Protein 5K3W (pdb70)

CATH classification: 3.30.470.10 (+1 more: 3.20.10.10)

Secondary structure (DSSP, 8-state):
--SEEEEESS-B----TT--SEEEE-TTS--B-TTBHHHHS--EEEEEEEEETTEETTHHHHHHHHHHHHHHTTPPPB-HHHHHHHHHHHHHHHHHHH-S-S-EEEEEEEE--BTTS---EEEEEEEEPP--TTGGG-EEEEEEE-SS-TTHHHH-GGG-TT--BS--HHHHHHHHHHHHTT-SEEEEE-TTSBB---SSSEEEEEETTEEEEE-TTSSS---HHHHHHHHHHHHTT--EEEE--BHHHHHT-SEEEEEETTTEEEEEEEETTEE----HHHHHHHHHHHHHHHHHH-/--EEEEESS-B-----SEEEE-TTS--B-TTBHHHHS--EEEEEEEEETTEETTHHHHHHHHHHHHHHTTPPPB-HHHHHHHHHHHHHHHHHHH-S-S-EEEEEEEE--BTTS---EEEEEEEEPPP-TTTTT-EEEEEEE-SS-TTHHHH-GGG-TT--BS--HHHHHHHHHHHHTT-SEEEEE-TTSBB---SSSEEEEEETTEEEEE-TTTTS---HHHHHHHHHHHHHT--EEEE--BHHHHHHSSEEEEEETTTEEEEEEEETTEE----HHHHHHHHHHHHH--

Nearest PDB structures (foldseek):
  5k3w-assembly1_A  TM=1.003E+00  e=1.408E-70  Curtobacterium pusillum
  5k3w-assembly1_B  TM=1.001E+00  e=2.464E-64  Curtobacterium pusillum
  6q1s-assembly1_A  TM=9.398E-01  e=2.701E-36  Mycobacterium tuberculosis H37Rv
  8pnw-assembly1_A  TM=9.322E-01  e=4.346E-34  Blastococcus saxobsidens
  3lul-assembly1_A  TM=8.515E-01  e=1.911E-20  Legionella pneumophila subsp. pneumophila str. Philadelphia 1

Organism: NCBI:txid69373

B-factor: mean 26.6, std 10.32, range [4.24, 87.64]

InterPro domains:
  IPR001544 Aminotransferase class IV [PF01063] (54-280)
  IPR036038 Aminotransferase-like, PLP-dependent enzymes [SSF56752] (34-296)
  IPR043131 Branched-chain-amino-acid aminotransferase-like, N-terminal [G3DSA:3.30.470.10] (1-139)
  IPR043132 Branched-chain-amino-acid aminotransferase-like, C-terminal [G3DSA:3.20.10.10] (140-313)
  IPR050571 Class-IV Pyridoxal-Phosphate-Dependent Aminotransferase [PTHR42743] (39-286)

Radius of gyration: 24.77 Å; Cα contacts (8 Å, |Δi|>4): 1398; chains: 2; bounding box: 76×52×56 Å

Solvent-accessible surface area: 22550 Å² total; per-residue (Å²): 94,124,4,5,1,2,36,5,75,26,8,26,98,186,166,74,110,91,62,48,0,26,85,102,33,79,20,32,34,56,36,0,57,0,21,2,10,0,0,4,26,0,0,0,0,3,0,24,0,3,0,24,97,15,48,10,2,18,25,112,98,2,7,41,31,1,36,102,0,0,65,60,0,67,13,53,96,5,27,30,54,3,0,81,100,0,0,74,36,0,7,60,30,8,65,95,116,57,38,102,59,52,64,9,34,0,20,0,0,0,0,47,0,31,89,86,72,76,138,24,19,1,13,0,7,0,21,77,20,115,117,31,66,131,46,27,121,24,3,93,1,10,19,5,48,47,3,14,107,30,35,6,37,146,83,2,70,23,5,13,18,15,10,20,9,0,20,14,0,23,21,68,4,0,27,50,21,0,66,140,112,53,12,73,12,0,0,5,20,4,56,52,25,61,0,8,28,3,8,59,8,12,0,0,0,23,10,120,38,27,0,30,2,2,40,50,92,4,13,6,20,55,8,7,3,6,36,11,0,8,75,8,0,87,140,118,66,59,79,37,57,107,71,109,0,41,18,104,44,0,67,112,9,85,12,2,4,0,1,24,16,28,16,0,0,0,2,0,46,1,0,44,109,131,137,14,99,46,79,75,69,18,4,54,58,0,12,60,60,0,47,42,30,4,65,143,128,133,155,13,3,0,3,38,4,88,40,10,28,116,174,137,130,53,2,36,81,100,32,93,36,43,32,54,36,0,50,0,17,2,10,0,0,6,28,0,1,0,0,3,0,23,0,3,1,21,105,17,108,22,5,30,24,96,105,1,12,42,28,1,36,98,0,0,68,63,0,66,13,53,104,8,24,49,57,16,1,76,98,0,0,83,37,0,8,61,34,8,48,90,118,54,30,108,61,42,58,10,33,0,17,0,0,0,0,49,0,34,100,84,97,68,180,26,18,2,12,0,6,0,23,75,20,125,110,25,59,129,46,29,121,25,2,84,2,10,34,4,46,47,4,13,113,28,32,7,39,145,76,3,70,23,5,12,21,14,11,20,8,0,18,17,0,24,20,64,3,0,30,48,22,0,68,141,111,55,9,74,12,0,0,6,19,3,56,52,26,66,0,8,30,2,10,64,8,12,0,0,2,12,15,131,40,25,0,20,3,2,41,54,95,2,13,8,18,49,9,8,2,7,33,11,1,8,77,8,0,85,144,102,62,63,78,38,60,109,69,107,0,32,38,79,62,1,106,97,9,105,13,2,5,0,1,22,16,30,18,1,0,0,2,1,40,0,6,67,107,119,118,14,100,46,79,71,73,13,4,61,66,0,12,60,74,0,45,82,41,156

Foldseek 3Di:
DLKWKKWQQQFADVDDPVCLRIDTDDPPDDDADPQWCCPVPLAWAKFKFKQFPLRTPPLVVRLVQNQVLCVLSVHHGTPSSSVVVQQSVRSVVSCVVVNDDAMKMKMKIWGCTRPPPRGITIMIMMDHDDDLPPLLQEWAEEEDEPAAFLQCVPVPSVVSQQHRTSPLPVLVVQQVVQVVVVTRWYFYAYPVFWTAATSAFWKWFAAPLAIETAARNSSHYPAPLVVLLCVVSVVVPGHYDYHTHGNVNRLVTQWMWTAHRRSGTGTYQYYNNRGHDDPRVVSVVRVVCSSCVVVVVD/DKWKKWQQQFADCVDLRIGTDDPVDDDADPQFCCPVPLAWFKFKWKAFQLRTPPLVVRLVLNQVLCVLSVHGGTPSSNVSVQVNVRSVVCCVVVNDDGMKMKMKIWGCTGPPPSRITIMIMMDRDDDLPVQLQAWAEEEDEPAAALQCCPVPSVVSQQHRTSPLPVLVVQQVVQVVVVTRWYFYAYPVFWTAQTSAWWKWFAAPQATETEASNSSHYPAPLVVQLQVVVVVVPGHYDHHTHGNVNRVVTQWMWTAHRRSGTGTYQYYNRRGHDDPRVVSVVRVVDSSPDD

Structure (mmCIF, N/CA/C/O backbone):
data_5K3W
#
_entry.id   5K3W
#
_cell.length_a   154.428
_cell.length_b   154.428
_cell.length_c   71.005
_cell.angle_alpha   90.00
_cell.angle_beta   90.00
_cell.angle_gamma   120.00
#
_symmetry.space_group_name_H-M   'P 62'
#
loop_
_entity.id
_entity.type
_entity.pdbx_description
1 polymer CpuTA1
2 non-polymer "PYRIDOXAL-5'-PHOSPHATE"
3 non-polymer '3-AMINOBENZOIC ACID'
4 water water
#
loop_
_atom_site.group_PDB
_atom_site.id
_atom_site.type_symbol
_atom_site.label_atom_id
_atom_site.label_alt_id
_atom_site.label_comp_id
_atom_site.label_asym_id
_atom_site.label_entity_id
_atom_site.label_seq_id
_atom_site.pdbx_PDB_ins_code
_atom_site.Cartn_x
_atom_site.Cartn_y
_atom_site.Cartn_z
_atom_site.occupancy
_atom_site.B_iso_or_equiv
_atom_site.auth_seq_id
_atom_site.auth_comp_id
_atom_site.auth_asym_id
_atom_site.auth_atom_id
_atom_site.pdbx_PDB_model_num
ATOM 1 N N . THR A 1 2 ? -13.248 77.603 21.341 1.00 26.17 2 THR A N 1
ATOM 2 C CA . THR A 1 2 ? -13.304 77.849 19.906 1.00 21.28 2 THR A CA 1
ATOM 3 C C . THR A 1 2 ? -14.701 77.521 19.390 1.00 21.28 2 THR A C 1
ATOM 4 O O . THR A 1 2 ? -15.428 76.755 20.019 1.00 25.71 2 THR A O 1
ATOM 8 N N . ARG A 1 3 ? -15.090 78.114 18.261 1.00 21.17 3 ARG A N 1
ATOM 9 C CA . ARG A 1 3 ? -16.433 77.885 17.734 1.00 25.04 3 ARG A CA 1
ATOM 10 C C . ARG A 1 3 ? -16.600 76.441 17.281 1.00 23.14 3 ARG A C 1
ATOM 11 O O . ARG A 1 3 ? -17.537 75.756 17.700 1.00 22.37 3 ARG A O 1
ATOM 19 N N . ALA A 1 4 ? -15.675 75.959 16.451 1.00 21.76 4 ALA A N 1
ATOM 20 C CA . ALA A 1 4 ? -15.705 74.594 15.944 1.00 16.24 4 ALA A CA 1
ATOM 21 C C . ALA A 1 4 ? -15.623 73.567 17.069 1.00 16.30 4 ALA A C 1
ATOM 22 O O . ALA A 1 4 ? -15.053 73.813 18.133 1.00 16.51 4 ALA A O 1
ATOM 24 N N . THR A 1 5 ? -16.209 72.401 16.820 1.00 17.89 5 THR A N 1
ATOM 25 C CA . THR A 1 5 ? -16.144 71.264 17.722 1.00 15.65 5 THR A CA 1
ATOM 26 C C . THR A 1 5 ? -15.070 70.317 17.217 1.00 23.33 5 THR A C 1
ATOM 27 O O . THR A 1 5 ? -14.892 70.165 16.004 1.00 22.81 5 THR A O 1
ATOM 31 N N . LEU A 1 6 ? -14.355 69.692 18.150 1.00 17.96 6 LEU A N 1
ATOM 32 C CA . LEU A 1 6 ? -13.359 68.681 17.837 1.00 20.38 6 LEU A CA 1
ATOM 33 C C . LEU A 1 6 ? -13.595 67.461 18.718 1.00 25.35 6 LEU A C 1
ATOM 34 O O . LEU A 1 6 ? -13.789 67.593 19.933 1.00 24.87 6 LEU A O 1
ATOM 39 N N . LEU A 1 7 ? -13.556 66.279 18.109 1.00 18.60 7 LEU A N 1
ATOM 40 C CA . LEU A 1 7 ? -13.642 65.017 18.827 1.00 19.56 7 LEU A CA 1
ATOM 41 C C . LEU A 1 7 ? -12.414 64.192 18.494 1.00 20.52 7 LEU A C 1
ATOM 42 O O . LEU A 1 7 ? -12.106 63.976 17.316 1.00 23.00 7 LEU A O 1
ATOM 47 N N . THR A 1 8 ? -11.696 63.770 19.527 1.00 22.77 8 THR A N 1
ATOM 48 C CA . THR A 1 8 ? -10.648 62.778 19.376 1.00 16.03 8 THR A CA 1
ATOM 49 C C . THR A 1 8 ? -11.296 61.409 19.320 1.00 19.51 8 THR A C 1
ATOM 50 O O . THR A 1 8 ? -12.037 61.041 20.234 1.00 26.76 8 THR A O 1
ATOM 54 N N . VAL A 1 9 ? -11.037 60.658 18.257 1.00 17.89 9 VAL A N 1
ATOM 55 C CA . VAL A 1 9 ? -11.539 59.296 18.149 1.00 20.85 9 VAL A CA 1
ATOM 56 C C . VAL A 1 9 ? -10.480 58.366 18.735 1.00 24.07 9 VAL A C 1
ATOM 57 O O . VAL A 1 9 ? -9.412 58.166 18.146 1.00 18.52 9 VAL A O 1
ATOM 61 N N . THR A 1 10 ? -10.757 57.816 19.914 1.00 23.74 10 THR A N 1
ATOM 62 C CA . THR A 1 10 ? -9.784 56.948 20.568 1.00 21.50 10 THR A CA 1
ATOM 63 C C . THR A 1 10 ? -9.930 55.482 20.183 1.00 26.47 10 THR A C 1
ATOM 64 O O . THR A 1 10 ? -9.094 54.669 20.578 1.00 22.29 10 THR A O 1
ATOM 68 N N . ALA A 1 11 ? -10.973 55.112 19.446 1.00 25.26 11 ALA A N 1
ATOM 69 C CA . ALA A 1 11 ? -11.143 53.743 18.957 1.00 25.84 11 ALA A CA 1
ATOM 70 C C . ALA A 1 11 ? -11.499 53.801 17.479 1.00 21.08 11 ALA A C 1
ATOM 71 O O . ALA A 1 11 ? -12.586 53.398 17.066 1.00 27.44 11 ALA A O 1
ATOM 73 N N . PRO A 1 12 ? -10.600 54.328 16.651 1.00 27.07 12 PRO A N 1
ATOM 74 C CA . PRO A 1 12 ? -10.976 54.577 15.250 1.00 20.84 12 PRO A CA 1
ATOM 75 C C . PRO A 1 12 ? -11.140 53.317 14.418 1.00 26.82 12 PRO A C 1
ATOM 76 O O . PRO A 1 12 ? -11.884 53.350 13.429 1.00 24.91 12 PRO A O 1
ATOM 80 N N . THR A 1 13 ? -10.473 52.213 14.774 1.00 27.87 13 THR A N 1
ATOM 81 C CA . THR A 1 13 ? -10.374 51.057 13.890 1.00 31.53 13 THR A CA 1
ATOM 82 C C . THR A 1 13 ? -10.610 49.760 14.655 1.00 29.07 13 THR A C 1
ATOM 83 O O . THR A 1 13 ? -10.331 49.663 15.848 1.00 31.91 13 THR A O 1
ATOM 87 N N . ARG A 1 14 ? -11.155 48.765 13.947 1.00 34.92 14 ARG A N 1
ATOM 88 C CA . ARG A 1 14 ? -11.338 47.402 14.424 1.00 41.44 14 ARG A CA 1
ATOM 89 C C . ARG A 1 14 ? -10.010 46.653 14.413 1.00 45.40 14 ARG A C 1
ATOM 90 O O . ARG A 1 14 ? -9.177 46.865 13.527 1.00 41.69 14 ARG A O 1
ATOM 98 N N . PRO A 1 15 ? -9.793 45.760 15.388 1.00 53.86 15 PRO A N 1
ATOM 99 C CA . PRO A 1 15 ? -8.553 44.977 15.460 1.00 51.22 15 PRO A CA 1
ATOM 100 C C . PRO A 1 15 ? -8.608 43.736 14.575 1.00 55.43 15 PRO A C 1
ATOM 101 O O . PRO A 1 15 ? -7.693 43.531 13.774 1.00 62.07 15 PRO A O 1
ATOM 105 N N . ARG A 1 25 ? -15.623 46.795 24.018 1.00 50.42 25 ARG A N 1
ATOM 106 C CA . ARG A 1 25 ? -15.387 48.077 24.682 1.00 62.30 25 ARG A CA 1
ATOM 107 C C . ARG A 1 25 ? -16.316 48.254 25.887 1.00 63.78 25 ARG A C 1
ATOM 108 O O . ARG A 1 25 ? -17.486 47.863 25.852 1.00 61.21 25 ARG A O 1
ATOM 116 N N . ALA A 1 26 ? -15.785 48.853 26.949 1.00 66.95 26 ALA A N 1
ATOM 117 C CA . ALA A 1 26 ? -16.583 49.157 28.129 1.00 67.39 26 ALA A CA 1
ATOM 118 C C . ALA A 1 26 ? -17.662 50.188 27.810 1.00 70.83 26 ALA A C 1
ATOM 119 O O . ALA A 1 26 ? -17.432 51.145 27.061 1.00 67.79 26 ALA A O 1
ATOM 121 N N . ALA A 1 27 ? -18.848 49.995 28.386 1.00 71.33 27 ALA A N 1
ATOM 122 C CA . ALA A 1 27 ? -19.834 51.067 28.390 1.00 59.46 27 ALA A CA 1
ATOM 123 C C . ALA A 1 27 ? -19.283 52.245 29.182 1.00 61.62 27 ALA A C 1
ATOM 124 O O . ALA A 1 27 ? -18.541 52.072 30.158 1.00 58.08 27 ALA A O 1
ATOM 126 N N . GLY A 1 28 ? -19.634 53.452 28.751 1.00 48.77 28 GLY A N 1
ATOM 127 C CA . GLY A 1 28 ? -18.989 54.646 29.219 1.00 57.03 28 GLY A CA 1
ATOM 128 C C . GLY A 1 28 ? -17.838 55.088 28.336 1.00 58.96 28 GLY A C 1
ATOM 129 O O . GLY A 1 28 ? -17.499 56.276 28.323 1.00 63.32 28 GLY A O 1
ATOM 130 N N . ASP A 1 29 ? -17.233 54.160 27.594 1.00 49.65 29 ASP A N 1
ATOM 131 C CA . ASP A 1 29 ? -16.244 54.494 26.574 1.00 46.01 29 ASP A CA 1
ATOM 132 C C . ASP A 1 29 ? -16.923 54.408 25.214 1.00 36.13 29 ASP A C 1
ATOM 133 O O . ASP A 1 29 ? -17.095 53.321 24.658 1.00 32.73 29 ASP A O 1
ATOM 138 N N . ALA A 1 30 ? -17.306 55.563 24.677 1.00 31.38 30 ALA A N 1
ATOM 139 C CA . ALA A 1 30 ? -17.914 55.586 23.358 1.00 33.82 30 ALA A CA 1
ATOM 140 C C . ALA A 1 30 ? -16.890 55.493 22.235 1.00 29.00 30 ALA A C 1
ATOM 141 O O . ALA A 1 30 ? -17.283 55.353 21.077 1.00 29.32 30 ALA A O 1
ATOM 143 N N . GLY A 1 31 ? -15.600 55.562 22.540 1.00 2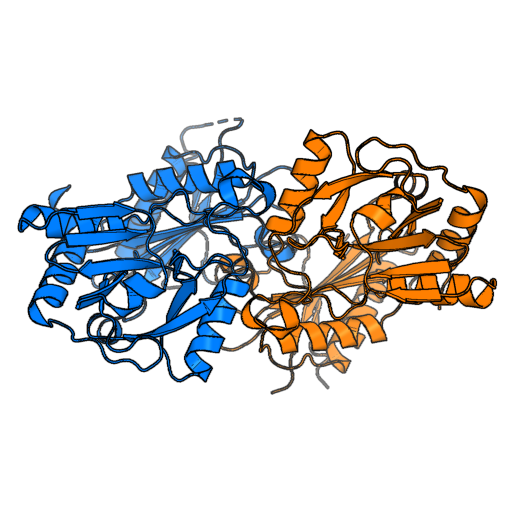7.49 31 GLY A N 1
ATOM 144 C CA . GLY A 1 31 ? -14.594 55.577 21.506 1.00 26.39 31 GLY A CA 1
ATOM 145 C C . GLY A 1 31 ? -14.192 56.957 21.046 1.00 27.04 31 GLY A C 1
ATOM 146 O O . GLY A 1 31 ? -13.396 57.070 20.103 1.00 31.19 31 GLY A O 1
ATOM 147 N N . PHE A 1 32 ? -14.706 58.007 21.687 1.00 17.83 32 PHE A N 1
ATOM 148 C CA . PHE A 1 32 ? -14.372 59.373 21.321 1.00 21.39 32 PHE A CA 1
ATOM 149 C C . PHE A 1 32 ? -14.693 60.277 22.502 1.00 25.14 32 PHE A C 1
ATOM 150 O O . PHE A 1 32 ? -15.549 59.963 23.330 1.00 26.13 32 PHE A O 1
ATOM 158 N N . VAL A 1 33 ? -14.009 61.418 22.554 1.00 20.32 33 VAL A N 1
ATOM 159 C CA . VAL A 1 33 ? -14.214 62.420 23.594 1.00 21.96 33 VAL A CA 1
ATOM 160 C C . VAL A 1 33 ? -13.972 63.795 22.986 1.00 24.53 33 VAL A C 1
ATOM 161 O O . VAL A 1 33 ? -13.162 63.954 22.070 1.00 21.55 33 VAL A O 1
ATOM 165 N N . LEU A 1 34 ? -14.678 64.796 23.505 1.00 25.02 34 LEU A N 1
ATOM 166 C CA . LEU A 1 34 ? -14.472 66.161 23.043 1.00 24.84 34 LEU A CA 1
ATOM 167 C C . LEU A 1 34 ? -13.060 66.636 23.376 1.00 20.90 34 LEU A C 1
ATOM 168 O O . LEU A 1 34 ? -12.467 66.233 24.382 1.00 18.24 34 LEU A O 1
ATOM 173 N N . ALA A 1 35 ? -12.525 67.499 22.509 1.00 17.48 35 ALA A N 1
ATOM 174 C CA . ALA A 1 35 ? -11.241 68.154 22.716 1.00 18.42 35 ALA A CA 1
ATOM 175 C C . ALA A 1 35 ? -11.309 69.582 22.170 1.00 18.82 35 ALA A C 1
ATOM 176 O O . ALA A 1 35 ? -12.218 69.945 21.419 1.00 18.44 35 ALA A O 1
ATOM 178 N N . ASP A 1 36 ? -10.326 70.397 22.542 1.00 18.50 36 ASP A N 1
ATOM 179 C CA . ASP A 1 36 ? -10.308 71.811 22.169 1.00 18.87 36 ASP A CA 1
ATOM 180 C C . ASP A 1 36 ? -9.758 71.975 20.748 1.00 22.07 36 ASP A C 1
ATOM 181 O O . ASP A 1 36 ? -8.550 71.840 20.506 1.00 20.21 36 ASP A O 1
ATOM 186 N N . PHE A 1 37 ? -10.652 72.298 19.813 1.00 18.05 37 PHE A N 1
ATOM 187 C CA . PHE A 1 37 ? -10.279 72.531 18.425 1.00 14.36 37 PHE A CA 1
ATOM 188 C C . PHE A 1 37 ? -9.190 73.588 18.277 1.00 21.67 37 PHE A C 1
ATOM 189 O O . PHE A 1 37 ? -8.480 73.586 17.267 1.00 18.82 37 PHE A O 1
ATOM 197 N N . GLY A 1 38 ? -9.050 74.490 19.258 1.00 19.27 38 GLY A N 1
ATOM 198 C CA . GLY A 1 38 ? -8.110 75.589 19.213 1.00 14.95 38 GLY A CA 1
ATOM 199 C C . GLY A 1 38 ? -6.724 75.284 19.710 1.00 16.97 38 GLY A C 1
ATOM 200 O O . GLY A 1 38 ? -5.802 76.060 19.460 1.00 22.40 38 GLY A O 1
ATOM 201 N N . ALA A 1 39 ? -6.553 74.233 20.343 1.00 16.84 39 ALA A N 1
ATOM 202 C CA . ALA A 1 39 ? -5.274 73.800 20.871 1.00 19.90 39 ALA A CA 1
ATOM 203 C C . ALA A 1 39 ? -4.622 72.768 19.954 1.00 23.29 39 ALA A C 1
ATOM 204 O O . ALA A 1 39 ? -5.308 72.040 19.230 1.00 23.50 39 ALA A O 1
ATOM 206 N N . PRO A 1 40 ? -3.297 72.679 19.966 1.00 25.33 40 PRO A N 1
ATOM 207 C CA . PRO A 1 40 ? -2.627 71.622 19.194 1.00 22.74 40 PRO A CA 1
ATOM 208 C C . PRO A 1 40 ? -3.123 70.241 19.595 1.00 20.73 40 PRO A C 1
ATOM 209 O O . PRO A 1 40 ? -3.336 69.948 20.770 1.00 18.38 40 PRO A O 1
ATOM 213 N N . GLN A 1 41 ? -3.279 69.378 18.605 1.00 20.95 41 GLN A N 1
ATOM 214 C CA . GLN A 1 41 ? -3.847 68.064 18.850 1.00 23.09 41 GLN A CA 1
ATOM 215 C C . GLN A 1 41 ? -3.075 66.909 18.233 1.00 22.58 41 GLN A C 1
ATOM 216 O O . GLN A 1 41 ? -3.327 65.764 18.620 1.00 20.62 41 GLN A O 1
ATOM 222 N N . VAL A 1 42 ? -2.171 67.151 17.288 1.00 21.45 42 VAL A N 1
ATOM 223 C CA . VAL A 1 42 ? -1.477 66.087 16.579 1.00 19.68 42 VAL A CA 1
ATOM 224 C C . VAL A 1 42 ? -0.016 66.074 17.005 1.00 24.76 42 VAL A C 1
ATOM 225 O O . VAL A 1 42 ? 0.618 67.130 17.124 1.00 23.99 42 VAL A O 1
ATOM 229 N N . ARG A 1 43 ? 0.510 64.881 17.266 1.00 19.86 43 ARG A N 1
ATOM 230 C CA . ARG A 1 43 ? 1.933 64.766 17.540 1.00 22.33 43 ARG A CA 1
ATOM 231 C C . ARG A 1 43 ? 2.724 65.026 16.265 1.00 21.59 43 ARG A C 1
ATOM 232 O O . ARG A 1 43 ? 2.279 64.714 15.154 1.00 18.84 43 ARG A O 1
ATOM 240 N N . ILE A 1 44 ? 3.914 65.606 16.442 1.00 16.28 44 ILE A N 1
ATOM 241 C CA . ILE A 1 44 ? 4.742 65.980 15.309 1.00 16.34 44 ILE A CA 1
ATOM 242 C C . ILE A 1 44 ? 5.213 64.751 14.542 1.00 16.67 44 ILE A C 1
ATOM 243 O O . ILE A 1 44 ? 5.536 64.861 13.359 1.00 17.10 44 ILE A O 1
ATOM 248 N N . THR A 1 45 ? 5.255 63.572 15.171 1.00 16.52 45 THR A N 1
ATOM 249 C CA . THR A 1 45 ? 5.615 62.353 14.458 1.00 20.45 45 THR A CA 1
ATOM 250 C C . THR A 1 45 ? 4.398 61.517 14.054 1.00 19.78 45 THR A C 1
ATOM 251 O O . THR A 1 45 ? 4.546 60.334 13.739 1.00 25.27 45 THR A O 1
ATOM 255 N N . ASP A 1 46 ? 3.200 62.094 14.052 1.00 24.51 46 ASP A N 1
ATOM 256 C CA . ASP A 1 46 ? 2.057 61.385 13.491 1.00 20.12 46 ASP A CA 1
ATOM 257 C C . ASP A 1 46 ? 2.264 61.227 11.992 1.00 15.38 46 ASP A C 1
ATOM 258 O O . ASP A 1 46 ? 2.566 62.197 11.291 1.00 18.50 46 ASP A O 1
ATOM 263 N N . LEU A 1 47 ? 2.147 59.998 11.500 1.00 18.14 47 LEU A N 1
ATOM 264 C CA . LEU A 1 47 ? 2.390 59.777 10.079 1.00 20.62 47 LEU A CA 1
ATOM 265 C C . LEU A 1 47 ? 1.395 60.536 9.212 1.00 18.39 47 LEU A C 1
ATOM 266 O O . LEU A 1 47 ? 1.628 60.686 8.005 1.00 17.20 47 LEU A O 1
ATOM 271 N N . GLY A 1 48 ? 0.293 61.016 9.802 1.00 16.69 48 GLY A N 1
ATOM 272 C CA . GLY A 1 48 ? -0.627 61.866 9.069 1.00 15.29 48 GLY A CA 1
ATOM 273 C C . GLY A 1 48 ? 0.008 63.152 8.576 1.00 18.11 48 GLY A C 1
ATOM 274 O O . GLY A 1 48 ? -0.327 63.637 7.490 1.00 15.40 48 GLY A O 1
ATOM 275 N N . ILE A 1 49 ? 0.934 63.722 9.343 1.00 13.05 49 ILE A N 1
ATOM 276 C CA . ILE A 1 49 ? 1.598 64.945 8.915 1.00 21.84 49 ILE A CA 1
ATOM 277 C C . ILE A 1 49 ? 3.006 64.680 8.384 1.00 21.85 49 ILE A C 1
ATOM 278 O O . ILE A 1 49 ? 3.435 65.326 7.427 1.00 21.68 49 ILE A O 1
ATOM 283 N N . THR A 1 50 ? 3.762 63.741 8.959 1.00 17.33 50 THR A N 1
ATOM 284 C CA . THR A 1 50 ? 5.112 63.576 8.426 1.00 17.85 50 THR A CA 1
ATOM 285 C C . THR A 1 50 ? 5.079 62.950 7.041 1.00 18.70 50 THR A C 1
ATOM 286 O O . THR A 1 50 ? 5.975 63.206 6.236 1.00 21.54 50 THR A O 1
ATOM 290 N N . ARG A 1 51 ? 4.051 62.150 6.737 1.00 16.40 51 ARG A N 1
ATOM 291 C CA . ARG A 1 51 ? 3.973 61.426 5.470 1.00 18.21 51 ARG A CA 1
ATOM 292 C C . ARG A 1 51 ? 2.641 61.565 4.744 1.00 18.49 51 ARG A C 1
ATOM 293 O O . ARG A 1 51 ? 2.449 60.900 3.726 1.00 18.60 51 ARG A O 1
ATOM 301 N N . GLY A 1 52 ? 1.716 62.384 5.232 1.00 18.48 52 GLY A N 1
ATOM 302 C CA . GLY A 1 52 ? 0.413 62.447 4.594 1.00 20.07 52 GLY A CA 1
ATOM 303 C C . GLY A 1 52 ? -0.256 61.092 4.500 1.00 20.91 52 GLY A C 1
ATOM 304 O O . GLY A 1 52 ? -1.035 60.848 3.572 1.00 16.87 52 GLY A O 1
ATOM 305 N N . ASP A 1 53 ? 0.012 60.209 5.466 1.00 18.89 53 ASP A N 1
ATOM 306 C CA . ASP A 1 53 ? -0.379 58.800 5.416 1.00 18.96 53 ASP A CA 1
ATOM 307 C C . ASP A 1 53 ? -1.674 58.597 6.195 1.00 23.48 53 ASP A C 1
ATOM 308 O O . ASP A 1 53 ? -1.665 58.223 7.372 1.00 21.66 53 ASP A O 1
ATOM 313 N N . GLY A 1 54 ? -2.796 58.822 5.526 1.00 21.06 54 GLY A N 1
ATOM 314 C CA . GLY A 1 54 ? -4.091 58.604 6.146 1.00 18.15 54 GLY A CA 1
ATOM 315 C C . GLY A 1 54 ? -5.182 58.850 5.134 1.00 21.57 54 GLY A C 1
ATOM 316 O O . GLY A 1 54 ? -4.921 59.124 3.958 1.00 23.19 54 GLY A O 1
ATOM 317 N N . VAL A 1 55 ? -6.425 58.757 5.606 1.00 13.95 55 VAL A N 1
ATOM 318 C CA . VAL A 1 55 ? -7.577 58.993 4.750 1.00 18.11 55 VAL A CA 1
ATOM 319 C C . VAL A 1 55 ? -8.513 59.990 5.431 1.00 18.85 55 VAL A C 1
ATOM 320 O O . VAL A 1 55 ? -8.401 60.269 6.626 1.00 19.03 55 VAL A O 1
ATOM 324 N N . PHE A 1 56 ? -9.434 60.551 4.654 1.00 15.02 56 PHE A N 1
ATOM 325 C CA . PHE A 1 56 ? -10.354 61.519 5.229 1.00 19.13 56 PHE A CA 1
ATOM 326 C C . PHE A 1 56 ? -11.669 61.499 4.471 1.00 16.73 56 PHE A C 1
ATOM 327 O O . PHE A 1 56 ? -11.749 61.004 3.347 1.00 20.72 56 PHE A O 1
ATOM 335 N N . GLU A 1 57 ? -12.698 62.060 5.107 1.00 15.19 57 GLU A N 1
ATOM 336 C CA . GLU A 1 57 ? -13.991 62.327 4.484 1.00 17.88 57 GLU A CA 1
ATOM 337 C C . GLU A 1 57 ? -14.459 63.717 4.887 1.00 17.32 57 GLU A C 1
ATOM 338 O O . GLU A 1 57 ? -14.233 64.152 6.023 1.00 19.17 57 GLU A O 1
ATOM 344 N N . THR A 1 58 ? -15.128 64.403 3.968 1.00 17.86 58 THR A N 1
ATOM 345 C CA . THR A 1 58 ? -15.767 65.679 4.262 1.00 19.54 58 THR A CA 1
ATOM 346 C C . THR A 1 58 ? -17.254 65.548 3.968 1.00 19.35 58 THR A C 1
ATOM 347 O O . THR A 1 58 ? -17.628 65.117 2.873 1.00 15.15 58 THR A O 1
ATOM 351 N N . ILE A 1 59 ? -18.091 65.925 4.940 1.00 16.62 59 ILE A N 1
ATOM 352 C CA . ILE A 1 59 ? -19.525 65.654 4.909 1.00 13.73 59 ILE A CA 1
ATOM 353 C C . ILE A 1 59 ? -20.297 66.936 5.188 1.00 19.75 59 ILE A C 1
ATOM 354 O O . ILE A 1 59 ? -20.130 67.547 6.249 1.00 19.16 59 ILE A O 1
ATOM 359 N N . ALA A 1 60 ? -21.163 67.329 4.256 1.00 18.20 60 ALA A N 1
ATOM 360 C CA . ALA A 1 60 ? -22.030 68.476 4.495 1.00 16.69 60 ALA A CA 1
ATOM 361 C C . ALA A 1 60 ? -23.050 68.160 5.588 1.00 23.93 60 ALA A C 1
ATOM 362 O O . ALA A 1 60 ? -23.605 67.055 5.656 1.00 22.37 60 ALA A O 1
ATOM 364 N N . VAL A 1 61 ? -23.296 69.138 6.456 1.00 21.07 61 VAL A N 1
ATOM 365 C CA . VAL A 1 61 ? -24.286 69.011 7.520 1.00 20.52 61 VAL A CA 1
ATOM 366 C C . VAL A 1 61 ? -25.299 70.132 7.312 1.00 24.37 61 VAL A C 1
ATOM 367 O O . VAL A 1 61 ? -25.037 71.304 7.619 1.00 21.99 61 VAL A O 1
ATOM 371 N N . ILE A 1 62 ? -26.455 69.770 6.767 1.00 21.52 62 ILE A N 1
ATOM 372 C CA . ILE A 1 62 ? -27.507 70.702 6.383 1.00 20.20 62 ILE A CA 1
ATOM 373 C C . ILE A 1 62 ? -28.649 70.538 7.372 1.00 19.89 62 ILE A C 1
ATOM 374 O O . ILE A 1 62 ? -29.177 69.431 7.546 1.00 25.24 62 ILE A O 1
ATOM 379 N N . ASP A 1 63 ? -29.006 71.628 8.046 1.00 27.50 63 ASP A N 1
ATOM 380 C CA . ASP A 1 63 ? -30.096 71.643 9.030 1.00 22.88 63 ASP A CA 1
ATOM 381 C C . ASP A 1 63 ? -29.912 70.562 10.094 1.00 25.16 63 ASP A C 1
ATOM 382 O O . ASP A 1 63 ? -30.842 69.828 10.436 1.00 34.22 63 ASP A O 1
ATOM 387 N N . GLY A 1 64 ? -28.698 70.466 10.626 1.00 21.50 64 GLY A N 1
ATOM 388 C CA . GLY A 1 64 ? -28.376 69.452 11.604 1.00 15.14 64 GLY A CA 1
ATOM 389 C C . GLY A 1 64 ? -28.126 68.047 11.071 1.00 22.21 64 GLY A C 1
ATOM 390 O O . GLY A 1 64 ? -27.671 67.190 11.837 1.00 23.63 64 GLY A O 1
ATOM 391 N N . HIS A 1 65 ? -28.398 67.760 9.798 1.00 23.47 65 HIS A N 1
ATOM 392 C CA . HIS A 1 65 ? -28.222 66.378 9.356 1.00 27.47 65 HIS A CA 1
ATOM 393 C C . HIS A 1 65 ? -27.005 66.230 8.462 1.00 25.26 65 HIS A C 1
ATOM 394 O O . HIS A 1 65 ? -26.906 66.926 7.447 1.00 24.29 65 HIS A O 1
ATOM 401 N N . PRO A 1 66 ? -26.097 65.311 8.775 1.00 27.21 66 PRO A N 1
ATOM 402 C CA . PRO A 1 66 ? -25.031 64.965 7.825 1.00 21.30 66 PRO A CA 1
ATOM 403 C C . PRO A 1 66 ? -25.609 64.298 6.583 1.00 25.19 66 PRO A C 1
ATOM 404 O O . PRO A 1 66 ? -26.378 63.338 6.672 1.00 29.27 66 PRO A O 1
ATOM 408 N N . GLN A 1 67 ? -25.217 64.788 5.413 1.00 23.07 67 GLN A N 1
ATOM 409 C CA . GLN A 1 67 ? -25.742 64.233 4.173 1.00 22.70 67 GLN A CA 1
ATOM 410 C C . GLN A 1 67 ? -24.990 62.973 3.759 1.00 26.21 67 GLN A C 1
ATOM 411 O O . GLN A 1 67 ? -23.756 62.925 3.789 1.00 26.73 67 GLN A O 1
ATOM 417 N N . ALA A 1 68 ? -25.746 61.956 3.344 1.00 21.99 68 ALA A N 1
ATOM 418 C CA . ALA A 1 68 ? -25.168 60.740 2.781 1.00 20.08 68 ALA A CA 1
ATOM 419 C C . ALA A 1 68 ? -24.189 60.087 3.756 1.00 20.57 68 ALA A C 1
ATOM 420 O O . ALA A 1 68 ? -23.163 59.527 3.354 1.00 25.34 68 ALA A O 1
ATOM 422 N N . LEU A 1 69 ? -24.520 60.140 5.048 1.00 15.81 69 LEU A N 1
ATOM 423 C CA . LEU A 1 69 ? -23.557 59.752 6.077 1.00 19.03 69 LEU A CA 1
ATOM 424 C C . LEU A 1 69 ? -23.055 58.328 5.871 1.00 20.39 69 LEU A C 1
ATOM 425 O O . LEU A 1 69 ? -21.858 58.059 6.024 1.00 24.76 69 LEU A O 1
ATOM 430 N N . GLU A 1 70 ? -23.951 57.400 5.524 1.00 23.28 70 GLU A N 1
ATOM 431 C CA . GLU A 1 70 ? -23.540 56.001 5.407 1.00 24.09 70 GLU A CA 1
ATOM 432 C C . GLU A 1 70 ? -22.641 55.786 4.193 1.00 17.31 70 GLU A C 1
ATOM 433 O O . GLU A 1 70 ? -21.661 55.043 4.274 1.00 24.23 70 GLU A O 1
ATOM 439 N N . LEU A 1 71 ? -22.963 56.416 3.060 1.00 18.51 71 LEU A N 1
ATOM 440 C CA . LEU A 1 71 ? -22.065 56.403 1.908 1.00 14.45 71 LEU A CA 1
ATOM 441 C C . LEU A 1 71 ? -20.681 56.929 2.276 1.00 24.19 71 LEU A C 1
ATOM 442 O O . LEU A 1 71 ? -19.664 56.304 1.950 1.00 21.86 71 LEU A O 1
ATOM 447 N N . HIS A 1 72 ? -20.620 58.098 2.934 1.00 17.29 72 HIS A N 1
ATOM 448 C CA . HIS A 1 72 ? -19.324 58.637 3.333 1.00 18.08 72 HIS A CA 1
ATOM 449 C C . HIS A 1 72 ? -18.567 57.641 4.209 1.00 20.60 72 HIS A C 1
ATOM 450 O O . HIS A 1 72 ? -17.367 57.412 4.010 1.00 23.18 72 HIS A O 1
ATOM 457 N N . LEU A 1 73 ? -19.247 57.037 5.187 1.00 19.92 73 LEU A N 1
ATOM 458 C CA . LEU A 1 73 ? -18.566 56.084 6.059 1.00 15.37 73 LEU A CA 1
ATOM 459 C C . LEU A 1 73 ? -18.094 54.880 5.276 1.00 17.49 73 LEU A C 1
ATOM 460 O O . LEU A 1 73 ? -17.004 54.358 5.526 1.00 16.30 73 LEU A O 1
ATOM 465 N N . GLY A 1 74 ? -18.928 54.397 4.350 1.00 20.65 74 GLY A N 1
ATOM 466 C CA . GLY A 1 74 ? -18.516 53.290 3.508 1.00 16.17 74 GLY A CA 1
ATOM 467 C C . GLY A 1 74 ? -17.261 53.616 2.729 1.00 21.94 74 GLY A C 1
ATOM 468 O O . GLY A 1 74 ? -16.352 52.784 2.623 1.00 23.31 74 GLY A O 1
ATOM 469 N N . ARG A 1 75 ? -17.181 54.847 2.197 1.00 16.15 75 ARG A N 1
ATOM 470 C CA . ARG A 1 75 ? -16.032 55.242 1.397 1.00 18.75 75 ARG A CA 1
ATOM 471 C C . ARG A 1 75 ? -14.814 55.505 2.266 1.00 20.00 75 ARG A C 1
ATOM 472 O O . ARG A 1 75 ? -13.686 55.257 1.831 1.00 20.26 75 ARG A O 1
ATOM 480 N N . LEU A 1 76 ? -15.010 55.973 3.498 1.00 16.52 76 LEU A N 1
ATOM 481 C CA . LEU A 1 76 ? -13.889 56.039 4.428 1.00 17.25 76 LEU A CA 1
ATOM 482 C C . LEU A 1 76 ? -13.222 54.676 4.552 1.00 24.64 76 LEU A C 1
ATOM 483 O O . LEU A 1 76 ? -11.989 54.560 4.486 1.00 19.75 76 LEU A O 1
ATOM 488 N N . ALA A 1 77 ? -14.044 53.627 4.705 1.00 16.52 77 ALA A N 1
ATOM 489 C CA . ALA A 1 77 ? -13.537 52.265 4.847 1.00 21.81 77 ALA A CA 1
ATOM 490 C C . ALA A 1 77 ? -12.824 51.818 3.587 1.00 18.60 77 ALA A C 1
ATOM 491 O O . ALA A 1 77 ? -11.764 51.182 3.653 1.00 19.93 77 ALA A O 1
ATOM 493 N N . HIS A 1 78 ? -13.407 52.132 2.428 1.00 21.12 78 HIS A N 1
ATOM 494 C CA . HIS A 1 78 ? -12.800 51.760 1.156 1.00 20.75 78 HIS A CA 1
ATOM 495 C C . HIS A 1 78 ? -11.444 52.442 0.956 1.00 19.46 78 HIS A C 1
ATOM 496 O O . HIS A 1 78 ? -10.484 51.806 0.511 1.00 16.64 78 HIS A O 1
ATOM 503 N N . SER A 1 79 ? -11.352 53.745 1.263 1.00 21.06 79 SER A N 1
ATOM 504 C CA . SER A 1 79 ? -10.067 54.437 1.204 1.00 16.05 79 SER A CA 1
ATOM 505 C C . SER A 1 79 ? -9.092 53.825 2.191 1.00 18.23 79 SER A C 1
ATOM 506 O O . SER A 1 79 ? -7.934 53.559 1.849 1.00 18.03 79 SER A O 1
ATOM 509 N N . ALA A 1 80 ? -9.558 53.568 3.418 1.00 20.85 80 ALA A N 1
ATOM 510 C CA . ALA A 1 80 ? -8.728 52.904 4.416 1.00 19.48 80 ALA A CA 1
ATOM 511 C C . ALA A 1 80 ? -8.143 51.609 3.865 1.00 26.16 80 ALA A C 1
ATOM 512 O O . ALA A 1 80 ? -6.942 51.343 4.014 1.00 24.51 80 ALA A O 1
ATOM 514 N N . ALA A 1 81 ? -8.985 50.797 3.208 1.00 20.11 81 ALA A N 1
ATOM 515 C CA . ALA A 1 81 ? -8.538 49.498 2.707 1.00 27.93 81 ALA A CA 1
ATOM 516 C C . ALA A 1 81 ? -7.491 49.659 1.613 1.00 18.78 81 ALA A C 1
ATOM 517 O O . ALA A 1 81 ? -6.510 48.908 1.573 1.00 17.04 81 ALA A O 1
ATOM 519 N N . LEU A 1 82 ? -7.681 50.632 0.717 1.00 14.14 82 LEU A N 1
ATOM 520 C CA . LEU A 1 82 ? -6.668 50.883 -0.302 1.00 16.60 82 LEU A CA 1
ATOM 521 C C . LEU A 1 82 ? -5.307 51.216 0.309 1.00 20.54 82 LEU A C 1
ATOM 522 O O . LEU A 1 82 ? -4.271 50.893 -0.285 1.00 19.80 82 LEU A O 1
ATOM 527 N N . LEU A 1 83 ? -5.280 51.868 1.474 1.00 16.61 83 LEU A N 1
ATOM 528 C CA . LEU A 1 83 ? -4.028 52.223 2.134 1.00 20.59 83 LEU A CA 1
ATOM 529 C C . LEU A 1 83 ? -3.571 51.176 3.153 1.00 22.54 83 LEU A C 1
ATOM 530 O O . LEU A 1 83 ? -2.669 51.452 3.956 1.00 17.82 83 LEU A O 1
ATOM 535 N N . ASP A 1 84 ? -4.166 49.984 3.135 1.00 22.05 84 ASP A N 1
ATOM 536 C CA . ASP A 1 84 ? -3.830 48.928 4.091 1.00 24.28 84 ASP A CA 1
ATOM 537 C C . ASP A 1 84 ? -3.988 49.410 5.531 1.00 23.50 84 ASP A C 1
ATOM 538 O O . ASP A 1 84 ? -3.250 48.987 6.424 1.00 23.96 84 ASP A O 1
ATOM 543 N N . LEU A 1 85 ? -4.930 50.303 5.772 1.00 19.96 85 LEU A N 1
ATOM 544 C CA . LEU A 1 85 ? -5.240 50.613 7.158 1.00 19.71 85 LEU A CA 1
ATOM 545 C C . LEU A 1 85 ? -6.256 49.619 7.706 1.00 23.04 85 LEU A C 1
ATOM 546 O O . LEU A 1 85 ? -6.959 48.935 6.948 1.00 25.52 85 LEU A O 1
ATOM 551 N N . PRO A 1 86 ? -6.348 49.491 9.024 1.00 24.05 86 PRO A N 1
ATOM 552 C CA . PRO A 1 86 ? -7.395 48.642 9.600 1.00 23.13 86 PRO A CA 1
ATOM 553 C C . PRO A 1 86 ? -8.770 49.228 9.327 1.00 27.84 86 PRO A C 1
ATOM 554 O O . PRO A 1 86 ? -8.937 50.417 9.045 1.00 31.27 86 PRO A O 1
ATOM 558 N N . GLU A 1 87 ? -9.759 48.372 9.433 1.00 26.21 87 GLU A N 1
ATOM 559 C CA . GLU A 1 87 ? -11.145 48.737 9.188 1.00 29.23 87 GLU A CA 1
ATOM 560 C C . GLU A 1 87 ? -11.622 49.806 10.172 1.00 31.89 87 GLU A C 1
ATOM 561 O O . GLU A 1 87 ? -11.635 49.552 11.386 1.00 30.61 87 GLU A O 1
ATOM 567 N N . PRO A 1 88 ? -12.032 50.992 9.711 1.00 25.57 88 PRO A N 1
ATOM 568 C CA . PRO A 1 88 ? -12.624 51.963 10.642 1.00 28.47 88 PRO A CA 1
ATOM 569 C C . PRO A 1 88 ? -13.893 51.403 11.273 1.00 26.38 88 PRO A C 1
ATOM 570 O O . PRO A 1 88 ? -14.726 50.787 10.605 1.00 27.50 88 PRO A O 1
ATOM 574 N N . ASP A 1 89 ? -14.016 51.596 12.581 1.00 27.84 89 ASP A N 1
ATOM 575 C CA . ASP A 1 89 ? -15.197 51.161 13.332 1.00 28.24 89 ASP A CA 1
ATOM 576 C C . ASP A 1 89 ? -16.365 52.071 12.971 1.00 26.33 89 ASP A C 1
ATOM 577 O O . ASP A 1 89 ? -16.521 53.156 13.539 1.00 29.50 89 ASP A O 1
ATOM 582 N N . ALA A 1 90 ? -17.191 51.635 12.013 1.00 24.41 90 ALA A N 1
ATOM 583 C CA . ALA A 1 90 ? -18.210 52.520 11.453 1.00 24.39 90 ALA A CA 1
ATOM 584 C C . ALA A 1 90 ? -19.137 53.070 12.530 1.00 23.37 90 ALA A C 1
ATOM 585 O O . ALA A 1 90 ? -19.596 54.212 12.430 1.00 23.83 90 ALA A O 1
ATOM 587 N N . ALA A 1 91 ? -19.408 52.279 13.572 1.00 23.18 91 ALA A N 1
ATOM 588 C CA . ALA A 1 91 ? -20.342 52.694 14.613 1.00 22.54 91 ALA A CA 1
ATOM 589 C C . ALA A 1 91 ? -19.741 53.749 15.530 1.00 20.78 91 ALA A C 1
ATOM 590 O O . ALA A 1 91 ? -20.479 54.547 16.115 1.00 29.02 91 ALA A O 1
ATOM 592 N N . VAL A 1 92 ? -18.420 53.748 15.700 1.00 20.14 92 VAL A N 1
ATOM 593 C CA . VAL A 1 92 ? -17.771 54.814 16.455 1.00 23.47 92 VAL A CA 1
ATOM 594 C C . VAL A 1 92 ? -17.766 56.104 15.643 1.00 27.96 92 VAL A C 1
ATOM 595 O O . VAL A 1 92 ? -18.113 57.179 16.148 1.00 22.70 92 VAL A O 1
ATOM 599 N N . TRP A 1 93 ? -17.379 56.014 14.368 1.00 19.02 93 TRP A N 1
ATOM 600 C CA . TRP A 1 93 ? -17.319 57.209 13.537 1.00 23.68 93 TRP A CA 1
ATOM 601 C C . TRP A 1 93 ? -18.705 57.833 13.355 1.00 25.69 93 TRP A C 1
ATOM 602 O O . TRP A 1 93 ? -18.862 59.062 13.439 1.00 20.19 93 TRP A O 1
ATOM 613 N N . ARG A 1 94 ? -19.726 57.002 13.121 1.00 17.86 94 ARG A N 1
ATOM 614 C CA . ARG A 1 94 ? -21.087 57.523 13.026 1.00 20.80 94 ARG A CA 1
ATOM 615 C C . ARG A 1 94 ? -21.464 58.268 14.301 1.00 22.65 94 ARG A C 1
ATOM 616 O O . ARG A 1 94 ? -21.897 59.426 14.264 1.00 21.06 94 ARG A O 1
ATOM 624 N N . GLU A 1 95 ? -21.280 57.617 15.447 1.00 24.75 95 GLU A N 1
ATOM 625 C CA . GLU A 1 95 ? -21.602 58.252 16.715 1.00 22.22 95 GLU A CA 1
ATOM 626 C C . GLU A 1 95 ? -20.786 59.521 16.905 1.00 22.41 95 GLU A C 1
ATOM 627 O O . GLU A 1 95 ? -21.309 60.537 17.384 1.00 18.19 95 GLU A O 1
ATOM 633 N N . ALA A 1 96 ? -19.506 59.487 16.512 1.00 18.71 96 ALA A N 1
ATOM 634 C CA . ALA A 1 96 ? -18.644 60.650 16.688 1.00 19.76 96 ALA A CA 1
ATOM 635 C C . ALA A 1 96 ? -19.148 61.837 15.879 1.00 19.40 96 ALA A C 1
ATOM 636 O O . ALA A 1 96 ? -19.157 62.967 16.373 1.00 18.09 96 ALA A O 1
ATOM 638 N N . VAL A 1 97 ? -19.579 61.604 14.637 1.00 16.84 97 VAL A N 1
ATOM 639 C CA . VAL A 1 97 ? -20.031 62.711 13.798 1.00 18.41 97 VAL A CA 1
ATOM 640 C C . VAL A 1 97 ? -21.314 63.322 14.355 1.00 20.81 97 VAL A C 1
ATOM 641 O O . VAL A 1 97 ? -21.466 64.551 14.401 1.00 17.88 97 VAL A O 1
ATOM 645 N N . LEU A 1 98 ? -22.255 62.477 14.792 1.00 21.83 98 LEU A N 1
ATOM 646 C CA . LEU A 1 98 ? -23.525 62.984 15.304 1.00 20.00 98 LEU A CA 1
ATOM 647 C C . LEU A 1 98 ? -23.340 63.723 16.625 1.00 15.59 98 LEU A C 1
ATOM 648 O O . LEU A 1 98 ? -23.959 64.767 16.848 1.00 19.05 98 LEU A O 1
ATOM 653 N N . ALA A 1 99 ? -22.492 63.203 17.510 1.00 15.54 99 ALA A N 1
ATOM 654 C CA . ALA A 1 99 ? -22.181 63.925 18.738 1.00 16.03 99 ALA A CA 1
ATOM 655 C C . ALA A 1 99 ? -21.539 65.274 18.431 1.00 25.18 99 ALA A C 1
ATOM 656 O O . ALA A 1 99 ? -21.835 66.286 19.090 1.00 19.49 99 ALA A O 1
ATOM 658 N N . GLY A 1 100 ? -20.663 65.306 17.424 1.00 17.50 100 GLY A N 1
ATOM 659 C CA . GLY A 1 100 ? -20.039 66.557 17.038 1.00 16.27 100 GLY A CA 1
ATOM 660 C C . GLY A 1 100 ? -21.046 67.560 16.508 1.00 15.87 100 GLY A C 1
ATOM 661 O O . GLY A 1 100 ? -21.016 68.738 16.869 1.00 17.71 100 GLY A O 1
ATOM 662 N N . VAL A 1 101 ? -21.952 67.113 15.643 1.00 16.13 101 VAL A N 1
ATOM 663 C CA . VAL A 1 101 ? -22.992 68.023 15.180 1.00 22.48 101 VAL A CA 1
ATOM 664 C C . VAL A 1 101 ? -23.824 68.490 16.363 1.00 23.22 101 VAL A C 1
ATOM 665 O O . VAL A 1 101 ? -24.170 69.673 16.477 1.00 23.56 101 VAL A O 1
ATOM 669 N N . ALA A 1 102 ? -24.109 67.577 17.291 1.00 21.30 102 ALA A N 1
ATOM 670 C CA . ALA A 1 102 ? -24.935 67.932 18.432 1.00 20.44 102 ALA A CA 1
ATOM 671 C C . ALA A 1 102 ? -24.232 68.966 19.297 1.00 24.45 102 ALA A C 1
ATOM 672 O O . ALA A 1 102 ? -24.848 69.957 19.711 1.00 22.79 102 ALA A O 1
ATOM 674 N N . ASP A 1 103 ? -22.933 68.769 19.555 1.00 20.56 103 ASP A N 1
ATOM 675 C CA . ASP A 1 103 ? -22.211 69.699 20.418 1.00 23.36 103 ASP A CA 1
ATOM 676 C C . ASP A 1 103 ? -22.033 71.060 19.756 1.00 22.82 103 ASP A C 1
ATOM 677 O O . ASP A 1 103 ? -22.156 72.100 20.415 1.00 29.31 103 ASP A O 1
ATOM 682 N N . TYR A 1 104 ? -21.730 71.076 18.462 1.00 17.92 104 TYR A N 1
ATOM 683 C CA . TYR A 1 104 ? -21.624 72.350 17.768 1.00 21.95 104 TYR A CA 1
ATOM 684 C C . TYR A 1 104 ? -22.918 73.146 17.898 1.00 22.51 104 TYR A C 1
ATOM 685 O O . TYR A 1 104 ? -22.893 74.343 18.192 1.00 21.45 104 TYR A O 1
ATOM 694 N N . ARG A 1 105 ? -24.064 72.499 17.682 1.00 22.58 105 ARG A N 1
ATOM 695 C CA . ARG A 1 105 ? -25.316 73.243 17.680 1.00 23.19 105 ARG A CA 1
ATOM 696 C C . ARG A 1 105 ? -25.745 73.641 19.085 1.00 20.59 105 ARG A C 1
ATOM 697 O O . ARG A 1 105 ? -26.378 74.685 19.265 1.00 17.68 105 ARG A O 1
ATOM 705 N N . SER A 1 106 ? -25.410 72.849 20.095 1.00 19.35 106 SER A N 1
ATOM 706 C CA . SER A 1 106 ? -25.872 73.214 21.424 1.00 23.94 106 SER A CA 1
ATOM 707 C C . SER A 1 106 ? -25.128 74.436 21.939 1.00 29.61 106 SER A C 1
ATOM 708 O O . SER A 1 106 ? -25.677 75.193 22.749 1.00 30.53 106 SER A O 1
ATOM 711 N N . ARG A 1 107 ? -23.900 74.659 21.463 1.00 25.13 107 ARG A N 1
ATOM 712 C CA . ARG A 1 107 ? -23.130 75.844 21.823 1.00 22.71 107 ARG A CA 1
ATOM 713 C C . ARG A 1 107 ? -23.384 77.021 20.892 1.00 18.91 107 ARG A C 1
ATOM 714 O O . ARG A 1 107 ? -23.484 78.162 21.355 1.00 19.71 107 ARG A O 1
ATOM 722 N N . ASN A 1 108 ? -23.474 76.777 19.585 1.00 19.20 108 ASN A N 1
ATOM 723 C CA . ASN A 1 108 ? -23.542 77.848 18.595 1.00 21.88 108 ASN A CA 1
ATOM 724 C C . ASN A 1 108 ? -24.935 78.059 18.035 1.00 17.23 108 ASN A C 1
ATOM 725 O O . ASN A 1 108 ? -25.114 78.941 17.191 1.00 22.47 108 ASN A O 1
ATOM 730 N N . GLY A 1 109 ? -25.920 77.291 18.500 1.00 24.10 109 GLY A N 1
ATOM 731 C CA . GLY A 1 109 ? -27.246 77.260 17.915 1.00 20.71 109 GLY A CA 1
ATOM 732 C C . GLY A 1 109 ? -27.206 76.581 16.559 1.00 27.35 109 GLY A C 1
ATOM 733 O O . GLY A 1 109 ? -26.191 76.035 16.131 1.00 30.84 109 GLY A O 1
ATOM 734 N N . ASP A 1 110 ? 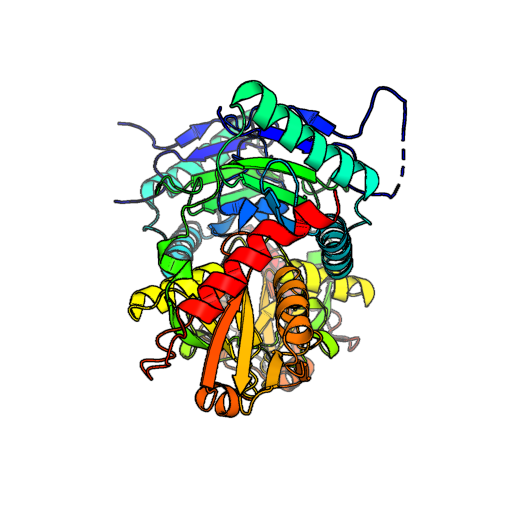-28.340 76.616 15.875 1.00 36.22 110 ASP A N 1
ATOM 735 C CA . ASP A 1 110 ? -28.345 76.169 14.493 1.00 41.51 110 ASP A CA 1
ATOM 736 C C . ASP A 1 110 ? -28.329 77.385 13.570 1.00 40.58 110 ASP A C 1
ATOM 737 O O . ASP A 1 110 ? -28.119 78.527 13.997 1.00 43.88 110 ASP A O 1
ATOM 742 N N . GLY A 1 111 ? -28.533 77.140 12.287 1.00 39.85 111 GLY A N 1
ATOM 743 C CA . GLY A 1 111 ? -28.325 78.176 11.304 1.00 39.97 111 GLY A CA 1
ATOM 744 C C . GLY A 1 111 ? -27.006 77.994 10.589 1.00 35.62 111 GLY A C 1
ATOM 745 O O . GLY A 1 111 ? -25.966 77.811 11.225 1.00 33.62 111 GLY A O 1
ATOM 746 N N . GLY A 1 112 ? -27.046 78.028 9.270 1.00 37.84 112 GLY A N 1
ATOM 747 C CA . GLY A 1 112 ? -25.842 77.957 8.460 1.00 42.38 112 GLY A CA 1
ATOM 748 C C . GLY A 1 112 ? -25.525 76.543 8.023 1.00 31.36 112 GLY A C 1
ATOM 749 O O . GLY A 1 112 ? -25.896 75.561 8.663 1.00 33.16 112 GLY A O 1
ATOM 750 N N . GLU A 1 113 ? -24.843 76.443 6.887 1.00 30.88 113 GLU A N 1
ATOM 751 C CA . GLU A 1 113 ? -24.354 75.158 6.417 1.00 24.06 113 GLU A CA 1
ATOM 752 C C . GLU A 1 113 ? -23.087 74.808 7.186 1.00 27.61 113 GLU A C 1
ATOM 753 O O . GLU A 1 113 ? -22.156 75.617 7.265 1.00 31.92 113 GLU A O 1
ATOM 759 N N . LEU A 1 114 ? -23.054 73.621 7.771 1.00 19.32 114 LEU A N 1
ATOM 760 C CA . LEU A 1 114 ? -21.851 73.159 8.442 1.00 20.42 114 LEU A CA 1
ATOM 761 C C . LEU A 1 114 ? -21.239 72.017 7.650 1.00 24.06 114 LEU A C 1
ATOM 762 O O . LEU A 1 114 ? -21.820 71.503 6.688 1.00 18.11 114 LEU A O 1
ATOM 767 N N . PHE A 1 115 ? -20.054 71.610 8.084 1.00 18.31 115 PHE A N 1
ATOM 768 C CA . PHE A 1 115 ? -19.447 70.396 7.572 1.00 20.68 115 PHE A CA 1
ATOM 769 C C . PHE A 1 115 ? -18.776 69.652 8.726 1.00 17.38 115 PHE A C 1
ATOM 770 O O . PHE A 1 115 ? -18.433 70.228 9.764 1.00 14.64 115 PHE A O 1
ATOM 778 N N . ALA A 1 116 ? -18.634 68.350 8.534 1.00 15.63 116 ALA A N 1
ATOM 779 C CA . ALA A 1 116 ? -17.890 67.475 9.416 1.00 13.47 116 ALA A CA 1
ATOM 780 C C . ALA A 1 116 ? -16.744 66.900 8.609 1.00 17.91 116 ALA A C 1
ATOM 781 O O . ALA A 1 116 ? -16.922 66.514 7.447 1.00 21.24 116 ALA A O 1
ATOM 783 N N . LYS A 1 117 ? -15.564 66.879 9.206 1.00 18.30 117 LYS A N 1
ATOM 784 C CA . LYS A 1 117 ? -14.382 66.332 8.559 1.00 21.22 117 LYS A CA 1
ATOM 785 C C . LYS A 1 117 ? -13.861 65.175 9.396 1.00 17.14 117 LYS A C 1
ATOM 786 O O . LYS A 1 117 ? -13.663 65.321 10.607 1.00 16.75 117 LYS A O 1
ATOM 792 N N . LEU A 1 118 ? -13.652 64.033 8.751 1.00 15.73 118 LEU A N 1
ATOM 793 C CA . LEU A 1 118 ? -13.153 62.834 9.411 1.00 19.44 118 LEU A CA 1
ATOM 794 C C . LEU A 1 118 ? -11.720 62.599 8.963 1.00 18.30 118 LEU A C 1
ATOM 795 O O . LEU A 1 118 ? -11.438 62.594 7.759 1.00 16.83 118 LEU A O 1
ATOM 800 N N . ILE A 1 119 ? -10.821 62.391 9.920 1.00 13.08 119 ILE A N 1
ATOM 801 C CA . ILE A 1 119 ? -9.413 62.213 9.606 1.00 13.69 119 ILE A CA 1
ATOM 802 C C . ILE A 1 119 ? -8.903 60.969 10.316 1.00 17.39 119 ILE A C 1
ATOM 803 O O . ILE A 1 119 ? -8.961 60.883 11.547 1.00 14.64 119 ILE A O 1
ATOM 808 N N . LEU A 1 120 ? -8.392 60.014 9.538 1.00 18.21 120 LEU A N 1
ATOM 809 C CA . LEU A 1 120 ? -7.880 58.752 10.056 1.00 19.47 120 LEU A CA 1
ATOM 810 C C . LEU A 1 120 ? -6.475 58.531 9.512 1.00 16.82 120 LEU A C 1
ATOM 811 O O . LEU A 1 120 ? -6.288 58.454 8.293 1.00 18.44 120 LEU A O 1
ATOM 816 N N . THR A 1 121 ? -5.496 58.412 10.404 1.00 13.63 121 THR A N 1
ATOM 817 C CA . THR A 1 121 ? -4.102 58.230 10.000 1.00 23.20 121 THR A CA 1
ATOM 818 C C . THR A 1 121 ? -3.536 56.929 10.566 1.00 20.50 121 THR A C 1
ATOM 819 O O . THR A 1 121 ? -4.128 56.285 11.440 1.00 26.81 121 THR A O 1
ATOM 823 N N . ARG A 1 122 ? -2.359 56.556 10.061 1.00 20.17 122 ARG A N 1
ATOM 824 C CA . ARG A 1 122 ? -1.660 55.366 10.540 1.00 18.93 122 ARG A CA 1
ATOM 825 C C . ARG A 1 122 ? -1.099 55.554 11.946 1.00 23.23 122 ARG A C 1
ATOM 826 O O . ARG A 1 122 ? -0.617 54.583 12.534 1.00 24.47 122 ARG A O 1
ATOM 834 N N . GLY A 1 123 ? -1.157 56.768 12.497 1.00 21.22 123 GLY A N 1
ATOM 835 C CA . GLY A 1 123 ? -0.788 57.020 13.876 1.00 15.38 123 GLY A CA 1
ATOM 836 C C . GLY A 1 123 ? 0.628 57.550 14.039 1.00 21.75 123 GLY A C 1
ATOM 837 O O . GLY A 1 123 ? 1.390 57.751 13.086 1.00 20.34 123 GLY A O 1
ATOM 838 N N . ILE A 1 124 ? 0.954 57.791 15.309 1.00 22.46 124 ILE A N 1
ATOM 839 C CA . ILE A 1 124 ? 2.319 58.078 15.726 1.00 23.32 124 ILE A CA 1
ATOM 840 C C . ILE A 1 124 ? 3.241 56.960 15.269 1.00 27.99 124 ILE A C 1
ATOM 841 O O . ILE A 1 124 ? 2.952 55.774 15.468 1.00 26.81 124 ILE A O 1
ATOM 846 N N . GLU A 1 125 ? 4.366 57.337 14.667 1.00 28.16 125 GLU A N 1
ATOM 847 C CA . GLU A 1 125 ? 5.235 56.353 14.037 1.00 31.45 125 GLU A CA 1
ATOM 848 C C . GLU A 1 125 ? 5.920 55.482 15.087 1.00 31.33 125 GLU A C 1
ATOM 849 O O . GLU A 1 125 ? 6.307 55.960 16.157 1.00 30.32 125 GLU A O 1
ATOM 855 N N . GLY A 1 126 ? 6.061 54.191 14.774 1.00 26.60 126 GLY A N 1
ATOM 856 C CA . GLY A 1 126 ? 6.628 53.224 15.694 1.00 25.11 126 GLY A CA 1
ATOM 857 C C . GLY A 1 126 ? 5.642 52.602 16.660 1.00 37.94 126 GLY A C 1
ATOM 858 O O . GLY A 1 126 ? 6.041 51.761 17.476 1.00 44.76 126 GLY A O 1
ATOM 859 N N . GLU A 1 127 ? 4.360 52.954 16.565 1.00 48.48 127 GLU A N 1
ATOM 860 C CA . GLU A 1 127 ? 3.396 52.696 17.619 1.00 27.91 127 GLU A CA 1
ATOM 861 C C . GLU A 1 127 ? 2.286 51.728 17.223 1.00 30.67 127 GLU A C 1
ATOM 862 O O . GLU A 1 127 ? 1.631 51.173 18.112 1.00 31.29 127 GLU A O 1
ATOM 868 N N . GLY A 1 128 ? 2.064 51.507 15.927 1.00 25.26 128 GLY A N 1
ATOM 869 C CA . GLY A 1 128 ? 1.022 50.590 15.483 1.00 23.66 128 GLY A CA 1
ATOM 870 C C . GLY A 1 128 ? -0.386 50.915 15.954 1.00 35.95 128 GLY A C 1
ATOM 871 O O . GLY A 1 128 ? -1.197 49.997 16.115 1.00 39.13 128 GLY A O 1
ATOM 872 N N . ARG A 1 129 ? -0.713 52.191 16.157 1.00 28.29 129 ARG A N 1
ATOM 873 C CA . ARG A 1 129 ? -2.037 52.591 16.639 1.00 29.46 129 ARG A CA 1
ATOM 874 C C . ARG A 1 129 ? -2.594 53.763 15.836 1.00 26.60 129 ARG A C 1
ATOM 875 O O . ARG A 1 129 ? -2.230 54.925 16.088 1.00 28.52 129 ARG A O 1
ATOM 883 N N . PRO A 1 130 ? -3.504 53.510 14.903 1.00 25.22 130 PRO A N 1
ATOM 884 C CA . PRO A 1 130 ? -4.070 54.602 14.100 1.00 27.53 130 PRO A CA 1
ATOM 885 C C . PRO A 1 130 ? -4.578 55.752 14.965 1.00 27.19 130 PRO A C 1
ATOM 886 O O . PRO A 1 130 ? -4.966 55.563 16.118 1.00 29.55 130 PRO A O 1
ATOM 890 N N . SER A 1 131 ? -4.558 56.956 14.393 1.00 22.82 131 SER A N 1
ATOM 891 C CA . SER A 1 131 ? -5.164 58.139 14.985 1.00 17.96 131 SER A CA 1
ATOM 892 C C . SER A 1 131 ? -6.441 58.498 14.234 1.00 24.18 131 SER A C 1
ATOM 893 O O . SER A 1 131 ? -6.604 58.176 13.051 1.00 22.60 131 SER A O 1
ATOM 896 N N . GLY A 1 132 ? -7.334 59.187 14.936 1.00 18.62 132 GLY A N 1
ATOM 897 C CA . GLY A 1 132 ? -8.611 59.589 14.367 1.00 19.20 132 GLY A CA 1
ATOM 898 C C . GLY A 1 132 ? -9.139 60.853 15.010 1.00 21.15 132 GLY A C 1
ATOM 899 O O . GLY A 1 132 ? -8.950 61.090 16.205 1.00 15.83 132 GLY A O 1
ATOM 900 N N . TRP A 1 133 ? -9.810 61.672 14.200 1.00 15.68 133 TRP A N 1
ATOM 901 C CA . TRP A 1 133 ? -10.405 62.916 14.650 1.00 15.67 133 TRP A CA 1
ATOM 902 C C . TRP A 1 133 ? -11.652 63.209 13.833 1.00 16.51 133 TRP A C 1
ATOM 903 O O . TRP A 1 133 ? -11.769 62.809 12.673 1.00 16.17 133 TRP A O 1
ATOM 914 N N . VAL A 1 134 ? -12.570 63.943 14.444 1.00 20.03 134 VAL A N 1
ATOM 915 C CA . VAL A 1 134 ? -13.706 64.537 13.755 1.00 15.37 134 VAL A CA 1
ATOM 916 C C . VAL A 1 134 ? -13.789 65.978 14.214 1.00 17.76 134 VAL A C 1
ATOM 917 O O . VAL A 1 134 ? -13.743 66.243 15.420 1.00 24.96 134 VAL A O 1
ATOM 921 N N . PHE A 1 135 ? -13.938 66.907 13.278 1.00 14.59 135 PHE A N 1
ATOM 922 C CA . PHE A 1 135 ? -14.335 68.244 13.693 1.00 19.43 135 PHE A CA 1
ATOM 923 C C . PHE A 1 135 ? -15.494 68.756 12.849 1.00 15.72 135 PHE A C 1
ATOM 924 O O . PHE A 1 135 ? -15.676 68.368 11.692 1.00 21.14 135 PHE A O 1
ATOM 932 N N . VAL A 1 136 ? -16.297 69.608 13.468 1.00 16.29 136 VAL A N 1
ATOM 933 C CA . VAL A 1 136 ? -17.466 70.224 12.857 1.00 16.55 136 VAL A CA 1
ATOM 934 C C . VAL A 1 136 ? -17.277 71.737 12.883 1.00 22.42 136 VAL A C 1
ATOM 935 O O . VAL A 1 136 ? -16.773 72.291 13.863 1.00 21.48 136 VAL A O 1
ATOM 939 N N . ASP A 1 137 ? -17.681 72.409 11.815 1.00 19.91 137 ASP A N 1
ATOM 940 C CA . ASP A 1 137 ? -17.498 73.850 11.777 1.00 19.04 137 ASP A CA 1
ATOM 941 C C . ASP A 1 137 ? -18.330 74.411 10.636 1.00 24.73 137 ASP A C 1
ATOM 942 O O . ASP A 1 137 ? -18.834 73.674 9.782 1.00 23.80 137 ASP A O 1
ATOM 947 N N . GLU A 1 138 ? -18.462 75.734 10.638 1.00 29.36 138 GLU A N 1
ATOM 948 C CA . GLU A 1 138 ? -19.198 76.422 9.591 1.00 32.36 138 GLU A CA 1
ATOM 949 C C . GLU A 1 138 ? -18.477 76.275 8.259 1.00 27.82 138 GLU A C 1
ATOM 950 O O . GLU A 1 138 ? -17.246 76.334 8.190 1.00 28.09 138 GLU A O 1
ATOM 956 N N . GLY A 1 139 ? -19.254 76.059 7.198 1.00 27.46 139 GLY A N 1
ATOM 957 C CA . GLY A 1 139 ? -18.672 75.869 5.893 1.00 24.31 139 GLY A CA 1
ATOM 958 C C . GLY A 1 139 ? -18.350 77.173 5.208 1.00 30.75 139 GLY A C 1
ATOM 959 O O . GLY A 1 139 ? -18.828 78.243 5.585 1.00 29.52 139 GLY A O 1
ATOM 960 N N . GLU A 1 140 ? -17.510 77.077 4.184 1.00 35.49 140 GLU A N 1
ATOM 961 C CA . GLU A 1 140 ? -17.210 78.239 3.363 1.00 27.78 140 GLU A CA 1
ATOM 962 C C . GLU A 1 140 ? -18.434 78.636 2.551 1.00 30.58 140 GLU A C 1
ATOM 963 O O . GLU A 1 140 ? -19.252 77.795 2.166 1.00 39.24 140 GLU A O 1
ATOM 969 N N . ASP A 1 141 ? -18.555 79.935 2.294 1.00 29.81 141 ASP A N 1
ATOM 970 C CA . ASP A 1 141 ? -19.648 80.464 1.483 1.00 33.29 141 ASP A CA 1
ATOM 971 C C . ASP A 1 141 ? -19.381 80.152 0.011 1.00 32.30 141 ASP A C 1
ATOM 972 O O . ASP A 1 141 ? -18.450 80.698 -0.589 1.00 33.56 141 ASP A O 1
ATOM 977 N N . PHE A 1 142 ? -20.198 79.275 -0.574 1.00 28.75 142 PHE A N 1
ATOM 978 C CA . PHE A 1 142 ? -20.050 78.864 -1.968 1.00 30.97 142 PHE A CA 1
ATOM 979 C C . PHE A 1 142 ? -21.163 79.401 -2.867 1.00 35.56 142 PHE A C 1
ATOM 980 O O . PHE A 1 142 ? -21.363 78.881 -3.968 1.00 31.19 142 PHE A O 1
ATOM 988 N N . SER A 1 143 ? -21.902 80.421 -2.422 1.00 30.41 143 SER A N 1
ATOM 989 C CA . SER A 1 143 ? -23.047 80.882 -3.201 1.00 33.61 143 SER A CA 1
ATOM 990 C C . SER A 1 143 ? -22.627 81.334 -4.592 1.00 34.40 143 SER A C 1
ATOM 991 O O . SER A 1 143 ? -23.331 81.078 -5.578 1.00 36.80 143 SER A O 1
ATOM 994 N N . GLN A 1 144 ? -21.495 82.023 -4.691 1.00 26.08 144 GLN A N 1
ATOM 995 C CA . GLN A 1 144 ? -21.043 82.492 -5.995 1.00 24.71 144 GLN A CA 1
ATOM 996 C C . GLN A 1 144 ? -20.634 81.320 -6.890 1.00 28.35 144 GLN A C 1
ATOM 997 O O . GLN A 1 144 ? -21.071 81.228 -8.044 1.00 25.06 144 GLN A O 1
ATOM 1003 N N . GLN A 1 145 ? -19.808 80.399 -6.367 1.00 27.72 145 GLN A N 1
ATOM 1004 C CA . GLN A 1 145 ? -19.380 79.254 -7.168 1.00 25.85 145 GLN A CA 1
ATOM 1005 C C . GLN A 1 145 ? -20.573 78.411 -7.627 1.00 27.61 145 GLN A C 1
ATOM 1006 O O . GLN A 1 145 ? -20.556 77.864 -8.737 1.00 24.32 145 GLN A O 1
ATOM 1012 N N . ARG A 1 146 ? -21.627 78.316 -6.811 1.00 23.85 146 ARG A N 1
ATOM 1013 C CA . ARG A 1 146 ? -22.823 77.601 -7.238 1.00 24.16 146 ARG A CA 1
ATOM 1014 C C . ARG A 1 146 ? -23.501 78.245 -8.443 1.00 29.76 146 ARG A C 1
ATOM 1015 O O . ARG A 1 146 ? -24.353 77.598 -9.063 1.00 30.53 146 ARG A O 1
ATOM 1023 N N . LEU A 1 147 ? -23.134 79.478 -8.809 1.00 24.16 147 LEU A N 1
ATOM 1024 C CA . LEU A 1 147 ? -23.681 80.109 -10.003 1.00 28.60 147 LEU A CA 1
ATOM 1025 C C . LEU A 1 147 ? -22.780 79.987 -11.225 1.00 30.38 147 LEU A C 1
ATOM 1026 O O . LEU A 1 147 ? -23.260 80.192 -12.347 1.00 23.55 147 LEU A O 1
ATOM 1031 N N . GLY A 1 148 ? -21.499 79.667 -11.039 1.00 28.20 148 GLY A N 1
ATOM 1032 C CA . GLY A 1 148 ? -20.585 79.507 -12.156 1.00 25.77 148 GLY A CA 1
ATOM 1033 C C . GLY A 1 148 ? -19.116 79.544 -11.781 1.00 28.89 148 GLY A C 1
ATOM 1034 O O . GLY A 1 148 ? -18.716 80.335 -10.922 1.00 27.95 148 GLY A O 1
ATOM 1035 N N . ILE A 1 149 ? -18.309 78.682 -12.415 1.00 27.45 149 ILE A N 1
ATOM 1036 C CA . ILE A 1 149 ? -16.861 78.644 -12.246 1.00 19.31 149 ILE A CA 1
ATOM 1037 C C . ILE A 1 149 ? -16.215 78.464 -13.614 1.00 27.04 149 ILE A C 1
ATOM 1038 O O . ILE A 1 149 ? -16.787 77.838 -14.511 1.00 32.28 149 ILE A O 1
ATOM 1043 N N . ARG A 1 150 ? -15.010 79.013 -13.767 1.00 22.08 150 ARG A N 1
ATOM 1044 C CA . ARG A 1 150 ? -14.154 78.724 -14.909 1.00 20.19 150 ARG A CA 1
ATOM 1045 C C . ARG A 1 150 ? -13.193 77.585 -14.572 1.00 24.37 150 ARG A C 1
ATOM 1046 O O . ARG A 1 150 ? -12.593 77.557 -13.492 1.00 20.76 150 ARG A O 1
ATOM 1054 N N . VAL A 1 151 ? -13.030 76.655 -15.508 1.00 18.74 151 VAL A N 1
ATOM 1055 C CA . VAL A 1 151 ? -12.238 75.462 -15.256 1.00 19.54 151 VAL A CA 1
ATOM 1056 C C . VAL A 1 151 ? -11.220 75.260 -16.378 1.00 21.66 151 VAL A C 1
ATOM 1057 O O . VAL A 1 151 ? -11.416 75.694 -17.515 1.00 18.04 151 VAL A O 1
ATOM 1061 N N . VAL A 1 152 ? -10.126 74.580 -16.053 1.00 20.19 152 VAL A N 1
ATOM 1062 C CA . VAL A 1 152 ? -9.109 74.229 -17.034 1.00 21.47 152 VAL A CA 1
ATOM 1063 C C . VAL A 1 152 ? -8.821 72.744 -16.908 1.00 18.92 152 VAL A C 1
ATOM 1064 O O . VAL A 1 152 ? -8.993 72.153 -15.840 1.00 20.55 152 VAL A O 1
ATOM 1068 N N . THR A 1 153 ? -8.397 72.132 -18.006 1.00 20.52 153 THR A N 1
ATOM 1069 C CA . THR A 1 153 ? -7.968 70.740 -17.959 1.00 22.58 153 THR A CA 1
ATOM 1070 C C . THR A 1 153 ? -6.465 70.661 -17.704 1.00 22.65 153 THR A C 1
ATOM 1071 O O . THR A 1 153 ? -5.683 71.460 -18.234 1.00 20.36 153 THR A O 1
ATOM 1075 N N . LEU A 1 154 ? -6.075 69.711 -16.852 1.00 23.37 154 LEU A N 1
ATOM 1076 C CA . LEU A 1 154 ? -4.687 69.504 -16.451 1.00 23.15 154 LEU A CA 1
ATOM 1077 C C . LEU A 1 154 ? -4.350 68.021 -16.500 1.00 24.25 154 LEU A C 1
ATOM 1078 O O . LEU A 1 154 ? -5.149 67.167 -16.095 1.00 15.98 154 LEU A O 1
ATOM 1083 N N . ASP A 1 155 ? -3.156 67.726 -16.997 1.00 20.59 155 ASP A N 1
ATOM 1084 C CA . ASP A 1 155 ? -2.716 66.349 -17.078 1.00 23.75 155 ASP A CA 1
ATOM 1085 C C . ASP A 1 155 ? -2.495 65.792 -15.672 1.00 22.98 155 ASP A C 1
ATOM 1086 O O . ASP A 1 155 ? -1.790 66.390 -14.854 1.00 25.72 155 ASP A O 1
ATOM 1091 N N . ARG A 1 156 ? -3.130 64.663 -15.382 1.00 22.21 156 ARG A N 1
ATOM 1092 C CA . ARG A 1 156 ? -2.945 63.996 -14.102 1.00 28.15 156 ARG A CA 1
ATOM 1093 C C . ARG A 1 156 ? -1.658 63.191 -14.058 1.00 26.32 156 ARG A C 1
ATOM 1094 O O . ARG A 1 156 ? -1.135 62.944 -12.966 1.00 24.76 156 ARG A O 1
ATOM 1102 N N . GLY A 1 157 ? -1.143 62.777 -15.215 1.00 25.41 157 GLY A N 1
ATOM 1103 C CA . GLY A 1 157 ? 0.049 61.959 -15.284 1.00 24.94 157 GLY A CA 1
ATOM 1104 C C . GLY A 1 157 ? -0.198 60.465 -15.249 1.00 28.71 157 GLY A C 1
ATOM 1105 O O . GLY A 1 157 ? 0.707 59.698 -15.585 1.00 32.83 157 GLY A O 1
ATOM 1106 N N . TYR A 1 158 ? -1.382 60.020 -14.848 1.00 29.85 158 TYR A N 1
ATOM 1107 C CA . TYR A 1 158 ? -1.676 58.598 -14.751 1.00 27.05 158 TYR A CA 1
ATOM 1108 C C . TYR A 1 158 ? -2.506 58.133 -15.941 1.00 25.66 158 TYR A C 1
ATOM 1109 O O . TYR A 1 158 ? -3.321 58.878 -16.487 1.00 23.06 158 TYR A O 1
ATOM 1118 N N . ARG A 1 159 ? -2.282 56.890 -16.345 1.00 23.64 159 ARG A N 1
ATOM 1119 C CA . ARG A 1 159 ? -3.202 56.239 -17.258 1.00 25.27 159 ARG A CA 1
ATOM 1120 C C . ARG A 1 159 ? -4.536 56.012 -16.556 1.00 26.86 159 ARG A C 1
ATOM 1121 O O . ARG A 1 159 ? -4.595 55.794 -15.342 1.00 26.54 159 ARG A O 1
ATOM 1129 N N . HIS A 1 160 ? -5.620 56.069 -17.331 1.00 24.85 160 HIS A N 1
ATOM 1130 C CA . HIS A 1 160 ? -6.936 55.848 -16.745 1.00 30.95 160 HIS A CA 1
ATOM 1131 C C . HIS A 1 160 ? -7.006 54.534 -15.967 1.00 30.28 160 HIS A C 1
ATOM 1132 O O . HIS A 1 160 ? -7.875 54.384 -15.104 1.00 27.79 160 HIS A O 1
ATOM 1139 N N . ASP A 1 161 ? -6.100 53.586 -16.228 1.00 26.17 161 ASP A N 1
ATOM 1140 C CA . ASP A 1 161 ? -6.203 52.247 -15.662 1.00 23.67 161 ASP A CA 1
ATOM 1141 C C . ASP A 1 161 ? -5.192 51.973 -14.546 1.00 25.03 161 ASP A C 1
ATOM 1142 O O . ASP A 1 161 ? -4.960 50.807 -14.209 1.00 28.57 161 ASP A O 1
ATOM 1147 N N . VAL A 1 162 ? -4.594 53.009 -13.947 1.00 24.56 162 VAL A N 1
ATOM 1148 C CA . VAL A 1 162 ? -3.553 52.748 -12.948 1.00 24.81 162 VAL A CA 1
ATOM 1149 C C . VAL A 1 162 ? -4.101 51.980 -11.754 1.00 26.62 162 VAL A C 1
ATOM 1150 O O . VAL A 1 162 ? -3.354 51.255 -11.087 1.00 28.00 162 VAL A O 1
ATOM 1154 N N . ALA A 1 163 ? -5.396 52.130 -11.451 1.00 23.94 163 ALA A N 1
ATOM 1155 C CA . ALA A 1 163 ? -5.962 51.438 -10.297 1.00 26.67 163 ALA A CA 1
ATOM 1156 C C . ALA A 1 163 ? -5.951 49.930 -10.494 1.00 28.17 163 ALA A C 1
ATOM 1157 O O . ALA A 1 163 ? -5.885 49.182 -9.514 1.00 26.50 163 ALA A O 1
ATOM 1159 N N . GLU A 1 164 ? -6.002 49.473 -11.750 1.00 28.65 164 GLU A N 1
ATOM 1160 C CA . GLU A 1 164 ? -5.920 48.048 -12.047 1.00 31.38 164 GLU A CA 1
ATOM 1161 C C . GLU A 1 164 ? -4.474 47.545 -12.027 1.00 30.25 164 GLU A C 1
ATOM 1162 O O . GLU A 1 164 ? -4.195 46.490 -11.452 1.00 32.45 164 GLU A O 1
ATOM 1168 N N . THR A 1 165 ? -3.541 48.279 -12.640 1.00 27.51 165 THR A N 1
ATOM 1169 C CA . THR A 1 165 ? -2.178 47.782 -12.804 1.00 28.94 165 THR A CA 1
ATOM 1170 C C . THR A 1 165 ? -1.260 48.126 -11.645 1.00 30.85 165 THR A C 1
ATOM 1171 O O . THR A 1 165 ? -0.285 47.405 -11.407 1.00 27.95 165 THR A O 1
ATOM 1175 N N . SER A 1 166 ? -1.525 49.217 -10.930 1.00 33.12 166 SER A N 1
ATOM 1176 C CA . SER A 1 166 ? -0.553 49.801 -10.003 1.00 30.64 166 SER A CA 1
ATOM 1177 C C . SER A 1 166 ? -1.269 50.266 -8.740 1.00 26.63 166 SER A C 1
ATOM 1178 O O . SER A 1 166 ? -1.352 51.465 -8.449 1.00 22.31 166 SER A O 1
ATOM 1181 N N . PRO A 1 167 ? -1.802 49.326 -7.956 1.00 26.97 167 PRO A N 1
ATOM 1182 C CA . PRO A 1 167 ? -2.590 49.723 -6.776 1.00 24.82 167 PRO A CA 1
ATOM 1183 C C . PRO A 1 167 ? -1.781 50.452 -5.714 1.00 25.28 167 PRO A C 1
ATOM 1184 O O . PRO A 1 167 ? -2.379 51.124 -4.869 1.00 24.27 167 PRO A O 1
ATOM 1188 N N . TRP A 1 168 ? -0.450 50.346 -5.721 1.00 25.49 168 TRP A N 1
ATOM 1189 C CA . TRP A 1 168 ? 0.360 51.104 -4.771 1.00 19.01 168 TRP A CA 1
ATOM 1190 C C . TRP A 1 168 ? 0.333 52.602 -5.039 1.00 23.54 168 TRP A C 1
ATOM 1191 O O . TRP A 1 168 ? 0.833 53.368 -4.205 1.00 20.89 168 TRP A O 1
ATOM 1202 N N . LEU A 1 169 ? -0.217 53.041 -6.176 1.00 18.84 169 LEU A N 1
ATOM 1203 C CA . LEU A 1 169 ? -0.356 54.470 -6.431 1.00 19.06 169 LEU A CA 1
ATOM 1204 C C . LEU A 1 169 ? -1.618 55.059 -5.805 1.00 23.72 169 LEU A C 1
ATOM 1205 O O . LEU A 1 169 ? -1.877 56.261 -5.976 1.00 22.20 169 LEU A O 1
ATOM 1210 N N . LEU A 1 170 ? -2.403 54.247 -5.087 1.00 15.34 170 LEU A N 1
ATOM 1211 C CA . LEU A 1 170 ? -3.512 54.721 -4.257 1.00 20.56 170 LEU A CA 1
ATOM 1212 C C . LEU A 1 170 ? -4.572 55.482 -5.058 1.00 16.87 170 LEU A C 1
ATOM 1213 O O . LEU A 1 170 ? -5.352 56.252 -4.491 1.00 20.38 170 LEU A O 1
ATOM 1218 N N . ALA A 1 171 ? -4.625 55.293 -6.373 1.00 20.94 171 ALA A N 1
ATOM 1219 C CA . ALA A 1 171 ? -5.604 56.008 -7.180 1.00 21.69 171 ALA A CA 1
ATOM 1220 C C . ALA A 1 171 ? -7.012 55.626 -6.748 1.00 27.14 171 ALA A C 1
ATOM 1221 O O . ALA A 1 171 ? -7.326 54.445 -6.572 1.00 21.99 171 ALA A O 1
ATOM 1223 N N . GLY A 1 172 ? -7.855 56.637 -6.573 1.00 24.98 172 GLY A N 1
ATOM 1224 C CA . GLY A 1 172 ? -9.201 56.429 -6.105 1.00 22.39 172 GLY A CA 1
ATOM 1225 C C . GLY A 1 172 ? -9.340 56.367 -4.606 1.00 25.69 172 GLY A C 1
ATOM 1226 O O . GLY A 1 172 ? -10.435 56.054 -4.113 1.00 26.27 172 GLY A O 1
ATOM 1227 N N . ALA A 1 173 ? -8.264 56.626 -3.865 1.00 18.21 173 ALA A N 1
ATOM 1228 C CA . ALA A 1 173 ? -8.341 56.769 -2.418 1.00 22.08 173 ALA A CA 1
ATOM 1229 C C . ALA A 1 173 ? -8.471 58.246 -2.039 1.00 21.16 173 ALA A C 1
ATOM 1230 O O . ALA A 1 173 ? -7.861 59.118 -2.661 1.00 16.60 173 ALA A O 1
ATOM 1232 N N . LYS A 1 174 ? -9.282 58.523 -1.017 1.00 21.55 174 LYS A N 1
ATOM 1233 C CA . LYS A 1 174 ? -9.419 59.881 -0.482 1.00 16.41 174 LYS A CA 1
ATOM 1234 C C . LYS A 1 174 ? -8.401 60.036 0.640 1.00 19.97 174 LYS A C 1
ATOM 1235 O O . LYS A 1 174 ? -8.701 59.869 1.828 1.00 19.01 174 LYS A O 1
ATOM 1241 N N . SER A 1 175 ? -7.158 60.322 0.251 1.00 15.67 175 SER A N 1
ATOM 1242 C CA . SER A 1 175 ? -6.052 60.290 1.195 1.00 16.25 175 SER A CA 1
ATOM 1243 C C . SER A 1 175 ? -5.708 61.701 1.651 1.00 22.47 175 SER A C 1
ATOM 1244 O O . SER A 1 175 ? -6.234 62.698 1.138 1.00 16.68 175 SER A O 1
ATOM 1247 N N . LEU A 1 176 ? -4.822 61.764 2.656 1.00 18.96 176 LEU A N 1
ATOM 1248 C CA . LEU A 1 176 ? -4.312 63.027 3.161 1.00 14.00 176 LEU A CA 1
ATOM 1249 C C . LEU A 1 176 ? -3.217 63.592 2.285 1.00 16.11 176 LEU A C 1
ATOM 1250 O O . LEU A 1 176 ? -2.843 64.748 2.478 1.00 13.77 176 LEU A O 1
ATOM 1255 N N . SER A 1 177 ? -2.700 62.807 1.338 1.00 20.16 177 SER A N 1
ATOM 1256 C CA . SER A 1 177 ? -1.584 63.234 0.493 1.00 17.46 177 SER A CA 1
ATOM 1257 C C . SER A 1 177 ? -2.118 63.989 -0.727 1.00 22.13 177 SER A C 1
ATOM 1258 O O . SER A 1 177 ? -2.083 63.513 -1.868 1.00 11.27 177 SER A O 1
ATOM 1261 N N . TYR A 1 178 ? -2.588 65.214 -0.457 1.00 16.95 178 TYR A N 1
ATOM 1262 C CA . TYR A 1 178 ? -3.281 66.039 -1.440 1.00 17.10 178 TYR A CA 1
ATOM 1263 C C . TYR A 1 178 ? -2.458 67.241 -1.892 1.00 16.49 178 TYR A C 1
ATOM 1264 O O . TYR A 1 178 ? -3.006 68.175 -2.487 1.00 19.17 178 TYR A O 1
ATOM 1273 N N . ALA A 1 179 ? -1.152 67.238 -1.635 1.00 15.75 179 ALA A N 1
ATOM 1274 C CA . ALA A 1 179 ? -0.325 68.349 -2.092 1.00 18.45 179 ALA A CA 1
ATOM 1275 C C . ALA A 1 179 ? -0.540 68.630 -3.580 1.00 17.33 179 ALA A C 1
ATOM 1276 O O . ALA A 1 179 ? -0.647 69.790 -3.993 1.00 10.89 179 ALA A O 1
ATOM 1278 N N . THR A 1 180 ? -0.610 67.585 -4.406 1.00 15.78 180 THR A N 1
ATOM 1279 C CA . THR A 1 180 ? -0.786 67.845 -5.831 1.00 22.01 180 THR A CA 1
ATOM 1280 C C . THR A 1 180 ? -2.178 68.371 -6.138 1.00 17.60 180 THR A C 1
ATOM 1281 O O . THR A 1 180 ? -2.325 69.190 -7.050 1.00 24.16 180 THR A O 1
ATOM 1285 N N . ASN A 1 181 ? -3.212 67.926 -5.417 1.00 16.61 181 ASN A N 1
ATOM 1286 C CA . ASN A 1 181 ? -4.546 68.454 -5.716 1.00 20.78 181 ASN A CA 1
ATOM 1287 C C . ASN A 1 181 ? -4.582 69.955 -5.480 1.00 17.58 181 ASN A C 1
ATOM 1288 O O . ASN A 1 181 ? -5.159 70.703 -6.278 1.00 21.52 181 ASN A O 1
ATOM 1293 N N . ARG A 1 182 ? -3.931 70.417 -4.409 1.00 17.59 182 ARG A N 1
ATOM 1294 C CA . ARG A 1 182 ? -3.831 71.853 -4.150 1.00 20.96 182 ARG A CA 1
ATOM 1295 C C . ARG A 1 182 ? -2.961 72.544 -5.187 1.00 18.34 182 ARG A C 1
ATOM 1296 O O . ARG A 1 182 ? -3.262 73.664 -5.610 1.00 20.21 182 ARG A O 1
ATOM 1304 N N . ALA A 1 183 ? -1.870 71.905 -5.598 1.00 17.11 183 ALA A N 1
ATOM 1305 C CA . ALA A 1 183 ? -1.048 72.497 -6.646 1.00 23.97 183 ALA A CA 1
ATOM 1306 C C . ALA A 1 183 ? -1.854 72.700 -7.935 1.00 21.83 183 ALA A C 1
ATOM 1307 O O . ALA A 1 183 ? -1.671 73.702 -8.632 1.00 24.31 183 ALA A O 1
ATOM 1309 N N . ALA A 1 184 ? -2.764 71.776 -8.256 1.00 20.07 184 ALA A N 1
ATOM 1310 C CA . ALA A 1 184 ? -3.624 71.950 -9.427 1.00 20.53 184 ALA A CA 1
ATOM 1311 C C . ALA A 1 184 ? -4.480 73.212 -9.312 1.00 18.74 184 ALA A C 1
ATOM 1312 O O . ALA A 1 184 ? -4.606 73.987 -10.269 1.00 18.50 184 ALA A O 1
ATOM 1314 N N . GLY A 1 185 ? -5.091 73.430 -8.153 1.00 20.56 185 GLY A N 1
ATOM 1315 C CA . GLY A 1 185 ? -5.870 74.645 -7.972 1.00 18.71 185 GLY A CA 1
ATOM 1316 C C . GLY A 1 185 ? -5.047 75.903 -8.177 1.00 20.22 185 GLY A C 1
ATOM 1317 O O . GLY A 1 185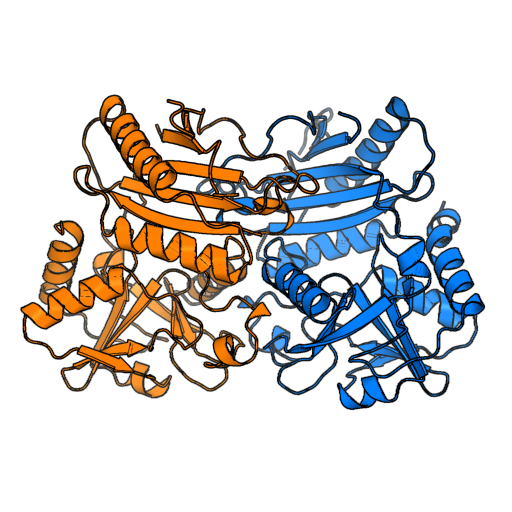 ? -5.500 76.857 -8.811 1.00 20.94 185 GLY A O 1
ATOM 1318 N N . ARG A 1 186 ? -3.820 75.917 -7.654 1.00 17.85 186 ARG A N 1
ATOM 1319 C CA . ARG A 1 186 ? -2.969 77.086 -7.829 1.00 22.71 186 ARG A CA 1
ATOM 1320 C C . ARG A 1 186 ? -2.624 77.288 -9.297 1.00 22.26 186 ARG A C 1
ATOM 1321 O O . ARG A 1 186 ? -2.550 78.425 -9.773 1.00 25.58 186 ARG A O 1
ATOM 1329 N N . GLU A 1 187 ? -2.438 76.197 -10.039 1.00 19.85 187 GLU A N 1
ATOM 1330 C CA . GLU A 1 187 ? -2.219 76.323 -11.476 1.00 21.21 187 GLU A CA 1
ATOM 1331 C C . GLU A 1 187 ? -3.444 76.906 -12.175 1.00 24.88 187 GLU A C 1
ATOM 1332 O O . GLU A 1 187 ? -3.316 77.775 -13.047 1.00 25.84 187 GLU A O 1
ATOM 1338 N N . ALA A 1 188 ? -4.642 76.438 -11.813 1.00 21.33 188 ALA A N 1
ATOM 1339 C CA . ALA A 1 188 ? -5.854 76.991 -12.410 1.00 21.53 188 ALA A CA 1
ATOM 1340 C C . ALA A 1 188 ? -5.972 78.475 -12.118 1.00 22.55 188 ALA A C 1
ATOM 1341 O O . ALA A 1 188 ? -6.326 79.262 -13.001 1.00 24.72 188 ALA A O 1
ATOM 1343 N N . ALA A 1 189 ? -5.665 78.878 -10.882 1.00 23.66 189 ALA A N 1
ATOM 1344 C CA . ALA A 1 189 ? -5.739 80.290 -10.525 1.00 22.47 189 ALA A CA 1
ATOM 1345 C C . ALA A 1 189 ? -4.771 81.120 -11.359 1.00 28.01 189 ALA A C 1
ATOM 1346 O O . ALA A 1 189 ? -5.118 82.211 -11.825 1.00 26.46 189 ALA A O 1
ATOM 1348 N N . ARG A 1 190 ? -3.555 80.617 -11.570 1.00 23.90 190 ARG A N 1
ATOM 1349 C CA . ARG A 1 190 ? -2.638 81.314 -12.462 1.00 28.52 190 ARG A CA 1
ATOM 1350 C C . ARG A 1 190 ? -3.274 81.551 -13.822 1.00 34.45 190 ARG A C 1
ATOM 1351 O O . ARG A 1 190 ? -3.107 82.624 -14.412 1.00 38.29 190 ARG A O 1
ATOM 1359 N N . ARG A 1 191 ? -3.988 80.554 -14.350 1.00 22.79 191 ARG A N 1
ATOM 1360 C CA . ARG A 1 191 ? -4.698 80.737 -15.605 1.00 20.35 191 ARG A CA 1
ATOM 1361 C C . ARG A 1 191 ? -6.046 81.438 -15.432 1.00 22.57 191 ARG A C 1
ATOM 1362 O O . ARG A 1 191 ? -6.903 81.346 -16.312 1.00 28.51 191 ARG A O 1
ATOM 1370 N N . GLY A 1 192 ? -6.260 82.155 -14.336 1.00 22.89 192 GLY A N 1
ATOM 1371 C CA . GLY A 1 192 ? -7.541 82.815 -14.150 1.00 22.84 192 GLY A CA 1
ATOM 1372 C C . GLY A 1 192 ? -8.726 81.873 -14.116 1.00 23.01 192 GLY A C 1
ATOM 1373 O O . GLY A 1 192 ? -9.788 82.199 -14.656 1.00 29.37 192 GLY A O 1
ATOM 1374 N N . ALA A 1 193 ? -8.575 80.710 -13.490 1.00 25.36 193 ALA A N 1
ATOM 1375 C CA . ALA A 1 193 ? -9.651 79.740 -13.379 1.00 21.06 193 ALA A CA 1
ATOM 1376 C C . ALA A 1 193 ? -9.882 79.384 -11.919 1.00 22.86 193 ALA A C 1
ATOM 1377 O O . ALA A 1 193 ? -9.033 79.617 -11.056 1.00 25.06 193 ALA A O 1
ATOM 1379 N N . ASP A 1 194 ? -11.052 78.814 -11.655 1.00 29.75 194 ASP A N 1
ATOM 1380 C CA . ASP A 1 194 ? -11.458 78.463 -10.303 1.00 19.17 194 ASP A CA 1
ATOM 1381 C C . ASP A 1 194 ? -11.136 77.025 -9.942 1.00 18.91 194 ASP A C 1
ATOM 1382 O O . ASP A 1 194 ? -10.911 76.730 -8.766 1.00 20.42 194 ASP A O 1
ATOM 1387 N N . ASP A 1 195 ? -11.106 76.122 -10.916 1.00 23.40 195 ASP A N 1
ATOM 1388 C CA . ASP A 1 195 ? -10.971 74.705 -10.609 1.00 21.45 195 ASP A CA 1
ATOM 1389 C C . ASP A 1 195 ? -10.380 73.974 -11.811 1.00 21.47 195 ASP A C 1
ATOM 1390 O O . ASP A 1 195 ? -10.024 74.584 -12.827 1.00 18.79 195 ASP A O 1
ATOM 1395 N N . VAL A 1 196 ? -10.312 72.648 -11.688 1.00 19.03 196 VAL A N 1
ATOM 1396 C CA . VAL A 1 196 ? -9.539 71.777 -12.563 1.00 19.43 196 VAL A CA 1
ATOM 1397 C C . VAL A 1 196 ? -10.344 70.520 -12.854 1.00 22.05 196 VAL A C 1
ATOM 1398 O O . VAL A 1 196 ? -10.983 69.953 -11.961 1.00 20.14 196 VAL A O 1
ATOM 1402 N N . ILE A 1 197 ? -10.293 70.060 -14.097 1.00 18.73 197 ILE A N 1
ATOM 1403 C CA . ILE A 1 197 ? -10.654 68.690 -14.411 1.00 17.64 197 ILE A CA 1
ATOM 1404 C C . ILE A 1 197 ? -9.375 67.983 -14.823 1.00 27.48 197 ILE A C 1
ATOM 1405 O O . ILE A 1 197 ? -8.672 68.445 -15.732 1.00 26.34 197 ILE A O 1
ATOM 1410 N N . PHE A 1 198 ? -9.059 66.889 -14.130 1.00 19.71 198 PHE A N 1
ATOM 1411 C CA . PHE A 1 198 ? -7.918 66.061 -14.485 1.00 19.71 198 PHE A CA 1
ATOM 1412 C C . PHE A 1 198 ? -8.226 65.209 -15.706 1.00 21.66 198 PHE A C 1
ATOM 1413 O O . PHE A 1 198 ? -9.325 64.665 -15.848 1.00 22.80 198 PHE A O 1
ATOM 1421 N N . VAL A 1 199 ? -7.233 65.097 -16.582 1.00 22.04 199 VAL A N 1
ATOM 1422 C CA . VAL A 1 199 ? -7.262 64.257 -17.771 1.00 19.97 199 VAL A CA 1
ATOM 1423 C C . VAL A 1 199 ? -6.103 63.276 -17.670 1.00 24.35 199 VAL A C 1
ATOM 1424 O O . VAL A 1 199 ? -4.982 63.667 -17.318 1.00 24.73 199 VAL A O 1
ATOM 1428 N N . SER A 1 200 ? -6.363 62.010 -17.973 1.00 21.46 200 SER A N 1
ATOM 1429 C CA . SER A 1 200 ? -5.323 61.010 -17.813 1.00 23.89 200 SER A CA 1
ATOM 1430 C C . SER A 1 200 ? -4.305 61.104 -18.948 1.00 28.85 200 SER A C 1
ATOM 1431 O O . SER A 1 200 ? -4.524 61.781 -19.958 1.00 30.07 200 SER A O 1
ATOM 1434 N N . SER A 1 201 ? -3.171 60.413 -18.756 1.00 25.38 201 SER A N 1
ATOM 1435 C CA . SER A 1 201 ? -2.144 60.302 -19.797 1.00 27.23 201 SER A CA 1
ATOM 1436 C C . SER A 1 201 ? -2.745 59.910 -21.132 1.00 26.11 201 SER A C 1
ATOM 1437 O O . SER A 1 201 ? -2.378 60.467 -22.174 1.00 26.71 201 SER A O 1
ATOM 1440 N N . ASP A 1 202 ? -3.645 58.930 -21.128 1.00 26.54 202 ASP A N 1
ATOM 1441 C CA . ASP A 1 202 ? -4.204 58.395 -22.362 1.00 21.72 202 ASP A CA 1
ATOM 1442 C C . ASP A 1 202 ? -5.433 59.161 -22.819 1.00 27.77 202 ASP A C 1
ATOM 1443 O O . ASP A 1 202 ? -6.125 58.704 -23.736 1.00 26.52 202 ASP A O 1
ATOM 1448 N N . GLY A 1 203 ? -5.722 60.302 -22.193 1.00 28.84 203 GLY A N 1
ATOM 1449 C CA . GLY A 1 203 ? -6.697 61.241 -22.707 1.00 22.95 203 GLY A CA 1
ATOM 1450 C C . GLY A 1 203 ? -8.116 61.104 -22.198 1.00 26.50 203 GLY A C 1
ATOM 1451 O O . GLY A 1 203 ? -9.039 61.564 -22.879 1.00 31.40 203 GLY A O 1
ATOM 1452 N N . TYR A 1 204 ? -8.332 60.520 -21.022 1.00 25.34 204 TYR A N 1
ATOM 1453 C CA . TYR A 1 204 ? -9.678 60.355 -20.480 1.00 30.76 204 TYR A CA 1
ATOM 1454 C C . TYR A 1 204 ? -9.953 61.356 -19.365 1.00 25.19 204 TYR A C 1
ATOM 1455 O O . TYR A 1 204 ? -9.144 61.510 -18.443 1.00 24.41 204 TYR A O 1
ATOM 1464 N N . ALA A 1 205 ? -11.097 62.030 -19.463 1.00 20.21 205 ALA A N 1
ATOM 1465 C CA . ALA A 1 205 ? -11.571 62.873 -18.379 1.00 20.59 205 ALA A CA 1
ATOM 1466 C C . ALA A 1 205 ? -11.683 62.043 -17.113 1.00 22.48 205 ALA A C 1
ATOM 1467 O O . ALA A 1 205 ? -12.244 60.945 -17.132 1.00 25.91 205 ALA A O 1
ATOM 1469 N N . LEU A 1 206 ? -11.126 62.559 -16.014 1.00 23.49 206 LEU A N 1
ATOM 1470 C CA . LEU A 1 206 ? -11.111 61.820 -14.757 1.00 19.82 206 LEU A CA 1
ATOM 1471 C C . LEU A 1 206 ? -12.019 62.451 -13.711 1.00 20.05 206 LEU A C 1
ATOM 1472 O O . LEU A 1 206 ? -13.139 61.988 -13.493 1.00 23.62 206 LEU A O 1
ATOM 1477 N N . GLU A 1 207 ? -11.540 63.490 -13.047 1.00 24.61 207 GLU A N 1
ATOM 1478 C CA . GLU A 1 207 ? -12.243 64.113 -11.929 1.00 23.25 207 GLU A CA 1
ATOM 1479 C C . GLU A 1 207 ? -11.545 65.436 -11.634 1.00 23.36 207 GLU A C 1
ATOM 1480 O O . GLU A 1 207 ? -10.537 65.784 -12.258 1.00 24.10 207 GLU A O 1
ATOM 1486 N N . GLY A 1 208 ? -12.096 66.176 -10.686 1.00 18.10 208 GLY A N 1
ATOM 1487 C CA . GLY A 1 208 ? -11.435 67.340 -10.157 1.00 21.10 208 GLY A CA 1
ATOM 1488 C C . GLY A 1 208 ? -10.600 66.961 -8.954 1.00 21.25 208 GLY A C 1
ATOM 1489 O O . GLY A 1 208 ? -10.748 65.879 -8.383 1.00 22.46 208 GLY A O 1
ATOM 1490 N N . PRO A 1 209 ? -9.685 67.837 -8.553 1.00 21.10 209 PRO A N 1
ATOM 1491 C CA . PRO A 1 209 ? -8.882 67.539 -7.363 1.00 22.73 209 PRO A CA 1
ATOM 1492 C C . PRO A 1 209 ? -9.723 67.391 -6.113 1.00 26.00 209 PRO A C 1
ATOM 1493 O O . PRO A 1 209 ? -9.252 66.802 -5.131 1.00 22.38 209 PRO A O 1
ATOM 1497 N N . THR A 1 210 ? -10.958 67.907 -6.111 1.00 22.46 210 THR A N 1
ATOM 1498 C CA . THR A 1 210 ? -11.820 67.742 -4.945 1.00 28.14 210 THR A CA 1
ATOM 1499 C C . THR A 1 210 ? -13.260 67.413 -5.308 1.00 23.65 210 THR A C 1
ATOM 1500 O O . THR A 1 210 ? -14.139 67.561 -4.455 1.00 27.57 210 THR A O 1
ATOM 1504 N N . SER A 1 211 ? -13.531 66.983 -6.539 1.00 22.63 211 SER A N 1
ATOM 1505 C CA . SER A 1 211 ? -14.899 66.929 -7.034 1.00 21.39 211 SER A CA 1
ATOM 1506 C C . SER A 1 211 ? -14.987 65.917 -8.162 1.00 22.28 211 SER A C 1
ATOM 1507 O O . SER A 1 211 ? -13.977 65.449 -8.685 1.00 22.82 211 SER A O 1
ATOM 1510 N N . ASN A 1 212 ? -16.214 65.603 -8.545 1.00 21.39 212 ASN A N 1
ATOM 1511 C CA . ASN A 1 212 ? -16.476 64.793 -9.719 1.00 19.61 212 ASN A CA 1
ATOM 1512 C C . ASN A 1 212 ? -17.130 65.638 -10.800 1.00 18.09 212 ASN A C 1
ATOM 1513 O O . ASN A 1 212 ? -17.711 66.691 -10.529 1.00 19.37 212 ASN A O 1
ATOM 1518 N N . VAL A 1 213 ? -17.023 65.142 -12.033 1.00 16.64 213 VAL A N 1
ATOM 1519 C CA . VAL A 1 213 ? -17.419 65.854 -13.239 1.00 19.89 213 VAL A CA 1
ATOM 1520 C C . VAL A 1 213 ? -18.732 65.278 -13.745 1.00 19.28 213 VAL A C 1
ATOM 1521 O O . VAL A 1 213 ? -18.850 64.060 -13.918 1.00 22.00 213 VAL A O 1
ATOM 1525 N N . ILE A 1 214 ? -19.700 66.151 -14.020 1.00 20.55 214 ILE A N 1
ATOM 1526 C CA . ILE A 1 214 ? -20.986 65.772 -14.602 1.00 23.36 214 ILE A CA 1
ATOM 1527 C C . ILE A 1 214 ? -21.082 66.364 -16.002 1.00 24.32 214 ILE A C 1
ATOM 1528 O O . ILE A 1 214 ? -20.854 67.566 -16.198 1.00 24.00 214 ILE A O 1
ATOM 1533 N N . VAL A 1 215 ? -21.427 65.526 -16.972 1.00 22.48 215 VAL A N 1
ATOM 1534 C CA . VAL A 1 215 ? -21.465 65.915 -18.377 1.00 26.08 215 VAL A CA 1
ATOM 1535 C C . VAL A 1 215 ? -22.882 65.738 -18.904 1.00 31.46 215 VAL A C 1
ATOM 1536 O O . VAL A 1 215 ? -23.457 64.645 -18.808 1.00 23.94 215 VAL A O 1
ATOM 1540 N N . LEU A 1 216 ? -23.441 66.809 -19.462 1.00 27.34 216 LEU A N 1
ATOM 1541 C CA . LEU A 1 216 ? -24.691 66.730 -20.206 1.00 20.59 216 LEU A CA 1
ATOM 1542 C C . LEU A 1 216 ? -24.393 66.806 -21.700 1.00 31.29 216 LEU A C 1
ATOM 1543 O O . LEU A 1 216 ? -23.771 67.773 -22.164 1.00 31.75 216 LEU A O 1
ATOM 1548 N N . ALA A 1 217 ? -24.826 65.784 -22.447 1.00 30.29 217 ALA A N 1
ATOM 1549 C CA . ALA A 1 217 ? -24.702 65.791 -23.907 1.00 40.01 217 ALA A CA 1
ATOM 1550 C C . ALA A 1 217 ? -25.789 64.915 -24.517 1.00 41.06 217 ALA A C 1
ATOM 1551 O O . ALA A 1 217 ? -25.911 63.733 -24.170 1.00 35.77 217 ALA A O 1
ATOM 1553 N N . ASP A 1 218 ? -26.571 65.498 -25.431 1.00 43.60 218 ASP A N 1
ATOM 1554 C CA . ASP A 1 218 ? -27.600 64.768 -26.172 1.00 40.64 218 ASP A CA 1
ATOM 1555 C C . ASP A 1 218 ? -28.648 64.209 -25.219 1.00 35.92 218 ASP A C 1
ATOM 1556 O O . ASP A 1 218 ? -29.024 63.040 -25.291 1.00 38.58 218 ASP A O 1
ATOM 1561 N N . GLY A 1 219 ? -29.110 65.055 -24.308 1.00 31.35 219 GLY A N 1
ATOM 1562 C CA . GLY A 1 219 ? -30.112 64.634 -23.356 1.00 24.92 219 GLY A CA 1
ATOM 1563 C C . GLY A 1 219 ? -29.663 63.565 -22.379 1.00 27.83 219 GLY A C 1
ATOM 1564 O O . GLY A 1 219 ? -30.475 63.098 -21.577 1.00 32.21 219 GLY A O 1
ATOM 1565 N N . VAL A 1 220 ? -28.392 63.167 -22.410 1.00 21.83 220 VAL A N 1
ATOM 1566 C CA . VAL A 1 220 ? -27.871 62.147 -21.504 1.00 23.67 220 VAL A CA 1
ATOM 1567 C C . VAL A 1 220 ? -26.918 62.790 -20.503 1.00 29.45 220 VAL A C 1
ATOM 1568 O O . VAL A 1 220 ? -26.104 63.654 -20.857 1.00 26.66 220 VAL A O 1
ATOM 1572 N N . VAL A 1 221 ? -27.032 62.378 -19.244 1.00 26.83 221 VAL A N 1
ATOM 1573 C CA . VAL A 1 221 ? -26.188 62.881 -18.169 1.00 21.63 221 VAL A CA 1
ATOM 1574 C C . VAL A 1 221 ? -25.196 61.786 -17.835 1.00 22.95 221 VAL A C 1
ATOM 1575 O O . VAL A 1 221 ? -25.597 60.679 -17.457 1.00 29.31 221 VAL A O 1
ATOM 1579 N N . ARG A 1 222 ? -23.904 62.085 -18.004 1.00 27.12 222 ARG A N 1
ATOM 1580 C CA . ARG A 1 222 ? -22.817 61.123 -17.862 1.00 25.31 222 ARG A CA 1
ATOM 1581 C C . ARG A 1 222 ? -21.802 61.601 -16.833 1.00 25.93 222 ARG A C 1
ATOM 1582 O O . ARG A 1 222 ? -21.716 62.791 -16.513 1.00 24.47 222 ARG A O 1
ATOM 1590 N N . THR A 1 223 ? -20.996 60.654 -16.349 1.00 24.69 223 THR A N 1
ATOM 1591 C CA . THR A 1 223 ? -19.936 60.904 -15.387 1.00 26.99 223 THR A CA 1
ATOM 1592 C C . THR A 1 223 ? -18.857 59.864 -15.654 1.00 26.71 223 THR A C 1
ATOM 1593 O O . THR A 1 223 ? -19.193 58.730 -16.017 1.00 27.54 223 THR A O 1
ATOM 1597 N N . PRO A 1 224 ? -17.576 60.204 -15.503 1.00 22.11 224 PRO A N 1
ATOM 1598 C CA . PRO A 1 224 ? -16.527 59.192 -15.689 1.00 23.03 224 PRO A CA 1
ATOM 1599 C C . PRO A 1 224 ? -16.744 58.010 -14.756 1.00 24.93 224 PRO A C 1
ATOM 1600 O O . PRO A 1 224 ? -16.954 58.181 -13.553 1.00 24.97 224 PRO A O 1
ATOM 1604 N N . GLN A 1 225 ? -16.696 56.800 -15.315 1.00 23.53 225 GLN A N 1
ATOM 1605 C CA . GLN A 1 225 ? -16.873 55.621 -14.480 1.00 24.95 225 GLN A CA 1
ATOM 1606 C C . GLN A 1 225 ? -15.735 55.531 -13.461 1.00 23.74 225 GLN A C 1
ATOM 1607 O O . GLN A 1 225 ? -14.612 55.961 -13.715 1.00 26.20 225 GLN A O 1
ATOM 1613 N N . THR A 1 226 ? -16.042 54.989 -12.284 1.00 22.00 226 THR A N 1
ATOM 1614 C CA . THR A 1 226 ? -15.253 55.233 -11.081 1.00 24.79 226 THR A CA 1
ATOM 1615 C C . THR A 1 226 ? -14.216 54.148 -10.786 1.00 25.87 226 THR A C 1
ATOM 1616 O O . THR A 1 226 ? -13.626 54.146 -9.701 1.00 25.34 226 THR A O 1
ATOM 1620 N N . ASP A 1 227 ? -13.981 53.230 -11.711 1.00 24.23 227 ASP A N 1
ATOM 1621 C CA . ASP A 1 227 ? -12.788 52.405 -11.643 1.00 26.82 227 ASP A CA 1
ATOM 1622 C C . ASP A 1 227 ? -11.592 53.039 -12.355 1.00 26.48 227 ASP A C 1
ATOM 1623 O O . ASP A 1 227 ? -10.527 52.425 -12.410 1.00 23.64 227 ASP A O 1
ATOM 1628 N N . GLN A 1 228 ? -11.735 54.255 -12.879 1.00 24.91 228 GLN A N 1
ATOM 1629 C CA . GLN A 1 228 ? -10.633 54.938 -13.546 1.00 27.29 228 GLN A CA 1
ATOM 1630 C C . GLN A 1 228 ? -9.689 55.619 -12.555 1.00 26.91 228 GLN A C 1
ATOM 1631 O O . GLN A 1 228 ? -9.082 56.646 -12.875 1.00 25.15 228 GLN A O 1
ATOM 1637 N N . GLY A 1 229 ? -9.545 55.057 -11.360 1.00 23.14 229 GLY A N 1
ATOM 1638 C CA . GLY A 1 229 ? -8.650 55.654 -10.384 1.00 23.39 229 GLY A CA 1
ATOM 1639 C C . GLY A 1 229 ? -9.136 56.989 -9.859 1.00 28.43 229 GLY A C 1
ATOM 1640 O O . GLY A 1 229 ? -8.329 57.905 -9.673 1.00 20.18 229 GLY A O 1
ATOM 1641 N N . ILE A 1 230 ? -10.443 57.108 -9.605 1.00 25.72 230 ILE A N 1
ATOM 1642 C CA . ILE A 1 230 ? -11.094 58.318 -9.128 1.00 20.35 230 ILE A CA 1
ATOM 1643 C C . ILE A 1 230 ? -12.029 57.922 -7.991 1.00 28.97 230 ILE A C 1
ATOM 1644 O O . ILE A 1 230 ? -12.326 56.743 -7.783 1.00 28.18 230 ILE A O 1
ATOM 1649 N N . LEU A 1 231 ? -12.529 58.930 -7.280 1.00 18.06 231 LEU A N 1
ATOM 1650 C CA . LEU A 1 231 ? -13.502 58.691 -6.225 1.00 23.45 231 LEU A CA 1
ATOM 1651 C C . LEU A 1 231 ? -14.890 58.479 -6.812 1.00 19.34 231 LEU A C 1
ATOM 1652 O O . LEU A 1 231 ? -15.258 59.098 -7.811 1.00 17.03 231 LEU A O 1
ATOM 1657 N N . ALA A 1 232 ? -15.652 57.578 -6.198 1.00 21.12 232 ALA A N 1
ATOM 1658 C CA . ALA A 1 232 ? -17.091 57.523 -6.421 1.00 20.70 232 ALA A CA 1
ATOM 1659 C C . ALA A 1 232 ? -17.691 58.588 -5.526 1.00 19.03 232 ALA A C 1
ATOM 1660 O O . ALA A 1 232 ? -17.653 58.462 -4.300 1.00 17.86 232 ALA A O 1
ATOM 1662 N N . GLY A 1 233 ? -18.188 59.666 -6.125 1.00 22.13 233 GLY A N 1
ATOM 1663 C CA . GLY A 1 233 ? -18.635 60.798 -5.335 1.00 22.06 233 GLY A CA 1
ATOM 1664 C C . GLY A 1 233 ? -20.007 60.554 -4.727 1.00 19.05 233 GLY A C 1
ATOM 1665 O O . GLY A 1 233 ? -20.933 60.079 -5.385 1.00 23.20 233 GLY A O 1
ATOM 1666 N N . THR A 1 234 ? -20.134 60.884 -3.446 1.00 17.41 234 THR A N 1
ATOM 1667 C CA . THR A 1 234 ? -21.467 60.852 -2.865 1.00 20.93 234 THR A CA 1
ATOM 1668 C C . THR A 1 234 ? -22.369 61.896 -3.520 1.00 20.90 234 THR A C 1
ATOM 1669 O O . THR A 1 234 ? -23.556 61.632 -3.734 1.00 29.68 234 THR A O 1
ATOM 1673 N N . THR A 1 235 ? -21.823 63.054 -3.910 1.00 17.93 235 THR A N 1
ATOM 1674 C CA . THR A 1 235 ? -22.660 64.077 -4.541 1.00 19.11 235 THR A CA 1
ATOM 1675 C C . THR A 1 235 ? -23.084 63.666 -5.947 1.00 21.06 235 THR A C 1
ATOM 1676 O O . THR A 1 235 ? -24.249 63.840 -6.326 1.00 22.51 235 THR A O 1
ATOM 1680 N N . GLN A 1 236 ? -22.155 63.106 -6.727 1.00 21.88 236 GLN A N 1
ATOM 1681 C CA . GLN A 1 236 ? -22.477 62.625 -8.068 1.00 19.61 236 GLN A CA 1
ATOM 1682 C C . GLN A 1 236 ? -23.627 61.620 -8.046 1.00 23.87 236 GLN A C 1
ATOM 1683 O O . GLN A 1 236 ? -24.523 61.668 -8.903 1.00 23.62 236 GLN A O 1
ATOM 1689 N N . ALA A 1 237 ? -23.615 60.685 -7.093 1.00 17.05 237 ALA A N 1
ATOM 1690 C CA . ALA A 1 237 ? -24.741 59.763 -7.003 1.00 26.43 237 ALA A CA 1
ATOM 1691 C C . ALA A 1 237 ? -26.040 60.521 -6.747 1.00 28.08 237 ALA A C 1
ATOM 1692 O O . ALA A 1 237 ? -27.064 60.239 -7.379 1.00 28.43 237 ALA A O 1
ATOM 1694 N N . ALA A 1 238 ? -26.023 61.506 -5.845 1.00 22.75 238 ALA A N 1
ATOM 1695 C CA . ALA A 1 238 ? -27.254 62.259 -5.630 1.00 24.04 238 ALA A CA 1
ATOM 1696 C C . ALA A 1 238 ? -27.622 63.087 -6.854 1.00 30.57 238 ALA A C 1
ATOM 1697 O O . ALA A 1 238 ? -28.807 63.360 -7.079 1.00 29.63 238 ALA A O 1
ATOM 1699 N N . VAL A 1 239 ? -26.630 63.488 -7.656 1.00 23.52 239 VAL A N 1
ATOM 1700 C CA . VAL A 1 239 ? -26.935 64.239 -8.868 1.00 23.27 239 VAL A CA 1
ATOM 1701 C C . VAL A 1 239 ? -27.600 63.343 -9.895 1.00 27.58 239 VAL A C 1
ATOM 1702 O O . VAL A 1 239 ? -28.512 63.769 -10.609 1.00 29.60 239 VAL A O 1
ATOM 1706 N N . PHE A 1 240 ? -27.138 62.099 -10.016 1.00 29.41 240 PHE A N 1
ATOM 1707 C CA . PHE A 1 240 ? -27.838 61.167 -10.887 1.00 27.73 240 PHE A CA 1
ATOM 1708 C C . PHE A 1 240 ? -29.282 60.981 -10.435 1.00 32.09 240 PHE A C 1
ATOM 1709 O O . PHE A 1 240 ? -30.200 60.917 -11.263 1.00 34.64 240 PHE A O 1
ATOM 1717 N N . ASP A 1 241 ? -29.511 60.911 -9.123 1.00 31.79 241 ASP A N 1
ATOM 1718 C CA . ASP A 1 241 ? -30.879 60.754 -8.648 1.00 30.62 241 ASP A CA 1
ATOM 1719 C C . ASP A 1 241 ? -31.742 61.914 -9.118 1.00 37.32 241 ASP A C 1
ATOM 1720 O O . ASP A 1 241 ? -32.872 61.714 -9.585 1.00 35.66 241 ASP A O 1
ATOM 1725 N N . PHE A 1 242 ? -31.215 63.136 -9.026 1.00 32.99 242 PHE A N 1
ATOM 1726 C CA . PHE A 1 242 ? -31.976 64.299 -9.463 1.00 32.99 242 PHE A CA 1
ATOM 1727 C C . PHE A 1 242 ? -32.372 64.167 -10.926 1.00 36.16 242 PHE A C 1
ATOM 1728 O O . PHE A 1 242 ? -33.550 64.313 -11.277 1.00 38.86 242 PHE A O 1
ATOM 1736 N N . PHE A 1 243 ? -31.401 63.860 -11.795 1.00 32.82 243 PHE A N 1
ATOM 1737 C CA . PHE A 1 243 ? -31.665 63.858 -13.233 1.00 35.17 243 PHE A CA 1
ATOM 1738 C C . PHE A 1 243 ? -32.573 62.700 -13.650 1.00 32.54 243 PHE A C 1
ATOM 1739 O O . PHE A 1 243 ? -33.434 62.869 -14.517 1.00 33.62 243 PHE A O 1
ATOM 1747 N N . GLU A 1 244 ? -32.395 61.515 -13.067 1.00 35.08 244 GLU A N 1
ATOM 1748 C CA . GLU A 1 244 ? -33.313 60.422 -13.373 1.00 33.59 244 GLU A CA 1
ATOM 1749 C C . GLU A 1 244 ? -34.748 60.794 -13.013 1.00 48.15 244 GLU A C 1
ATOM 1750 O O . GLU A 1 244 ? -35.679 60.534 -13.786 1.00 38.47 244 GLU A O 1
ATOM 1756 N N . GLU A 1 245 ? -34.940 61.430 -11.849 1.00 47.57 245 GLU A N 1
ATOM 1757 C CA . GLU A 1 245 ? -36.271 61.863 -11.433 1.00 44.98 245 GLU A CA 1
ATOM 1758 C C . GLU A 1 245 ? -36.920 62.776 -12.461 1.00 45.89 245 GLU A C 1
ATOM 1759 O O . GLU A 1 245 ? -38.151 62.839 -12.542 1.00 50.27 245 GLU A O 1
ATOM 1765 N N . ARG A 1 246 ? -36.121 63.510 -13.233 1.00 40.74 246 ARG A N 1
ATOM 1766 C CA . ARG A 1 246 ? -36.646 64.371 -14.281 1.00 38.36 246 ARG A CA 1
ATOM 1767 C C . ARG A 1 246 ? -36.545 63.738 -15.663 1.00 34.22 246 ARG A C 1
ATOM 1768 O O . ARG A 1 246 ? -36.577 64.457 -16.667 1.00 44.19 246 ARG A O 1
ATOM 1776 N N . GLY A 1 247 ? -36.398 62.415 -15.738 1.00 35.71 247 GLY A N 1
ATOM 1777 C CA . GLY A 1 247 ? -36.434 61.705 -17.005 1.00 30.94 247 GLY A CA 1
ATOM 1778 C C . GLY A 1 247 ? -35.162 61.698 -17.836 1.00 42.15 247 GLY A C 1
ATOM 1779 O O . GLY A 1 247 ? -35.191 61.200 -18.970 1.00 43.69 247 GLY A O 1
ATOM 1780 N N . TYR A 1 248 ? -34.048 62.218 -17.332 1.00 40.42 248 TYR A N 1
ATOM 1781 C CA . TYR A 1 248 ? -32.802 62.092 -18.077 1.00 34.23 248 TYR A CA 1
ATOM 1782 C C . TYR A 1 248 ? -32.238 60.683 -17.932 1.00 29.73 248 TYR A C 1
ATOM 1783 O O . TYR A 1 248 ? -32.207 60.136 -16.828 1.00 40.29 248 TYR A O 1
ATOM 1792 N N . PRO A 1 249 ? -31.767 60.080 -19.013 1.00 31.61 249 PRO A N 1
ATOM 1793 C CA . PRO A 1 249 ? -30.892 58.906 -18.867 1.00 33.20 249 PRO A CA 1
ATOM 1794 C C . PRO A 1 249 ? -29.541 59.315 -18.287 1.00 30.98 249 PRO A C 1
ATOM 1795 O O . PRO A 1 249 ? -28.983 60.361 -18.632 1.00 24.72 249 PRO A O 1
ATOM 1799 N N . THR A 1 250 ? -29.016 58.473 -17.403 1.00 32.30 250 THR A N 1
ATOM 1800 C CA . THR A 1 250 ? -27.714 58.677 -16.794 1.00 25.51 250 THR A CA 1
ATOM 1801 C C . THR A 1 250 ? -26.795 57.522 -17.158 1.00 28.64 250 THR A C 1
ATOM 1802 O O . THR A 1 250 ? -27.248 56.408 -17.416 1.00 28.36 250 THR A O 1
ATOM 1806 N N . GLU A 1 251 ? -25.490 57.782 -17.149 1.00 32.77 251 GLU A N 1
ATOM 1807 C CA . GLU A 1 251 ? -24.554 56.807 -17.687 1.00 26.45 251 GLU A CA 1
ATOM 1808 C C . GLU A 1 251 ? -23.176 57.006 -17.073 1.00 31.86 251 GLU A C 1
ATOM 1809 O O . GLU A 1 251 ? -22.670 58.134 -17.035 1.00 29.18 251 GLU A O 1
ATOM 1815 N N . TYR A 1 252 ? -22.596 55.910 -16.578 1.00 21.09 252 TYR A N 1
ATOM 1816 C CA . TYR A 1 252 ? -21.185 55.832 -16.241 1.00 24.53 252 TYR A CA 1
ATOM 1817 C C . TYR A 1 252 ? -20.427 55.291 -17.442 1.00 28.63 252 TYR A C 1
ATOM 1818 O O . TYR A 1 252 ? -20.857 54.316 -18.062 1.00 35.61 252 TYR A O 1
ATOM 1827 N N . ARG A 1 253 ? -19.297 55.908 -17.761 1.00 32.92 253 ARG A N 1
ATOM 1828 C CA . ARG A 1 253 ? -18.526 55.448 -18.907 1.00 29.63 253 ARG A CA 1
ATOM 1829 C C . ARG A 1 253 ? -17.191 56.175 -18.943 1.00 30.68 253 ARG A C 1
ATOM 1830 O O . ARG A 1 253 ? -16.925 57.082 -18.146 1.00 29.26 253 ARG A O 1
ATOM 1838 N N . ARG A 1 254 ? -16.347 55.743 -19.872 1.00 25.96 254 ARG A N 1
ATOM 1839 C CA . ARG A 1 254 ? -15.137 56.475 -20.193 1.00 26.97 254 ARG A CA 1
ATOM 1840 C C . ARG A 1 254 ? -15.480 57.637 -21.105 1.00 29.80 254 ARG A C 1
ATOM 1841 O O . ARG A 1 254 ? -16.167 57.466 -22.115 1.00 35.43 254 ARG A O 1
ATOM 1849 N N . ILE A 1 255 ? -14.995 58.813 -20.742 1.00 23.03 255 ILE A N 1
ATOM 1850 C CA . ILE A 1 255 ? -15.270 60.046 -21.449 1.00 25.72 255 ILE A CA 1
ATOM 1851 C C . ILE A 1 255 ? -13.923 60.624 -21.858 1.00 27.57 255 ILE A C 1
ATOM 1852 O O . ILE A 1 255 ? -13.166 61.119 -21.014 1.00 30.50 255 ILE A O 1
ATOM 1857 N N . SER A 1 256 ? -13.599 60.534 -23.137 1.00 28.58 256 SER A N 1
ATOM 1858 C CA . SER A 1 256 ? -12.357 61.135 -23.606 1.00 35.10 256 SER A CA 1
ATOM 1859 C C . SER A 1 256 ? -12.396 62.647 -23.400 1.00 27.89 256 SER A C 1
ATOM 1860 O O . SER A 1 256 ? -13.464 63.268 -23.389 1.00 23.70 256 SER A O 1
ATOM 1863 N N . ALA A 1 257 ? -11.214 63.244 -23.227 1.00 27.66 257 ALA A N 1
ATOM 1864 C CA . ALA A 1 257 ? -11.139 64.701 -23.141 1.00 36.76 257 ALA A CA 1
ATOM 1865 C C . ALA A 1 257 ? -11.804 65.372 -24.338 1.00 34.94 257 ALA A C 1
ATOM 1866 O O . ALA A 1 257 ? -12.340 66.476 -24.212 1.00 34.25 257 ALA A O 1
ATOM 1868 N N . ASP A 1 258 ? -11.798 64.717 -25.501 1.00 40.40 258 ASP A N 1
ATOM 1869 C CA . ASP A 1 258 ? -12.469 65.280 -26.668 1.00 42.10 258 ASP A CA 1
ATOM 1870 C C . ASP A 1 258 ? -13.976 65.364 -26.455 1.00 40.36 258 ASP A C 1
ATOM 1871 O O . ASP A 1 258 ? -14.586 66.415 -26.685 1.00 38.41 258 ASP A O 1
ATOM 1876 N N . GLU A 1 259 ? -14.596 64.261 -26.022 1.00 31.23 259 GLU A N 1
ATOM 1877 C CA . GLU A 1 259 ? -16.024 64.288 -25.728 1.00 34.84 259 GLU A CA 1
ATOM 1878 C C . GLU A 1 259 ? -16.358 65.377 -24.714 1.00 32.71 259 GLU A C 1
ATOM 1879 O O . GLU A 1 259 ? -17.393 66.044 -24.819 1.00 33.36 259 GLU A O 1
ATOM 1885 N N . LEU A 1 260 ? -15.480 65.586 -23.737 1.00 34.67 260 LEU A N 1
ATOM 1886 C CA . LEU A 1 260 ? -15.711 66.608 -22.717 1.00 34.14 260 LEU A CA 1
ATOM 1887 C C . LEU A 1 260 ? -15.878 68.004 -23.327 1.00 37.13 260 LEU A C 1
ATOM 1888 O O . LEU A 1 260 ? -16.710 68.796 -22.867 1.00 36.96 260 LEU A O 1
ATOM 1893 N N . ARG A 1 261 ? -15.081 68.328 -24.355 1.00 35.93 261 ARG A N 1
ATOM 1894 C CA . ARG A 1 261 ? -15.190 69.623 -25.023 1.00 34.64 261 ARG A CA 1
ATOM 1895 C C . ARG A 1 261 ? -16.528 69.795 -25.720 1.00 33.21 261 ARG A C 1
ATOM 1896 O O . ARG A 1 261 ? -17.045 70.914 -25.793 1.00 34.48 261 ARG A O 1
ATOM 1904 N N . ASP A 1 262 ? -17.075 68.718 -26.280 1.00 32.00 262 ASP A N 1
ATOM 1905 C CA . ASP A 1 262 ? -18.306 68.774 -27.056 1.00 29.94 262 ASP A CA 1
ATOM 1906 C C . ASP A 1 262 ? -19.556 68.698 -26.197 1.00 30.08 262 ASP A C 1
ATOM 1907 O O . ASP A 1 262 ? -20.656 68.598 -26.745 1.00 34.85 262 ASP A O 1
ATOM 1912 N N . ALA A 1 263 ? -19.417 68.741 -24.877 1.00 21.45 263 ALA A N 1
ATOM 1913 C CA . ALA A 1 263 ? -20.571 68.613 -24.002 1.00 30.60 263 ALA A CA 1
ATOM 1914 C C . ALA A 1 263 ? -21.447 69.860 -24.068 1.00 33.03 263 ALA A C 1
ATOM 1915 O O . ALA A 1 263 ? -20.979 70.962 -24.367 1.00 34.09 263 ALA A O 1
ATOM 1917 N N . GLU A 1 264 ? -22.736 69.681 -23.784 1.00 29.51 264 GLU A N 1
ATOM 1918 C CA . GLU A 1 264 ? -23.636 70.828 -23.787 1.00 30.39 264 GLU A CA 1
ATOM 1919 C C . GLU A 1 264 ? -23.538 71.621 -22.494 1.00 27.06 264 GLU A C 1
ATOM 1920 O O . GLU A 1 264 ? -23.641 72.850 -22.513 1.00 33.75 264 GLU A O 1
ATOM 1926 N N . ALA A 1 265 ? -23.365 70.941 -21.363 1.00 33.57 265 ALA A N 1
ATOM 1927 C CA . ALA A 1 265 ? -23.151 71.616 -20.089 1.00 30.69 265 ALA A CA 1
ATOM 1928 C C . ALA A 1 265 ? -22.280 70.726 -19.220 1.00 23.89 265 ALA A C 1
ATOM 1929 O O . ALA A 1 265 ? -22.204 69.513 -19.432 1.00 25.13 265 ALA A O 1
ATOM 1931 N N . LEU A 1 266 ? -21.612 71.349 -18.244 1.00 23.20 266 LEU A N 1
ATOM 1932 C CA . LEU A 1 266 ? -20.719 70.656 -17.325 1.00 21.83 266 LEU A CA 1
ATOM 1933 C C . LEU A 1 266 ? -20.920 71.177 -15.911 1.00 22.58 266 LEU A C 1
ATOM 1934 O O . LEU A 1 266 ? -21.157 72.371 -15.703 1.00 17.42 266 LEU A O 1
ATOM 1939 N N . TRP A 1 267 ? -20.780 70.270 -14.938 1.00 24.97 267 TRP A N 1
ATOM 1940 C CA . TRP A 1 267 ? -20.726 70.623 -13.524 1.00 23.47 267 TRP A CA 1
ATOM 1941 C C . TRP A 1 267 ? -19.574 69.894 -12.847 1.00 20.87 267 TRP A C 1
ATOM 1942 O O . TRP A 1 267 ? -19.235 68.763 -13.206 1.00 18.05 267 TRP A O 1
ATOM 1953 N N . LEU A 1 268 ? -18.982 70.556 -11.856 1.00 20.27 268 LEU A N 1
ATOM 1954 C CA . LEU A 1 268 ? -18.192 69.904 -10.819 1.00 17.12 268 LEU A CA 1
ATOM 1955 C C . LEU A 1 268 ? -19.059 69.768 -9.573 1.00 19.45 268 LEU A C 1
ATOM 1956 O O . LEU A 1 268 ? -19.675 70.746 -9.135 1.00 25.85 268 LEU A O 1
ATOM 1961 N N . VAL A 1 269 ? -19.106 68.574 -8.996 1.00 19.16 269 VAL A N 1
ATOM 1962 C CA . VAL A 1 269 ? -19.948 68.330 -7.825 1.00 20.82 269 VAL A CA 1
ATOM 1963 C C . VAL A 1 269 ? -19.105 67.740 -6.698 1.00 19.72 269 VAL A C 1
ATOM 1964 O O . VAL A 1 269 ? -18.176 66.962 -6.938 1.00 17.42 269 VAL A O 1
ATOM 1968 N N . SER A 1 270 ? -19.426 68.123 -5.469 1.00 25.39 270 SER A N 1
ATOM 1969 C CA . SER A 1 270 ? -18.726 67.649 -4.280 1.00 23.52 270 SER A CA 1
ATOM 1970 C C . SER A 1 270 ? -19.586 68.008 -3.074 1.00 22.46 270 SER A C 1
ATOM 1971 O O . SER A 1 270 ? -20.535 68.791 -3.184 1.00 20.66 270 SER A O 1
ATOM 1974 N N . SER A 1 271 ? -19.235 67.437 -1.913 1.00 20.01 271 SER A N 1
ATOM 1975 C CA . SER A 1 271 ? -20.170 67.409 -0.786 1.00 21.28 271 SER A CA 1
ATOM 1976 C C . SER A 1 271 ? -20.516 68.802 -0.276 1.00 26.39 271 SER A C 1
ATOM 1977 O O . SER A 1 271 ? -21.690 69.094 -0.023 1.00 27.79 271 SER A O 1
ATOM 1980 N N . VAL A 1 272 ? -19.521 69.669 -0.093 1.00 27.12 272 VAL A N 1
ATOM 1981 C CA . VAL A 1 272 ? -19.773 70.960 0.549 1.00 21.21 272 VAL A CA 1
ATOM 1982 C C . VAL A 1 272 ? -20.198 72.018 -0.459 1.00 23.99 272 VAL A C 1
ATOM 1983 O O . VAL A 1 272 ? -21.168 72.747 -0.236 1.00 24.50 272 VAL A O 1
ATOM 1987 N N . ARG A 1 273 ? -19.476 72.143 -1.574 1.00 22.25 273 ARG A N 1
ATOM 1988 C CA . ARG A 1 273 ? -19.859 73.122 -2.584 1.00 22.41 273 ARG A CA 1
ATOM 1989 C C . ARG A 1 273 ? -21.145 72.716 -3.303 1.00 25.42 273 ARG A C 1
ATOM 1990 O O . ARG A 1 273 ? -21.868 73.583 -3.811 1.00 22.57 273 ARG A O 1
ATOM 1998 N N . GLN A 1 274 ? -21.454 71.422 -3.328 1.00 20.33 274 GLN A N 1
ATOM 1999 C CA . GLN A 1 274 ? -22.597 70.904 -4.065 1.00 21.23 274 GLN A CA 1
ATOM 2000 C C . GLN A 1 274 ? -22.319 71.015 -5.565 1.00 21.74 274 GLN A C 1
ATOM 2001 O O . GLN A 1 274 ? -21.262 70.572 -6.024 1.00 24.83 274 GLN A O 1
ATOM 2007 N N . ALA A 1 275 ? -23.227 71.589 -6.350 1.00 20.09 275 ALA A N 1
ATOM 2008 C CA . ALA A 1 275 ? -23.080 71.604 -7.802 1.00 20.23 275 ALA A CA 1
ATOM 2009 C C . ALA A 1 275 ? -22.584 72.969 -8.261 1.00 22.89 275 ALA A C 1
ATOM 2010 O O . ALA A 1 275 ? -23.265 73.979 -8.064 1.00 29.14 275 ALA A O 1
ATOM 2012 N N . ALA A 1 276 ? -21.407 72.996 -8.878 1.00 19.94 276 ALA A N 1
ATOM 2013 C CA . ALA A 1 276 ? -20.870 74.232 -9.434 1.00 21.64 276 ALA A CA 1
ATOM 2014 C C . ALA A 1 276 ? -20.882 74.159 -10.954 1.00 21.57 276 ALA A C 1
ATOM 2015 O O . ALA A 1 276 ? -20.102 73.387 -11.539 1.00 23.65 276 ALA A O 1
ATOM 2017 N N . PRO A 1 277 ? -21.723 74.936 -11.633 1.00 18.04 277 PRO A N 1
ATOM 2018 C CA . PRO A 1 277 ? -21.779 74.858 -13.100 1.00 20.19 277 PRO A CA 1
ATOM 2019 C C . PRO A 1 277 ? -20.581 75.543 -13.745 1.00 18.68 277 PRO A C 1
ATOM 2020 O O . PRO A 1 277 ? -20.089 76.571 -13.271 1.00 19.74 277 PRO A O 1
ATOM 2024 N N . ILE A 1 278 ? -20.120 74.964 -14.845 1.00 19.11 278 ILE A N 1
ATOM 2025 C CA . ILE A 1 278 ? -18.902 75.418 -15.515 1.00 24.03 278 ILE A CA 1
ATOM 2026 C C . ILE A 1 278 ? -19.269 76.393 -16.629 1.00 20.26 278 ILE A C 1
ATOM 2027 O O . ILE A 1 278 ? -19.986 76.037 -17.569 1.00 21.08 278 ILE A O 1
ATOM 2032 N N . THR A 1 279 ? -18.771 77.621 -16.523 1.00 21.38 279 THR A N 1
ATOM 2033 C CA . THR A 1 279 ? -18.992 78.641 -17.540 1.00 20.97 279 THR A CA 1
ATOM 2034 C C . THR A 1 279 ? -17.947 78.598 -18.643 1.00 28.09 279 THR A C 1
ATOM 2035 O O . THR A 1 279 ? -18.233 78.993 -19.779 1.00 29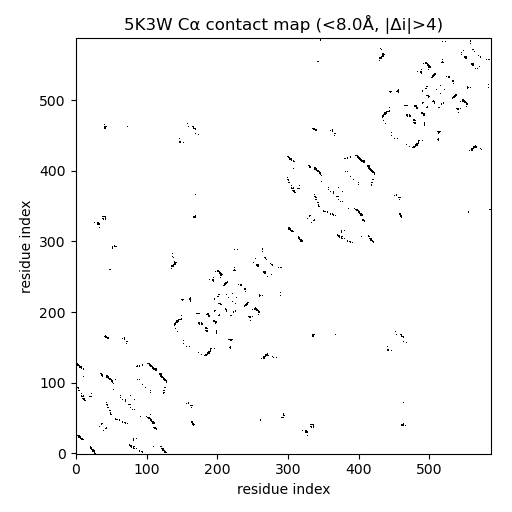.87 279 THR A O 1
ATOM 2039 N N . ALA A 1 280 ? -16.735 78.152 -18.333 1.00 24.66 280 ALA A N 1
ATOM 2040 C CA . ALA A 1 280 ? -15.681 78.063 -19.330 1.00 22.44 280 ALA A CA 1
ATOM 2041 C C . ALA A 1 280 ? -14.765 76.898 -18.977 1.00 24.12 280 ALA A C 1
ATOM 2042 O O . ALA A 1 280 ? -14.468 76.649 -17.804 1.00 26.23 280 ALA A O 1
ATOM 2044 N N . LEU A 1 281 ? -14.337 76.174 -19.997 1.00 27.58 281 LEU A N 1
ATOM 2045 C CA . LEU A 1 281 ? -13.373 75.097 -19.831 1.00 29.22 281 LEU A CA 1
ATOM 2046 C C . LEU A 1 281 ? -12.233 75.390 -20.794 1.00 32.71 281 LEU A C 1
ATOM 2047 O O . LEU A 1 281 ? -12.426 75.367 -22.013 1.00 32.76 281 LEU A O 1
ATOM 2052 N N . ASP A 1 282 ? -11.062 75.698 -20.248 1.00 29.41 282 ASP A N 1
ATOM 2053 C CA . ASP A 1 282 ? -9.921 76.093 -21.062 1.00 31.00 282 ASP A CA 1
ATOM 2054 C C . ASP A 1 282 ? -10.299 77.235 -22.001 1.00 34.05 282 ASP A C 1
ATOM 2055 O O . ASP A 1 282 ? -9.941 77.251 -23.179 1.00 39.05 282 ASP A O 1
ATOM 2060 N N . ASP A 1 283 ? -11.053 78.194 -21.480 1.00 31.37 283 ASP A N 1
ATOM 2061 C CA . ASP A 1 283 ? -11.432 79.410 -22.195 1.00 44.65 283 ASP A CA 1
ATOM 2062 C C . ASP A 1 283 ? -12.422 79.186 -23.340 1.00 44.37 283 ASP A C 1
ATOM 2063 O O . ASP A 1 283 ? -12.821 80.166 -23.984 1.00 45.25 283 ASP A O 1
ATOM 2068 N N . ARG A 1 284 ? -12.834 77.947 -23.621 1.00 32.26 284 ARG A N 1
ATOM 2069 C CA . ARG A 1 284 ? -14.043 77.739 -24.402 1.00 25.21 284 ARG A CA 1
ATOM 2070 C C . ARG A 1 284 ? -15.243 77.975 -23.494 1.00 25.92 284 ARG A C 1
ATOM 2071 O O . ARG A 1 284 ? -15.275 77.476 -22.366 1.00 22.95 284 ARG A O 1
ATOM 2079 N N . GLU A 1 285 ? -16.210 78.763 -23.969 1.00 27.10 285 GLU A N 1
ATOM 2080 C CA . GLU A 1 285 ? -17.399 79.077 -23.184 1.00 20.40 285 GLU A CA 1
ATOM 2081 C C . GLU A 1 285 ? -18.405 77.941 -23.239 1.00 24.34 285 GLU A C 1
ATOM 2082 O O . GLU A 1 285 ? -18.550 77.257 -24.255 1.00 23.55 285 GLU A O 1
ATOM 2088 N N . TYR A 1 286 ? -19.123 77.771 -22.136 1.00 23.80 286 TYR A N 1
ATOM 2089 C CA . TYR A 1 286 ? -20.189 76.803 -22.009 1.00 21.38 286 TYR A CA 1
ATOM 2090 C C . TYR A 1 286 ? -21.409 77.485 -21.408 1.00 31.59 286 TYR A C 1
ATOM 2091 O O . TYR A 1 286 ? -21.275 78.289 -20.473 1.00 30.71 286 TYR A O 1
ATOM 2100 N N . PRO A 1 287 ? -22.602 77.197 -21.920 1.00 24.47 287 PRO A N 1
ATOM 2101 C CA . PRO A 1 287 ? -23.805 77.813 -21.353 1.00 25.71 287 PRO A CA 1
ATOM 2102 C C . PRO A 1 287 ? -24.141 77.204 -19.998 1.00 27.15 287 PRO A C 1
ATOM 2103 O O . PRO A 1 287 ? -23.898 76.024 -19.741 1.00 27.83 287 PRO A O 1
ATOM 2107 N N . VAL A 1 288 ? -24.685 78.030 -19.112 1.00 24.67 288 VAL A N 1
ATOM 2108 C CA . VAL A 1 288 ? -25.150 77.579 -17.804 1.00 27.94 288 VAL A CA 1
ATOM 2109 C C . VAL A 1 288 ? -26.639 77.864 -17.695 1.00 26.42 288 VAL A C 1
ATOM 2110 O O . VAL A 1 288 ? -27.062 79.024 -17.758 1.00 28.62 288 VAL A O 1
ATOM 2114 N N . ASP A 1 289 ? -27.425 76.812 -17.520 1.00 27.72 289 ASP A N 1
ATOM 2115 C CA . ASP A 1 289 ? -28.867 76.925 -17.317 1.00 25.74 289 ASP A CA 1
ATOM 2116 C C . ASP A 1 289 ? -29.093 77.285 -15.857 1.00 23.40 289 ASP A C 1
ATOM 2117 O O . ASP A 1 289 ? -29.102 76.415 -14.984 1.00 33.17 289 ASP A O 1
ATOM 2122 N N . ALA A 1 290 ? -29.277 78.576 -15.582 1.00 26.87 290 ALA A N 1
ATOM 2123 C CA . ALA A 1 290 ? -29.311 79.019 -14.191 1.00 32.44 290 ALA A CA 1
ATOM 2124 C C . ALA A 1 290 ? -30.453 78.377 -13.412 1.00 34.37 290 ALA A C 1
ATOM 2125 O O . ALA A 1 290 ? -30.295 78.079 -12.220 1.00 33.57 290 ALA A O 1
ATOM 2127 N N . ALA A 1 291 ? -31.598 78.139 -14.058 1.00 31.63 291 ALA A N 1
ATOM 2128 C CA . ALA A 1 291 ? -32.735 77.553 -13.346 1.00 30.66 291 ALA A CA 1
ATOM 2129 C C . ALA A 1 291 ? -32.502 76.079 -13.051 1.00 30.37 291 ALA A C 1
ATOM 2130 O O . ALA A 1 291 ? -32.717 75.621 -11.921 1.00 31.34 291 ALA A O 1
ATOM 2132 N N . LEU A 1 292 ? -32.069 75.317 -14.059 1.00 26.21 292 LEU A N 1
ATOM 2133 C CA . LEU A 1 292 ? -31.828 73.894 -13.854 1.00 22.59 292 LEU A CA 1
ATOM 2134 C C . LEU A 1 292 ? -30.760 73.668 -12.786 1.00 36.45 292 LEU A C 1
ATOM 2135 O O . LEU A 1 292 ? -30.882 72.761 -11.954 1.00 30.97 292 LEU A O 1
ATOM 2140 N N . THR A 1 293 ? -29.714 74.499 -12.778 1.00 31.44 293 THR A N 1
ATOM 2141 C CA . THR A 1 293 ? -28.660 74.337 -11.783 1.00 33.35 293 THR A CA 1
ATOM 2142 C C . THR A 1 293 ? -29.138 74.757 -10.397 1.00 28.32 293 THR A C 1
ATOM 2143 O O . THR A 1 293 ? -28.828 74.096 -9.396 1.00 27.49 293 THR A O 1
ATOM 2147 N N . ALA A 1 294 ? -29.892 75.853 -10.320 1.00 29.90 294 ALA A N 1
ATOM 2148 C CA . ALA A 1 294 ? -30.499 76.241 -9.051 1.00 36.41 294 ALA A CA 1
ATOM 2149 C C . ALA A 1 294 ? -31.412 75.139 -8.524 1.00 30.75 294 ALA A C 1
ATOM 2150 O O . ALA A 1 294 ? -31.459 74.888 -7.315 1.00 33.46 294 ALA A O 1
ATOM 2152 N N . ASP A 1 295 ? -32.144 74.470 -9.415 1.00 24.43 295 ASP A N 1
ATOM 2153 C CA . ASP A 1 295 ? -32.963 73.346 -8.981 1.00 28.78 295 ASP A CA 1
ATOM 2154 C C . ASP A 1 295 ? -32.094 72.188 -8.508 1.00 35.21 295 ASP A C 1
ATOM 2155 O O . ASP A 1 295 ? -32.430 71.505 -7.533 1.00 37.45 295 ASP A O 1
ATOM 2160 N N . LEU A 1 296 ? -30.987 71.933 -9.204 1.00 31.69 296 LEU A N 1
ATOM 2161 C CA . LEU A 1 296 ? -30.081 70.873 -8.786 1.00 32.01 296 LEU A CA 1
ATOM 2162 C C . LEU A 1 296 ? -29.567 71.131 -7.376 1.00 30.02 296 LEU A C 1
ATOM 2163 O O . LEU A 1 296 ? -29.618 70.255 -6.500 1.00 23.21 296 LEU A O 1
ATOM 2168 N N . ASN A 1 297 ? -29.088 72.348 -7.134 1.00 26.31 297 ASN A N 1
ATOM 2169 C CA . ASN A 1 297 ? -28.555 72.673 -5.822 1.00 30.54 297 ASN A CA 1
ATOM 2170 C C . ASN A 1 297 ? -29.640 72.625 -4.750 1.00 35.53 297 ASN A C 1
ATOM 2171 O O . ASN A 1 297 ? -29.392 72.159 -3.629 1.00 32.79 297 ASN A O 1
ATOM 2176 N N . ALA A 1 298 ? -30.852 73.077 -5.079 1.00 30.55 298 ALA A N 1
ATOM 2177 C CA . ALA A 1 298 ? -31.951 72.978 -4.128 1.00 30.70 298 ALA A CA 1
ATOM 2178 C C . ALA A 1 298 ? -32.275 71.520 -3.820 1.00 32.36 298 ALA A C 1
ATOM 2179 O O . ALA A 1 298 ? -32.498 71.157 -2.656 1.00 39.49 298 ALA A O 1
ATOM 2181 N N . TYR A 1 299 ? -32.282 70.658 -4.839 1.00 24.67 299 TYR A N 1
ATOM 2182 C CA . TYR A 1 299 ? -32.423 69.230 -4.571 1.00 23.04 299 TYR A CA 1
ATOM 2183 C C . TYR A 1 299 ? -31.283 68.728 -3.703 1.00 25.77 299 TYR A C 1
ATOM 2184 O O . TYR A 1 299 ? -31.504 68.029 -2.711 1.00 31.13 299 TYR A O 1
ATOM 2193 N N . LEU A 1 300 ? -30.045 69.056 -4.080 1.00 30.14 300 LEU A N 1
ATOM 2194 C CA . LEU A 1 300 ? -28.895 68.558 -3.335 1.00 30.87 300 LEU A CA 1
ATOM 2195 C C . LEU A 1 300 ? -28.927 69.025 -1.882 1.00 34.68 300 LEU A C 1
ATOM 2196 O O . LEU A 1 300 ? -28.553 68.272 -0.974 1.00 28.36 300 LEU A O 1
ATOM 2201 N N . LEU A 1 301 ? -29.366 70.267 -1.641 1.00 29.97 301 LEU A N 1
ATOM 2202 C CA . LEU A 1 301 ? -29.392 70.784 -0.274 1.00 35.99 301 LEU A CA 1
ATOM 2203 C C . LEU A 1 301 ? -30.500 70.156 0.566 1.00 33.59 301 LEU A C 1
ATOM 2204 O O . LEU A 1 301 ? -30.388 70.119 1.797 1.00 31.93 301 LEU A O 1
ATOM 2209 N N . ALA A 1 302 ? -31.561 69.659 -0.068 1.00 29.98 302 ALA A N 1
ATOM 2210 C CA . ALA A 1 302 ? -32.751 69.205 0.637 1.00 31.48 302 ALA A CA 1
ATOM 2211 C C . ALA A 1 302 ? -32.898 67.693 0.707 1.00 39.57 302 ALA A C 1
ATOM 2212 O O . ALA A 1 302 ? -33.845 67.220 1.342 1.00 43.44 302 ALA A O 1
ATOM 2214 N N . ARG A 1 303 ? -32.006 66.925 0.069 1.00 27.90 303 ARG A N 1
ATOM 2215 C CA . ARG A 1 303 ? -32.236 65.489 -0.081 1.00 33.16 303 ARG A CA 1
ATOM 2216 C C . ARG A 1 303 ? -32.257 64.758 1.260 1.00 36.45 303 ARG A C 1
ATOM 2217 O O . ARG A 1 303 ? -33.019 63.799 1.435 1.00 42.84 303 ARG A O 1
ATOM 2225 N N . THR A 1 304 ? -31.434 65.184 2.215 1.00 36.21 304 THR A N 1
ATOM 2226 C CA . THR A 1 304 ? -31.327 64.449 3.468 1.00 33.87 304 THR A CA 1
ATOM 2227 C C . THR A 1 304 ? -32.524 64.677 4.384 1.00 43.82 304 THR A C 1
ATOM 2228 O O . THR A 1 304 ? -32.811 63.820 5.227 1.00 44.47 304 THR A O 1
ATOM 2232 N N . ASP A 1 305 ? -33.223 65.809 4.244 1.00 40.90 305 ASP A N 1
ATOM 2233 C CA . ASP A 1 305 ? -34.471 66.011 4.979 1.00 40.12 305 ASP A CA 1
ATOM 2234 C C . ASP A 1 305 ? -35.481 64.907 4.682 1.00 42.34 305 ASP A C 1
ATOM 2235 O O . ASP A 1 305 ? -36.186 64.441 5.586 1.00 49.84 305 ASP A O 1
ATOM 2240 N N . LEU A 1 306 ? -35.588 64.494 3.418 1.00 39.88 306 LEU A N 1
ATOM 2241 C CA . LEU A 1 306 ? -36.422 63.345 3.074 1.00 44.16 306 LEU A CA 1
ATOM 2242 C C . LEU A 1 306 ? -36.145 62.162 4.003 1.00 50.79 306 LEU A C 1
ATOM 2243 O O . LEU A 1 306 ? -37.056 61.634 4.652 1.00 51.65 306 LEU A O 1
ATOM 2248 N N . GLU A 1 307 ? -34.876 61.754 4.100 1.00 53.21 307 GLU A N 1
ATOM 2249 C CA . GLU A 1 307 ? -34.490 60.591 4.893 1.00 47.19 307 GLU A CA 1
ATOM 2250 C C . GLU A 1 307 ? -34.902 60.688 6.357 1.00 47.14 307 GLU A C 1
ATOM 2251 O O . GLU A 1 307 ? -35.003 59.655 7.027 1.00 56.79 307 GLU A O 1
ATOM 2257 N N . HIS A 1 308 ? -35.120 61.887 6.878 1.00 42.99 308 HIS A N 1
ATOM 2258 C CA . HIS A 1 308 ? -35.468 62.030 8.286 1.00 46.86 308 HIS A CA 1
ATOM 2259 C C . HIS A 1 308 ? -36.950 62.363 8.468 1.00 48.84 308 HIS A C 1
ATOM 2260 O O . HIS A 1 308 ? -37.782 61.991 7.639 1.00 54.01 308 HIS A O 1
ATOM 2267 N N . ARG B 1 3 ? 12.991 62.449 25.278 1.00 20.81 3 ARG B N 1
ATOM 2268 C CA . ARG B 1 3 ? 14.315 62.131 24.749 1.00 33.64 3 ARG B CA 1
ATOM 2269 C C . ARG B 1 3 ? 14.601 62.910 23.465 1.00 34.61 3 ARG B C 1
ATOM 2270 O O . ARG B 1 3 ? 15.673 63.498 23.325 1.00 36.47 3 ARG B O 1
ATOM 2278 N N . ALA B 1 4 ? 13.647 62.911 22.536 1.00 22.18 4 ALA B N 1
ATOM 2279 C CA . ALA B 1 4 ? 13.744 63.743 21.342 1.00 22.73 4 ALA B CA 1
ATOM 2280 C C . ALA B 1 4 ? 13.632 65.236 21.675 1.00 27.15 4 ALA B C 1
ATOM 2281 O O . ALA B 1 4 ? 12.902 65.648 22.582 1.00 26.73 4 ALA B O 1
ATOM 2283 N N . THR B 1 5 ? 14.357 66.052 20.911 1.00 25.47 5 THR B N 1
ATOM 2284 C CA . THR B 1 5 ? 14.258 67.505 20.988 1.00 25.89 5 THR B CA 1
ATOM 2285 C C . THR B 1 5 ? 13.344 68.017 19.887 1.00 21.65 5 THR B C 1
ATOM 2286 O O . THR B 1 5 ? 13.510 67.656 18.719 1.00 28.02 5 THR B O 1
ATOM 2290 N N . LEU B 1 6 ? 12.394 68.864 20.258 1.00 19.59 6 LEU B N 1
ATOM 2291 C CA . LEU B 1 6 ? 11.505 69.518 19.309 1.00 19.47 6 LEU B CA 1
ATOM 2292 C C . LEU B 1 6 ? 11.672 71.027 19.429 1.00 22.11 6 LEU B C 1
ATOM 2293 O O . LEU B 1 6 ? 11.717 71.567 20.539 1.00 17.09 6 LEU B O 1
ATOM 2298 N N . LEU B 1 7 ? 11.779 71.701 18.289 1.00 19.26 7 LEU B N 1
ATOM 2299 C CA . LEU B 1 7 ? 11.742 73.155 18.224 1.00 21.41 7 LEU B CA 1
ATOM 2300 C C . LEU B 1 7 ? 10.560 73.585 17.371 1.00 18.16 7 LEU B C 1
ATOM 2301 O O . LEU B 1 7 ? 10.358 73.045 16.278 1.00 19.95 7 LEU B O 1
ATOM 2306 N N . THR B 1 8 ? 9.772 74.535 17.874 1.00 15.25 8 THR B N 1
ATOM 2307 C CA . THR B 1 8 ? 8.808 75.243 17.042 1.00 18.32 8 THR B CA 1
ATOM 2308 C C . THR B 1 8 ? 9.528 76.403 16.370 1.00 24.81 8 THR B C 1
ATOM 2309 O O . THR B 1 8 ? 10.268 77.148 17.029 1.00 27.26 8 THR B O 1
ATOM 2313 N N . VAL B 1 9 ? 9.319 76.548 15.065 1.00 20.51 9 VAL B N 1
ATOM 2314 C CA . VAL B 1 9 ? 9.938 77.603 14.275 1.00 20.90 9 VAL B CA 1
ATOM 2315 C C . VAL B 1 9 ? 8.880 78.676 14.059 1.00 24.84 9 VAL B C 1
ATOM 2316 O O . VAL B 1 9 ? 7.980 78.511 13.230 1.00 20.19 9 VAL B O 1
ATOM 2320 N N . THR B 1 10 ? 8.997 79.790 14.791 1.00 22.15 10 THR B N 1
ATOM 2321 C CA . THR B 1 10 ? 7.978 80.836 14.754 1.00 25.86 10 THR B CA 1
ATOM 2322 C C . THR B 1 10 ? 8.181 81.831 13.622 1.00 30.58 10 THR B C 1
ATOM 2323 O O . THR B 1 10 ? 7.280 82.634 13.350 1.00 30.97 10 THR B O 1
ATOM 2327 N N . ALA B 1 11 ? 9.327 81.794 12.957 1.00 25.24 11 ALA B N 1
ATOM 2328 C CA . ALA B 1 11 ? 9.611 82.670 11.826 1.00 21.93 11 ALA B CA 1
ATOM 2329 C C . ALA B 1 11 ? 10.148 81.841 10.666 1.00 21.95 11 ALA B C 1
ATOM 2330 O O . ALA B 1 11 ? 11.269 82.056 10.202 1.00 25.10 11 ALA B O 1
ATOM 2332 N N . PRO B 1 12 ? 9.370 80.869 10.171 1.00 25.42 12 PRO B N 1
ATOM 2333 C CA . PRO B 1 12 ? 9.925 79.917 9.190 1.00 22.73 12 PRO B CA 1
ATOM 2334 C C . PRO B 1 12 ? 10.208 80.517 7.822 1.00 24.64 12 PRO B C 1
ATOM 2335 O O . PRO B 1 12 ? 11.052 79.966 7.101 1.00 25.05 12 PRO B O 1
ATOM 2339 N N . THR B 1 13 ? 9.553 81.612 7.435 1.00 17.80 13 THR B N 1
ATOM 2340 C CA . THR B 1 13 ? 9.622 82.078 6.051 1.00 27.54 13 THR B CA 1
ATOM 2341 C C . THR B 1 13 ? 9.821 83.586 6.002 1.00 26.22 13 THR B C 1
ATOM 2342 O O . THR B 1 13 ? 9.496 84.309 6.947 1.00 28.20 13 THR B O 1
ATOM 2346 N N . ARG B 1 14 ? 10.345 84.051 4.864 1.00 30.10 14 ARG B N 1
ATOM 2347 C CA . ARG B 1 14 ? 10.589 85.457 4.529 1.00 41.73 14 ARG B CA 1
ATOM 2348 C C . ARG B 1 14 ? 9.383 86.038 3.800 1.00 45.76 14 ARG B C 1
ATOM 2349 O O . ARG B 1 14 ? 8.899 85.431 2.838 1.00 44.19 14 ARG B O 1
ATOM 2357 N N . PRO B 1 15 ? 8.892 87.217 4.207 1.00 60.29 15 PRO B N 1
ATOM 2358 C CA . PRO B 1 15 ? 7.715 87.892 3.637 1.00 57.68 15 PRO B CA 1
ATOM 2359 C C . PRO B 1 15 ? 7.693 87.926 2.108 1.00 58.17 15 PRO B C 1
ATOM 2360 O O . PRO B 1 15 ? 8.690 88.319 1.498 1.00 62.50 15 PRO B O 1
ATOM 2364 N N . GLY B 1 28 ? 16.368 90.992 18.481 1.00 49.83 28 GLY B N 1
ATOM 2365 C CA . GLY B 1 28 ? 17.248 89.835 18.522 1.00 64.79 28 GLY B CA 1
ATOM 2366 C C . GLY B 1 28 ? 16.536 88.522 18.813 1.00 74.73 28 GLY B C 1
ATOM 2367 O O . GLY B 1 28 ? 17.040 87.671 19.552 1.00 75.59 28 GLY B O 1
ATOM 2368 N N . ASP B 1 29 ? 15.356 88.354 18.220 1.00 70.68 29 ASP B N 1
ATOM 2369 C CA . ASP B 1 29 ? 14.547 87.159 18.427 1.00 57.14 29 ASP B CA 1
ATOM 2370 C C . ASP B 1 29 ? 15.099 85.991 17.607 1.00 46.21 29 ASP B C 1
ATOM 2371 O O . ASP B 1 29 ? 15.359 86.124 16.405 1.00 52.37 29 ASP B O 1
ATOM 2376 N N . ALA B 1 30 ? 15.262 84.840 18.267 1.00 40.60 30 ALA B N 1
ATOM 2377 C CA . ALA B 1 30 ? 15.868 83.670 17.634 1.00 35.77 30 ALA B CA 1
ATOM 2378 C C . ALA B 1 30 ? 15.024 83.108 16.486 1.00 30.42 30 ALA B C 1
ATOM 2379 O O . ALA B 1 30 ? 15.575 82.537 15.543 1.00 25.30 30 ALA B O 1
ATOM 2381 N N . GLY B 1 31 ? 13.701 83.241 16.548 1.00 30.37 31 GLY B N 1
ATOM 2382 C CA . GLY B 1 31 ? 12.834 82.700 15.520 1.00 27.11 31 GLY B CA 1
ATOM 2383 C C . GLY B 1 31 ? 12.401 81.263 15.725 1.00 26.96 31 GLY B C 1
ATOM 2384 O O . GLY B 1 31 ? 11.803 80.677 14.819 1.00 27.52 31 GLY B O 1
ATOM 2385 N N . PHE B 1 32 ? 12.691 80.675 16.879 1.00 26.29 32 PHE B N 1
ATOM 2386 C CA . PHE B 1 32 ? 12.296 79.310 17.181 1.00 25.43 32 PHE B CA 1
ATOM 2387 C C . PHE B 1 32 ? 12.418 79.122 18.682 1.00 25.77 32 PHE B C 1
ATOM 2388 O O . PHE B 1 32 ? 13.249 79.767 19.330 1.00 21.91 32 PHE B O 1
ATOM 2396 N N . VAL B 1 33 ? 11.621 78.196 19.213 1.00 17.25 33 VAL B N 1
ATOM 2397 C CA . VAL B 1 33 ? 11.543 77.961 20.645 1.00 19.47 33 VAL B CA 1
ATOM 2398 C C . VAL B 1 33 ? 11.517 76.454 20.881 1.00 20.42 33 VAL B C 1
ATOM 2399 O O . VAL B 1 33 ? 11.027 75.688 20.045 1.00 24.28 33 VAL B O 1
ATOM 2403 N N . LEU B 1 34 ? 12.056 76.025 22.022 1.00 22.29 34 LEU B N 1
ATOM 2404 C CA . LEU B 1 34 ? 11.894 74.636 22.439 1.00 21.35 34 LEU B CA 1
ATOM 2405 C C . LEU B 1 34 ? 10.433 74.347 22.757 1.00 24.30 34 LEU B C 1
ATOM 2406 O O . LEU B 1 34 ? 9.719 75.196 23.299 1.00 27.20 34 LEU B O 1
ATOM 2411 N N . ALA B 1 35 ? 9.993 73.141 22.411 1.00 22.61 35 ALA B N 1
ATOM 2412 C CA . ALA B 1 35 ? 8.648 72.664 22.699 1.00 22.57 35 ALA B CA 1
ATOM 2413 C C . ALA B 1 35 ? 8.747 71.212 23.142 1.00 20.33 35 ALA B C 1
ATOM 2414 O O . ALA B 1 35 ? 9.817 70.599 23.072 1.00 22.75 35 ALA B O 1
ATOM 2416 N N . ASP B 1 36 ? 7.614 70.657 23.589 1.00 20.37 36 ASP B N 1
ATOM 2417 C CA . ASP B 1 36 ? 7.562 69.314 24.169 1.00 21.41 36 ASP B CA 1
ATOM 2418 C C . ASP B 1 36 ? 7.239 68.292 23.082 1.00 24.89 36 ASP B C 1
ATOM 2419 O O . ASP B 1 36 ? 6.103 68.234 22.598 1.00 26.11 36 ASP B O 1
ATOM 2424 N N . PHE B 1 37 ? 8.231 67.461 22.728 1.00 22.96 37 PHE B N 1
ATOM 2425 C CA . PHE B 1 37 ? 8.085 66.515 21.621 1.00 17.22 37 PHE B CA 1
ATOM 2426 C C . PHE B 1 37 ? 6.982 65.508 21.875 1.00 22.22 37 PHE B C 1
ATOM 2427 O O . PHE B 1 37 ? 6.361 65.017 20.924 1.00 31.04 37 PHE B O 1
ATOM 2435 N N . GLY B 1 38 ? 6.721 65.185 23.137 1.00 25.19 38 GLY B N 1
ATOM 2436 C CA . GLY B 1 38 ? 5.744 64.165 23.475 1.00 26.11 38 GLY B CA 1
ATOM 2437 C C . GLY B 1 38 ? 4.312 64.640 23.610 1.00 25.16 38 GLY B C 1
ATOM 2438 O O . GLY B 1 38 ? 3.402 63.810 23.690 1.00 21.28 38 GLY B O 1
ATOM 2439 N N . ALA B 1 39 ? 4.093 65.942 23.630 1.00 18.52 39 ALA B N 1
ATOM 2440 C CA . ALA B 1 39 ? 2.801 66.601 23.631 1.00 21.28 39 ALA B CA 1
ATOM 2441 C C . ALA B 1 39 ? 2.376 66.939 22.204 1.00 21.99 39 ALA B C 1
ATOM 2442 O O . ALA B 1 39 ? 3.225 67.203 21.349 1.00 23.88 39 ALA B O 1
ATOM 2444 N N . PRO B 1 40 ? 1.074 66.938 21.919 1.00 21.44 40 PRO B N 1
ATOM 2445 C CA . PRO B 1 40 ? 0.607 67.393 20.602 1.00 18.66 40 PRO B CA 1
ATOM 2446 C C . PRO B 1 40 ? 1.116 68.798 20.296 1.00 18.71 40 PRO B C 1
ATOM 2447 O O . PRO B 1 40 ? 1.250 69.632 21.189 1.00 22.30 40 PRO B O 1
ATOM 2451 N N . GLN B 1 41 ? 1.417 69.048 19.017 1.00 13.20 41 GLN B N 1
ATOM 2452 C CA . GLN B 1 41 ? 1.931 70.348 18.595 1.00 16.37 41 GLN B CA 1
ATOM 2453 C C . GLN B 1 41 ? 1.281 70.919 17.342 1.00 21.74 41 GLN B C 1
ATOM 2454 O O . GLN B 1 41 ? 1.484 72.107 17.067 1.00 22.88 41 GLN B O 1
ATOM 2460 N N . VAL B 1 42 ? 0.520 70.139 16.576 1.00 18.64 42 VAL B N 1
ATOM 2461 C CA . VAL B 1 42 ? -0.031 70.564 15.295 1.00 17.08 42 VAL B CA 1
ATOM 2462 C C . VAL B 1 42 ? -1.541 70.695 15.425 1.00 20.65 42 VAL B C 1
ATOM 2463 O O . VAL B 1 42 ? -2.209 69.788 15.939 1.00 20.33 42 VAL B O 1
ATOM 2467 N N . ARG B 1 43 ? -2.075 71.818 14.952 1.00 18.41 43 ARG B N 1
ATOM 2468 C CA . ARG B 1 43 ? -3.512 72.025 14.925 1.00 15.73 43 ARG B CA 1
ATOM 2469 C C . ARG B 1 43 ? -4.175 71.068 13.936 1.00 18.78 43 ARG B C 1
ATOM 2470 O O . ARG B 1 43 ? -3.615 70.734 12.885 1.00 15.13 43 ARG B O 1
ATOM 2478 N N . ILE B 1 44 ? -5.386 70.619 14.284 1.00 14.53 44 ILE B N 1
ATOM 2479 C CA . ILE B 1 44 ? -6.062 69.645 13.435 1.00 18.31 44 ILE B CA 1
ATOM 2480 C C . ILE B 1 44 ? -6.362 70.209 12.053 1.00 16.01 44 ILE B C 1
ATOM 2481 O O . ILE B 1 44 ? -6.601 69.441 11.123 1.00 22.05 44 ILE B O 1
ATOM 2486 N N . THR B 1 45 ? -6.376 71.533 11.887 1.00 14.73 45 THR B N 1
ATOM 2487 C CA . THR B 1 45 ? -6.557 72.128 10.568 1.00 20.05 45 THR B CA 1
ATOM 2488 C C . THR B 1 45 ? -5.260 72.676 9.986 1.00 16.66 45 THR B C 1
ATOM 2489 O O . THR B 1 45 ? -5.303 73.485 9.050 1.00 18.18 45 THR B O 1
ATOM 2493 N N . ASP B 1 46 ? -4.106 72.263 10.512 1.00 17.70 46 ASP B N 1
ATOM 2494 C CA . ASP B 1 46 ? -2.868 72.550 9.806 1.00 14.36 46 ASP B CA 1
ATOM 2495 C C . ASP B 1 46 ? -2.899 71.834 8.461 1.00 16.90 46 ASP B C 1
ATOM 2496 O O . ASP B 1 46 ? -3.161 70.629 8.388 1.00 15.64 46 ASP B O 1
ATOM 2501 N N . LEU B 1 47 ? -2.691 72.596 7.389 1.00 16.52 47 LEU B N 1
ATOM 2502 C CA . LEU B 1 47 ? -2.719 72.038 6.042 1.00 15.72 47 LEU B CA 1
ATOM 2503 C C . LEU B 1 47 ? -1.668 70.957 5.851 1.00 19.90 47 LEU B C 1
ATOM 2504 O O . LEU B 1 47 ? -1.776 70.150 4.916 1.00 20.34 47 LEU B O 1
ATOM 2509 N N . GLY B 1 48 ? -0.661 70.918 6.722 1.00 12.50 48 GLY B N 1
ATOM 2510 C CA . GLY B 1 48 ? 0.253 69.796 6.724 1.00 13.79 48 GLY B CA 1
ATOM 2511 C C . GLY B 1 48 ? -0.412 68.456 6.974 1.00 18.62 48 GLY B C 1
ATOM 2512 O O . GLY B 1 48 ? 0.017 67.442 6.418 1.00 25.01 48 GLY B O 1
ATOM 2513 N N . ILE B 1 49 ? -1.457 68.412 7.809 1.00 15.51 49 ILE B N 1
ATOM 2514 C CA . ILE B 1 49 ? -2.083 67.110 8.039 1.00 20.68 49 ILE B CA 1
ATOM 2515 C C . ILE B 1 49 ? -3.409 66.931 7.296 1.00 24.29 49 ILE B C 1
ATOM 2516 O O . ILE B 1 49 ? -3.724 65.815 6.868 1.00 26.07 49 ILE B O 1
ATOM 2521 N N . THR B 1 50 ? -4.193 67.996 7.113 1.00 14.43 50 THR B N 1
ATOM 2522 C CA . THR B 1 50 ? -5.440 67.804 6.378 1.00 19.05 50 THR B CA 1
ATOM 2523 C C . THR B 1 50 ? -5.229 67.635 4.878 1.00 17.75 50 THR B C 1
ATOM 2524 O O . THR B 1 50 ? -6.132 67.158 4.191 1.00 25.17 50 THR B O 1
ATOM 2528 N N . ARG B 1 51 ? -4.082 68.030 4.353 1.00 16.93 51 ARG B N 1
ATOM 2529 C CA . ARG B 1 51 ? -3.847 68.009 2.918 1.00 15.81 51 ARG B CA 1
ATOM 2530 C C . ARG B 1 51 ? -2.431 67.577 2.563 1.00 16.49 51 ARG B C 1
ATOM 2531 O O . ARG B 1 51 ? -2.090 67.581 1.382 1.00 18.26 51 ARG B O 1
ATOM 2539 N N . GLY B 1 52 ? -1.604 67.214 3.538 1.00 15.04 52 GLY B N 1
ATOM 2540 C CA . GLY B 1 52 ? -0.224 66.866 3.249 1.00 15.40 52 GLY B CA 1
ATOM 2541 C C . GLY B 1 52 ? 0.515 67.957 2.513 1.00 22.42 52 GLY B C 1
ATOM 2542 O O . GLY B 1 52 ? 1.393 67.663 1.687 1.00 19.07 52 GLY B O 1
ATOM 2543 N N . ASP B 1 53 ? 0.185 69.225 2.801 1.00 15.80 53 ASP B N 1
ATOM 2544 C CA . ASP B 1 53 ? 0.638 70.361 1.990 1.00 14.97 53 ASP B CA 1
ATOM 2545 C C . ASP B 1 53 ? 1.818 71.041 2.675 1.00 16.03 53 ASP B C 1
ATOM 2546 O O . ASP B 1 53 ? 1.693 72.089 3.308 1.00 15.18 53 ASP B O 1
ATOM 2551 N N . GLY B 1 54 ? 2.981 70.419 2.539 1.00 16.39 54 GLY B N 1
ATOM 2552 C CA . GLY B 1 54 ? 4.206 70.967 3.081 1.00 15.13 54 GLY B CA 1
ATOM 2553 C C . GLY B 1 54 ? 5.389 70.250 2.476 1.00 21.03 54 GLY B C 1
ATOM 2554 O O . GLY B 1 54 ? 5.239 69.301 1.697 1.00 15.34 54 GLY B O 1
ATOM 2555 N N . VAL B 1 55 ? 6.581 70.717 2.856 1.00 17.09 55 VAL B N 1
ATOM 2556 C CA . VAL B 1 55 ? 7.828 70.094 2.434 1.00 17.48 55 VAL B CA 1
ATOM 2557 C C . VAL B 1 55 ? 8.641 69.733 3.672 1.00 19.92 55 VAL B C 1
ATOM 2558 O O . VAL B 1 55 ? 8.393 70.222 4.778 1.00 16.45 55 VAL B O 1
ATOM 2562 N N . PHE B 1 56 ? 9.628 68.863 3.475 1.00 14.42 56 PHE B N 1
ATOM 2563 C CA . PHE B 1 56 ? 10.461 68.465 4.594 1.00 16.22 56 PHE B CA 1
ATOM 2564 C C . PHE B 1 56 ? 11.862 68.131 4.112 1.00 17.13 56 PHE B C 1
ATOM 2565 O O . PHE B 1 56 ? 12.107 67.926 2.920 1.00 18.99 56 PHE B O 1
ATOM 2573 N N . GLU B 1 57 ? 12.777 68.078 5.075 1.00 17.10 57 GLU B N 1
ATOM 2574 C CA . GLU B 1 57 ? 14.133 67.590 4.889 1.00 16.37 57 GLU B CA 1
ATOM 2575 C C . GLU B 1 57 ? 14.497 66.707 6.074 1.00 16.27 57 GLU B C 1
ATOM 2576 O O . GLU B 1 57 ? 14.071 66.961 7.203 1.00 17.04 57 GLU B O 1
ATOM 2582 N N . THR B 1 58 ? 15.274 65.657 5.810 1.00 16.98 58 THR B N 1
ATOM 2583 C CA . THR B 1 58 ? 15.857 64.818 6.856 1.00 21.87 58 THR B CA 1
ATOM 2584 C C . THR B 1 58 ? 17.375 64.896 6.761 1.00 19.94 58 THR B C 1
ATOM 2585 O O . THR B 1 58 ? 17.946 64.618 5.701 1.00 22.10 58 THR B O 1
ATOM 2589 N N . ILE B 1 59 ? 18.022 65.244 7.870 1.00 18.33 59 ILE B N 1
ATOM 2590 C CA . ILE B 1 59 ? 19.455 65.522 7.907 1.00 18.80 59 ILE B CA 1
ATOM 2591 C C . ILE B 1 59 ? 20.098 64.592 8.927 1.00 23.01 59 ILE B C 1
ATOM 2592 O O . ILE B 1 59 ? 19.646 64.521 10.078 1.00 16.02 59 ILE B O 1
ATOM 2597 N N . ALA B 1 60 ? 21.154 63.886 8.512 1.00 20.54 60 ALA B N 1
ATOM 2598 C CA . ALA B 1 60 ? 21.887 63.040 9.446 1.00 18.12 60 ALA B CA 1
ATOM 2599 C C . ALA B 1 60 ? 22.825 63.887 10.290 1.00 23.51 60 ALA B C 1
ATOM 2600 O O . ALA B 1 60 ? 23.453 64.835 9.796 1.00 21.19 60 ALA B O 1
ATOM 2602 N N . VAL B 1 61 ? 22.910 63.541 11.572 1.00 21.28 61 VAL B N 1
ATOM 2603 C CA . VAL B 1 61 ? 23.791 64.203 12.525 1.00 22.53 61 VAL B CA 1
ATOM 2604 C C . VAL B 1 61 ? 24.684 63.129 13.120 1.00 25.45 61 VAL B C 1
ATOM 2605 O O . VAL B 1 61 ? 24.214 62.289 13.901 1.00 26.64 61 VAL B O 1
ATOM 2609 N N . ILE B 1 62 ? 25.965 63.152 12.748 1.00 23.89 62 ILE B N 1
ATOM 2610 C CA . ILE B 1 62 ? 26.948 62.154 13.158 1.00 23.20 62 ILE B CA 1
ATOM 2611 C C . ILE B 1 62 ? 27.974 62.856 14.034 1.00 27.47 62 ILE B C 1
ATOM 2612 O O . ILE B 1 62 ? 28.511 63.901 13.649 1.00 29.86 62 ILE B O 1
ATOM 2617 N N . ASP B 1 63 ? 28.221 62.310 15.224 1.00 28.71 63 ASP B N 1
ATOM 2618 C CA . ASP B 1 63 ? 29.149 62.931 16.180 1.00 30.27 63 ASP B CA 1
ATOM 2619 C C . ASP B 1 63 ? 28.878 64.427 16.337 1.00 25.03 63 ASP B C 1
ATOM 2620 O O . ASP B 1 63 ? 29.800 65.240 16.439 1.00 29.03 63 ASP B O 1
ATOM 2625 N N . GLY B 1 64 ? 27.599 64.797 16.321 1.00 28.67 64 GLY B N 1
ATOM 2626 C CA . GLY B 1 64 ? 27.181 66.171 16.514 1.00 20.79 64 GLY B CA 1
ATOM 2627 C C . GLY B 1 64 ? 27.261 67.065 15.297 1.00 23.59 64 GLY B C 1
ATOM 2628 O O . GLY B 1 64 ? 26.952 68.259 15.409 1.00 26.37 64 GLY B O 1
ATOM 2629 N N A HIS B 1 65 ? 27.651 66.541 14.137 0.52 24.40 65 HIS B N 1
ATOM 2630 N N B HIS B 1 65 ? 27.673 66.544 14.142 0.48 24.41 65 HIS B N 1
ATOM 2631 C CA A HIS B 1 65 ? 27.785 67.366 12.943 0.52 26.02 65 HIS B CA 1
ATOM 2632 C CA B HIS B 1 65 ? 27.768 67.372 12.950 0.48 25.96 65 HIS B CA 1
ATOM 2633 C C A HIS B 1 65 ? 26.682 67.027 11.952 0.52 24.35 65 HIS B C 1
ATOM 2634 C C B HIS B 1 65 ? 26.658 67.020 11.975 0.48 24.35 65 HIS B C 1
ATOM 2635 O O A HIS B 1 65 ? 26.544 65.858 11.562 0.52 23.36 65 HIS B O 1
ATOM 2636 O O B HIS B 1 65 ? 26.495 65.844 11.622 0.48 23.37 65 HIS B O 1
ATOM 2649 N N . PRO B 1 66 ? 25.871 67.999 11.534 1.00 26.61 66 PRO B N 1
ATOM 2650 C CA . PRO B 1 66 ? 24.885 67.734 10.480 1.00 22.94 66 PRO B CA 1
ATOM 2651 C C . PRO B 1 66 ? 25.605 67.517 9.156 1.00 28.70 66 PRO B C 1
ATOM 2652 O O . PRO B 1 66 ? 26.496 68.288 8.789 1.00 29.61 66 PRO B O 1
ATOM 2656 N N . GLN B 1 67 ? 25.222 66.467 8.440 1.00 18.84 67 GLN B N 1
ATOM 2657 C CA . GLN B 1 67 ? 25.849 66.175 7.162 1.00 18.15 67 GLN B CA 1
ATOM 2658 C C . GLN B 1 67 ? 25.087 66.855 6.026 1.00 20.62 67 GLN B C 1
ATOM 2659 O O . GLN B 1 67 ? 23.860 66.745 5.934 1.00 17.10 67 GLN B O 1
ATOM 2665 N N . ALA B 1 68 ? 25.825 67.561 5.165 1.00 20.93 68 ALA B N 1
ATOM 2666 C CA . ALA B 1 68 ? 25.253 68.199 3.980 1.00 19.91 68 ALA B CA 1
ATOM 2667 C C . ALA B 1 68 ? 24.205 69.239 4.366 1.00 18.34 68 ALA B C 1
ATOM 2668 O O . ALA B 1 68 ? 23.188 69.401 3.692 1.00 18.36 68 ALA B O 1
ATOM 2670 N N . LEU B 1 69 ? 24.466 69.957 5.459 1.00 23.28 69 LEU B N 1
ATOM 2671 C CA . LEU B 1 69 ? 23.502 70.924 5.981 1.00 19.65 69 LEU B CA 1
ATOM 2672 C C . LEU B 1 69 ? 23.083 71.941 4.922 1.00 22.52 69 LEU B C 1
ATOM 2673 O O . LEU B 1 69 ? 21.888 72.194 4.732 1.00 19.45 69 LEU B O 1
ATOM 2678 N N . GLU B 1 70 ? 24.055 72.554 4.233 1.00 19.00 70 GLU B N 1
ATOM 2679 C CA . GLU B 1 70 ? 23.715 73.615 3.288 1.00 22.49 70 GLU B CA 1
ATOM 2680 C C . GLU B 1 70 ? 22.935 73.082 2.092 1.00 23.78 70 GLU B C 1
ATOM 2681 O O . GLU B 1 70 ? 21.980 73.728 1.640 1.00 20.46 70 GLU B O 1
ATOM 2687 N N . LEU B 1 71 ? 23.340 71.929 1.542 1.00 15.27 71 LEU B N 1
ATOM 2688 C CA . LEU B 1 71 ? 22.562 71.336 0.460 1.00 18.69 71 LEU B CA 1
ATOM 2689 C C . LEU B 1 71 ? 21.135 71.048 0.904 1.00 21.98 71 LEU B C 1
ATOM 2690 O O . LEU B 1 71 ? 20.184 71.305 0.158 1.00 20.66 71 LEU B O 1
ATOM 2695 N N . HIS B 1 72 ? 20.971 70.502 2.111 1.00 13.85 72 HIS B N 1
ATOM 2696 C CA . HIS B 1 72 ? 19.638 70.226 2.634 1.00 18.93 72 HIS B CA 1
ATOM 2697 C C . HIS B 1 72 ? 18.805 71.502 2.735 1.00 20.07 72 HIS B C 1
ATOM 2698 O O . HIS B 1 72 ? 17.643 71.530 2.314 1.00 16.17 72 HIS B O 1
ATOM 2705 N N . LEU B 1 73 ? 19.379 72.566 3.304 1.00 16.69 73 LEU B N 1
ATOM 2706 C CA . LEU B 1 73 ? 18.643 73.820 3.411 1.00 17.63 73 LEU B CA 1
ATOM 2707 C C . LEU B 1 73 ? 18.318 74.392 2.035 1.00 18.49 73 LEU B C 1
ATOM 2708 O O . LEU B 1 73 ? 17.222 74.923 1.817 1.00 24.15 73 LEU B O 1
ATOM 2713 N N . GLY B 1 74 ? 19.247 74.296 1.089 1.00 16.22 74 GLY B N 1
ATOM 2714 C CA . GLY B 1 74 ? 18.941 74.736 -0.263 1.00 14.91 74 GLY B CA 1
ATOM 2715 C C . GLY B 1 74 ? 17.812 73.941 -0.895 1.00 21.65 74 GLY B C 1
ATOM 2716 O O . GLY B 1 74 ? 16.981 74.494 -1.624 1.00 22.63 74 GLY B O 1
ATOM 2717 N N . ARG B 1 75 ? 17.760 72.631 -0.623 1.00 18.57 75 ARG B N 1
ATOM 2718 C CA . ARG B 1 75 ? 16.697 71.809 -1.193 1.00 23.49 75 ARG B CA 1
ATOM 2719 C C . ARG B 1 75 ? 15.355 72.066 -0.513 1.00 19.95 75 ARG B C 1
ATOM 2720 O O . ARG B 1 75 ? 14.301 71.916 -1.143 1.00 18.12 75 ARG B O 1
ATOM 2728 N N . LEU B 1 76 ? 15.363 72.436 0.764 1.00 16.95 76 LEU B N 1
ATOM 2729 C CA . LEU B 1 76 ? 14.120 72.861 1.392 1.00 17.85 76 LEU B CA 1
ATOM 2730 C C . LEU B 1 76 ? 13.539 74.056 0.648 1.00 21.54 76 LEU B C 1
ATOM 2731 O O . LEU B 1 76 ? 12.339 74.100 0.354 1.00 23.30 76 LEU B O 1
ATOM 2736 N N . ALA B 1 77 ? 14.391 75.035 0.326 1.00 15.81 77 ALA B N 1
ATOM 2737 C CA . ALA B 1 77 ? 13.950 76.177 -0.461 1.00 16.10 77 ALA B CA 1
ATOM 2738 C C . ALA B 1 77 ? 13.471 75.741 -1.842 1.00 22.33 77 ALA B C 1
ATOM 2739 O O . ALA B 1 77 ? 12.464 76.245 -2.349 1.00 19.43 77 ALA B O 1
ATOM 2741 N N . HIS B 1 78 ? 14.174 74.793 -2.463 1.00 22.94 78 HIS B N 1
ATOM 2742 C CA . HIS B 1 78 ? 13.747 74.331 -3.775 1.00 19.31 78 HIS B CA 1
ATOM 2743 C C . HIS B 1 78 ? 12.401 73.615 -3.704 1.00 21.31 78 HIS B C 1
ATOM 2744 O O . HIS B 1 78 ? 11.536 73.818 -4.570 1.00 19.38 78 HIS B O 1
ATOM 2751 N N . SER B 1 79 ? 12.212 72.760 -2.695 1.00 15.58 79 SER B N 1
ATOM 2752 C CA . SER B 1 79 ? 10.924 72.098 -2.518 1.00 16.17 79 SER B CA 1
ATOM 2753 C C . SER B 1 79 ? 9.833 73.116 -2.242 1.00 13.52 79 SER B C 1
ATOM 2754 O O . SER B 1 79 ? 8.752 73.059 -2.832 1.00 19.72 79 SER B O 1
ATOM 2757 N N . ALA B 1 80 ? 10.103 74.067 -1.352 1.00 18.75 80 ALA B N 1
ATOM 2758 C CA . ALA B 1 80 ? 9.121 75.109 -1.067 1.00 16.30 80 ALA B CA 1
ATOM 2759 C C . ALA B 1 80 ? 8.725 75.844 -2.340 1.00 20.11 80 ALA B C 1
ATOM 2760 O O . ALA B 1 80 ? 7.530 76.062 -2.600 1.00 16.87 80 ALA B O 1
ATOM 2762 N N . ALA B 1 81 ? 9.719 76.213 -3.159 1.00 18.01 81 ALA B N 1
ATOM 2763 C CA . ALA B 1 81 ? 9.436 76.910 -4.411 1.00 18.27 81 ALA B CA 1
ATOM 2764 C C . ALA B 1 81 ? 8.542 76.076 -5.333 1.00 18.77 81 ALA B C 1
ATOM 2765 O O . ALA B 1 81 ? 7.642 76.614 -5.988 1.00 17.05 81 ALA B O 1
ATOM 2767 N N . LEU B 1 82 ? 8.754 74.759 -5.388 1.00 14.27 82 LEU B N 1
ATOM 2768 C CA . LEU B 1 82 ? 7.916 73.934 -6.258 1.00 16.97 82 LEU B CA 1
ATOM 2769 C C . LEU B 1 82 ? 6.465 73.887 -5.805 1.00 23.04 82 LEU B C 1
ATOM 2770 O O . LEU B 1 82 ? 5.588 73.604 -6.632 1.00 25.77 82 LEU B O 1
ATOM 2775 N N . LEU B 1 83 ? 6.189 74.142 -4.523 1.00 17.42 83 LEU B N 1
ATOM 2776 C CA . LEU B 1 83 ? 4.826 74.164 -4.000 1.00 18.39 83 LEU B CA 1
ATOM 2777 C C . LEU B 1 83 ? 4.313 75.574 -3.743 1.00 18.40 83 LEU B C 1
ATOM 2778 O O . LEU B 1 83 ? 3.347 75.742 -2.991 1.00 17.33 83 LEU B O 1
ATOM 2783 N N . ASP B 1 84 ? 4.950 76.586 -4.329 1.00 16.13 84 ASP B N 1
ATOM 2784 C CA . ASP B 1 84 ? 4.541 77.981 -4.154 1.00 19.12 84 ASP B CA 1
ATOM 2785 C C . ASP B 1 84 ? 4.467 78.380 -2.689 1.00 19.87 84 ASP B C 1
ATOM 2786 O O . ASP B 1 84 ? 3.702 79.276 -2.331 1.00 20.58 84 ASP B O 1
ATOM 2791 N N . LEU B 1 85 ? 5.241 77.714 -1.826 1.00 17.96 85 LEU B N 1
ATOM 2792 C CA . LEU B 1 85 ? 5.385 78.195 -0.461 1.00 16.08 85 LEU B CA 1
ATOM 2793 C C . LEU B 1 85 ? 6.276 79.436 -0.435 1.00 22.22 85 LEU B C 1
ATOM 2794 O O . LEU B 1 85 ? 7.048 79.680 -1.367 1.00 21.40 85 LEU B O 1
ATOM 2799 N N . PRO B 1 86 ? 6.192 80.241 0.619 1.00 20.08 86 PRO B N 1
ATOM 2800 C CA . PRO B 1 86 ? 7.147 81.340 0.771 1.00 17.65 86 PRO B CA 1
ATOM 2801 C C . PRO B 1 86 ? 8.550 80.799 0.984 1.00 23.47 86 PRO B C 1
ATOM 2802 O O . PRO B 1 86 ? 8.754 79.640 1.357 1.00 28.19 86 PRO B O 1
ATOM 2806 N N . GLU B 1 87 ? 9.524 81.646 0.738 1.00 23.32 87 GLU B N 1
ATOM 2807 C CA . GLU B 1 87 ? 10.911 81.204 0.824 1.00 26.18 87 GLU B CA 1
ATOM 2808 C C . GLU B 1 87 ? 11.292 80.941 2.278 1.00 24.75 87 GLU B C 1
ATOM 2809 O O . GLU B 1 87 ? 11.068 81.800 3.135 1.00 26.64 87 GLU B O 1
ATOM 2815 N N . PRO B 1 88 ? 11.864 79.781 2.597 1.00 26.04 88 PRO B N 1
ATOM 2816 C CA . PRO B 1 88 ? 12.307 79.540 3.980 1.00 23.80 88 PRO B CA 1
ATOM 2817 C C . PRO B 1 88 ? 13.427 80.492 4.377 1.00 23.89 88 PRO B C 1
ATOM 2818 O O . PRO B 1 88 ? 14.322 80.797 3.587 1.00 22.05 88 PRO B O 1
ATOM 2822 N N . ASP B 1 89 ? 13.360 80.968 5.618 1.00 22.52 89 ASP B N 1
ATOM 2823 C CA . ASP B 1 89 ? 14.409 81.792 6.203 1.00 19.04 89 ASP B CA 1
ATOM 2824 C C . ASP B 1 89 ? 15.614 80.918 6.544 1.00 24.01 89 ASP B C 1
ATOM 2825 O O . ASP B 1 89 ? 15.677 80.325 7.630 1.00 21.17 89 ASP B O 1
ATOM 2830 N N . ALA B 1 90 ? 16.565 80.833 5.608 1.00 18.94 90 ALA B N 1
ATOM 2831 C CA . ALA B 1 90 ? 17.724 79.957 5.763 1.00 21.07 90 ALA B CA 1
ATOM 2832 C C . ALA B 1 90 ? 18.400 80.144 7.120 1.00 19.38 90 ALA B C 1
ATOM 2833 O O . ALA B 1 90 ? 18.657 79.169 7.837 1.00 19.12 90 ALA B O 1
ATOM 2835 N N . ALA B 1 91 ? 18.686 81.393 7.495 1.00 17.98 91 ALA B N 1
ATOM 2836 C CA . ALA B 1 91 ? 19.383 81.649 8.758 1.00 23.58 91 ALA B CA 1
ATOM 2837 C C . ALA B 1 91 ? 18.638 81.056 9.953 1.00 18.95 91 ALA B C 1
ATOM 2838 O O . ALA B 1 91 ? 19.263 80.548 10.888 1.00 23.68 91 ALA B O 1
ATOM 2840 N N . VAL B 1 92 ? 17.308 81.130 9.962 1.00 19.92 92 VAL B N 1
ATOM 2841 C CA . VAL B 1 92 ? 16.573 80.599 11.105 1.00 20.31 92 VAL B CA 1
ATOM 2842 C C . VAL B 1 92 ? 16.614 79.079 11.096 1.00 19.54 92 VAL B C 1
ATOM 2843 O O . VAL B 1 92 ? 16.990 78.448 12.090 1.00 18.26 92 VAL B O 1
ATOM 2847 N N . TRP B 1 93 ? 16.261 78.466 9.966 1.00 17.78 93 TRP B N 1
ATOM 2848 C CA . TRP B 1 93 ? 16.339 77.011 9.890 1.00 17.29 93 TRP B CA 1
ATOM 2849 C C . TRP B 1 93 ? 17.736 76.510 10.242 1.00 22.16 93 TRP B C 1
ATOM 2850 O O . TRP B 1 93 ? 17.879 75.481 10.913 1.00 23.17 93 TRP B O 1
ATOM 2861 N N . ARG B 1 94 ? 18.780 77.233 9.829 1.00 18.75 94 ARG B N 1
ATOM 2862 C CA . ARG B 1 94 ? 20.129 76.772 10.134 1.00 19.73 94 ARG B CA 1
ATOM 2863 C C . ARG B 1 94 ? 20.355 76.754 11.636 1.00 23.07 94 ARG B C 1
ATOM 2864 O O . ARG B 1 94 ? 20.771 75.734 12.208 1.00 17.92 94 ARG B O 1
ATOM 2872 N N . GLU B 1 95 ? 20.053 77.875 12.299 1.00 22.15 95 GLU B N 1
ATOM 2873 C CA . GLU B 1 95 ? 20.253 77.955 13.738 1.00 20.84 95 GLU B CA 1
ATOM 2874 C C . GLU B 1 95 ? 19.353 76.986 14.493 1.00 21.70 95 GLU B C 1
ATOM 2875 O O . GLU B 1 95 ? 19.754 76.465 15.541 1.00 20.63 95 GLU B O 1
ATOM 2881 N N . ALA B 1 96 ? 18.154 76.706 13.978 1.00 19.20 96 ALA B N 1
ATOM 2882 C CA . ALA B 1 96 ? 17.279 75.767 14.670 1.00 17.64 96 ALA B CA 1
ATOM 2883 C C . ALA B 1 96 ? 17.829 74.343 14.605 1.00 22.27 96 ALA B C 1
ATOM 2884 O O . ALA B 1 96 ? 17.776 73.609 15.602 1.00 19.58 96 ALA B O 1
ATOM 2886 N N . VAL B 1 97 ? 18.373 73.930 13.454 1.00 18.67 97 VAL B N 1
ATOM 2887 C CA . VAL B 1 97 ? 18.997 72.612 13.390 1.00 18.67 97 VAL B CA 1
ATOM 2888 C C . VAL B 1 97 ? 20.117 72.518 14.415 1.00 17.99 97 VAL B C 1
ATOM 2889 O O . VAL B 1 97 ? 20.202 71.560 15.196 1.00 21.97 97 VAL B O 1
ATOM 2893 N N . LEU B 1 98 ? 20.982 73.527 14.435 1.00 16.33 98 LEU B N 1
ATOM 2894 C CA . LEU B 1 98 ? 22.146 73.502 15.310 1.00 19.69 98 LEU B CA 1
ATOM 2895 C C . LEU B 1 98 ? 21.736 73.555 16.771 1.00 17.48 98 LEU B C 1
ATOM 2896 O O . LEU B 1 98 ? 22.354 72.900 17.618 1.00 18.75 98 LEU B O 1
ATOM 2901 N N . ALA B 1 99 ? 20.708 74.346 17.086 1.00 20.19 99 ALA B N 1
ATOM 2902 C CA . ALA B 1 99 ? 20.250 74.451 18.468 1.00 19.51 99 ALA B CA 1
ATOM 2903 C C . ALA B 1 99 ? 19.636 73.146 18.936 1.00 20.76 99 ALA B C 1
ATOM 2904 O O . ALA B 1 99 ? 19.806 72.757 20.098 1.00 23.94 99 ALA B O 1
ATOM 2906 N N . GLY B 1 100 ? 18.909 72.462 18.045 1.00 21.12 100 GLY B N 1
ATOM 2907 C CA . GLY B 1 100 ? 18.261 71.218 18.432 1.00 20.78 100 GLY B CA 1
ATOM 2908 C C . GLY B 1 100 ? 19.250 70.087 18.643 1.00 17.78 100 GLY B C 1
ATOM 2909 O O . GLY B 1 100 ? 19.084 69.267 19.544 1.00 23.31 100 GLY B O 1
ATOM 2910 N N . VAL B 1 101 ? 20.271 70.007 17.793 1.00 17.89 101 VAL B N 1
ATOM 2911 C CA . VAL B 1 101 ? 21.336 69.036 18.015 1.00 19.01 101 VAL B CA 1
ATOM 2912 C C . VAL B 1 101 ? 22.045 69.339 19.326 1.00 19.98 101 VAL B C 1
ATOM 2913 O O . VAL B 1 101 ? 22.332 68.436 20.124 1.00 14.03 101 VAL B O 1
ATOM 2917 N N . ALA B 1 102 ? 22.326 70.622 19.576 1.00 16.87 102 ALA B N 1
ATOM 2918 C CA . ALA B 1 102 ? 22.964 71.002 20.828 1.00 16.64 102 ALA B CA 1
ATOM 2919 C C . ALA B 1 102 ? 22.074 70.662 22.016 1.00 22.60 102 ALA B C 1
ATOM 2920 O O . ALA B 1 102 ? 22.566 70.219 23.058 1.00 29.72 102 ALA B O 1
ATOM 2922 N N . ASP B 1 103 ? 20.757 70.834 21.882 1.00 15.70 103 ASP B N 1
ATOM 2923 C CA . ASP B 1 103 ? 19.912 70.508 23.018 1.00 19.56 103 ASP B CA 1
ATOM 2924 C C . ASP B 1 103 ? 19.859 69.007 23.246 1.00 29.24 103 ASP B C 1
ATOM 2925 O O . ASP B 1 103 ? 19.879 68.546 24.394 1.00 28.59 103 ASP B O 1
ATOM 2930 N N . TYR B 1 104 ? 19.784 68.230 22.165 1.00 24.18 104 TYR B N 1
ATOM 2931 C CA . TYR B 1 104 ? 19.748 66.784 22.310 1.00 20.64 104 TYR B CA 1
ATOM 2932 C C . TYR B 1 104 ? 21.031 66.253 22.933 1.00 28.14 104 TYR B C 1
ATOM 2933 O O . TYR B 1 104 ? 20.989 65.412 23.837 1.00 28.83 104 TYR B O 1
ATOM 2942 N N . ARG B 1 105 ? 22.186 66.719 22.459 1.00 28.84 105 ARG B N 1
ATOM 2943 C CA . ARG B 1 105 ? 23.437 66.180 22.980 1.00 34.66 105 ARG B CA 1
ATOM 2944 C C . ARG B 1 105 ? 23.651 66.555 24.434 1.00 34.32 105 ARG B C 1
ATOM 2945 O O . ARG B 1 105 ? 24.214 65.764 25.196 1.00 44.16 105 ARG B O 1
ATOM 2953 N N . SER B 1 106 ? 23.195 67.732 24.851 1.00 33.65 106 SER B N 1
ATOM 2954 C CA . SER B 1 106 ? 23.396 68.115 26.244 1.00 27.99 106 SER B CA 1
ATOM 2955 C C . SER B 1 106 ? 22.610 67.212 27.185 1.00 31.99 106 SER B C 1
ATOM 2956 O O . SER B 1 106 ? 23.077 66.901 28.286 1.00 36.89 106 SER B O 1
ATOM 2959 N N . ARG B 1 107 ? 21.423 66.775 26.768 1.00 34.38 107 ARG B N 1
ATOM 2960 C CA . ARG B 1 107 ? 20.560 65.964 27.617 1.00 32.64 107 ARG B CA 1
ATOM 2961 C C . ARG B 1 107 ? 20.889 64.481 27.496 1.00 45.07 107 ARG B C 1
ATOM 2962 O O . ARG B 1 107 ? 21.166 63.819 28.497 1.00 53.33 107 ARG B O 1
ATOM 2970 N N . ASN B 1 108 ? 20.869 63.946 26.282 1.00 51.18 108 ASN B N 1
ATOM 2971 C CA . ASN B 1 108 ? 21.138 62.534 26.060 1.00 40.60 108 ASN B CA 1
ATOM 2972 C C . ASN B 1 108 ? 22.620 62.247 25.874 1.00 47.98 108 ASN B C 1
ATOM 2973 O O . ASN B 1 108 ? 22.986 61.100 25.590 1.00 46.01 108 ASN B O 1
ATOM 2978 N N . GLY B 1 109 ? 23.474 63.255 26.038 1.00 50.98 109 GLY B N 1
ATOM 2979 C CA . GLY B 1 109 ? 24.886 63.086 25.808 1.00 47.77 109 GLY B CA 1
ATOM 2980 C C . GLY B 1 109 ? 25.192 62.621 24.391 1.00 53.56 109 GLY B C 1
ATOM 2981 O O . GLY B 1 109 ? 24.329 62.528 23.515 1.00 62.67 109 GLY B O 1
ATOM 2982 N N . ASP B 1 110 ? 26.473 62.341 24.185 1.00 58.37 110 ASP B N 1
ATOM 2983 C CA . ASP B 1 110 ? 26.915 61.770 22.926 1.00 58.80 110 ASP B CA 1
ATOM 2984 C C . ASP B 1 110 ? 26.444 60.323 22.817 1.00 58.68 110 ASP B C 1
ATOM 2985 O O . ASP B 1 110 ? 26.019 59.700 23.796 1.00 59.05 110 ASP B O 1
ATOM 2990 N N . GLY B 1 111 ? 26.509 59.789 21.604 1.00 51.59 111 GLY B N 1
ATOM 2991 C CA . GLY B 1 111 ? 25.971 58.464 21.388 1.00 50.09 111 GLY B CA 1
ATOM 2992 C C . GLY B 1 111 ? 25.924 58.100 19.926 1.00 53.65 111 GLY B C 1
ATOM 2993 O O . GLY B 1 111 ? 26.879 58.361 19.188 1.00 58.22 111 GLY B O 1
ATOM 2994 N N . GLY B 1 112 ? 24.811 57.520 19.492 1.00 48.95 112 GLY B N 1
ATOM 2995 C CA . GLY B 1 112 ? 24.707 56.974 18.157 1.00 42.30 112 GLY B CA 1
ATOM 2996 C C . GLY B 1 112 ? 24.411 58.019 17.094 1.00 40.41 112 GLY B C 1
ATOM 2997 O O . GLY B 1 112 ? 24.536 59.228 17.292 1.00 44.04 112 GLY B O 1
ATOM 2998 N N . GLU B 1 113 ? 24.029 57.516 15.925 1.00 33.02 113 GLU B N 1
ATOM 2999 C CA . GLU B 1 113 ? 23.611 58.368 14.827 1.00 29.25 113 GLU B CA 1
ATOM 3000 C C . GLU B 1 113 ? 22.303 59.074 15.169 1.00 30.82 113 GLU B C 1
ATOM 3001 O O . GLU B 1 113 ? 21.355 58.449 15.650 1.00 29.68 113 GLU B O 1
ATOM 3007 N N . LEU B 1 114 ? 22.254 60.378 14.928 1.00 25.67 114 LEU B N 1
ATOM 3008 C CA . LEU B 1 114 ? 21.046 61.167 15.121 1.00 25.13 114 LEU B CA 1
ATOM 3009 C C . LEU B 1 114 ? 20.569 61.731 13.781 1.00 27.66 114 LEU B C 1
ATOM 3010 O O . LEU B 1 114 ? 21.223 61.593 12.742 1.00 24.12 114 LEU B O 1
ATOM 3015 N N . PHE B 1 115 ? 19.417 62.393 13.813 1.00 23.71 115 PHE B N 1
ATOM 3016 C CA . PHE B 1 115 ? 18.937 63.077 12.628 1.00 20.46 115 PHE B CA 1
ATOM 3017 C C . PHE B 1 115 ? 18.055 64.244 13.045 1.00 22.35 115 PHE B C 1
ATOM 3018 O O . PHE B 1 115 ? 17.406 64.218 14.096 1.00 23.01 115 PHE B O 1
ATOM 3026 N N . ALA B 1 116 ? 18.034 65.263 12.199 1.00 20.93 116 ALA B N 1
ATOM 3027 C CA . ALA B 1 116 ? 17.138 66.396 12.337 1.00 20.02 116 ALA B CA 1
ATOM 3028 C C . ALA B 1 116 ? 16.116 66.330 11.216 1.00 20.37 116 ALA B C 1
ATOM 3029 O O . ALA B 1 116 ? 16.490 66.188 10.051 1.00 22.41 116 ALA B O 1
ATOM 3031 N N . LYS B 1 117 ? 14.832 66.410 11.558 1.00 21.92 117 LYS B N 1
ATOM 3032 C CA . LYS B 1 117 ? 13.788 66.495 10.548 1.00 22.64 117 LYS B CA 1
ATOM 3033 C C . LYS B 1 117 ? 13.188 67.896 10.555 1.00 18.05 117 LYS B C 1
ATOM 3034 O O . LYS B 1 117 ? 12.753 68.387 11.603 1.00 18.97 117 LYS B O 1
ATOM 3040 N N . LEU B 1 118 ? 13.181 68.526 9.383 1.00 11.48 118 LEU B N 1
ATOM 3041 C CA . LEU B 1 118 ? 12.619 69.854 9.176 1.00 12.96 118 LEU B CA 1
ATOM 3042 C C . LEU B 1 118 ? 11.272 69.703 8.480 1.00 18.21 118 LEU B C 1
ATOM 3043 O O . LEU B 1 118 ? 11.160 68.984 7.477 1.00 19.68 118 LEU B O 1
ATOM 3048 N N . ILE B 1 119 ? 10.250 70.353 9.023 1.00 15.08 119 ILE B N 1
ATOM 3049 C CA . ILE B 1 119 ? 8.902 70.285 8.471 1.00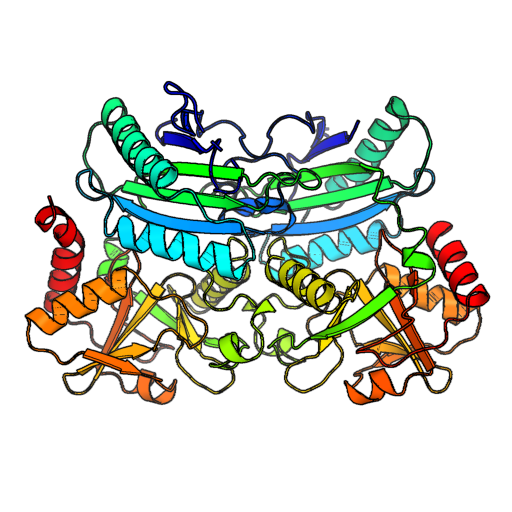 16.22 119 ILE B CA 1
ATOM 3050 C C . ILE B 1 119 ? 8.399 71.708 8.285 1.00 18.54 119 ILE B C 1
ATOM 3051 O O . ILE B 1 119 ? 8.416 72.503 9.233 1.00 19.31 119 ILE B O 1
ATOM 3056 N N . LEU B 1 120 ? 7.967 72.031 7.065 1.00 17.83 120 LEU B N 1
ATOM 3057 C CA . LEU B 1 120 ? 7.449 73.355 6.726 1.00 16.38 120 LEU B CA 1
ATOM 3058 C C . LEU B 1 120 ? 6.130 73.177 5.987 1.00 17.77 120 LEU B C 1
ATOM 3059 O O . LEU B 1 120 ? 6.108 72.555 4.920 1.00 22.78 120 LEU B O 1
ATOM 3064 N N . THR B 1 121 ? 5.032 73.690 6.557 1.00 11.95 121 THR B N 1
ATOM 3065 C CA . THR B 1 121 ? 3.708 73.517 5.961 1.00 14.04 121 THR B CA 1
ATOM 3066 C C . THR B 1 121 ? 3.078 74.863 5.630 1.00 18.46 121 THR B C 1
ATOM 3067 O O . THR B 1 121 ? 3.506 75.924 6.098 1.00 20.53 121 THR B O 1
ATOM 3071 N N . ARG B 1 122 ? 2.037 74.808 4.805 1.00 14.03 122 ARG B N 1
ATOM 3072 C CA . ARG B 1 122 ? 1.382 76.051 4.448 1.00 15.17 122 ARG B CA 1
ATOM 3073 C C . ARG B 1 122 ? 0.615 76.650 5.614 1.00 15.59 122 ARG B C 1
ATOM 3074 O O . ARG B 1 122 ? 0.086 77.748 5.480 1.00 18.98 122 ARG B O 1
ATOM 3082 N N . GLY B 1 123 ? 0.536 75.961 6.741 1.00 13.71 123 GLY B N 1
ATOM 3083 C CA . GLY B 1 123 ? 0.002 76.540 7.953 1.00 16.97 123 GLY B CA 1
ATOM 3084 C C . GLY B 1 123 ? -1.464 76.218 8.160 1.00 19.77 123 GLY B C 1
ATOM 3085 O O . GLY B 1 123 ? -2.112 75.523 7.370 1.00 12.10 123 GLY B O 1
ATOM 3086 N N . ILE B 1 124 ? -1.972 76.758 9.276 1.00 17.80 124 ILE B N 1
ATOM 3087 C CA . ILE B 1 124 ? -3.368 76.590 9.659 1.00 17.78 124 ILE B CA 1
ATOM 3088 C C . ILE B 1 124 ? -4.279 77.157 8.584 1.00 25.90 124 ILE B C 1
ATOM 3089 O O . ILE B 1 124 ? -4.095 78.289 8.114 1.00 24.39 124 ILE B O 1
ATOM 3094 N N . GLU B 1 125 ? -5.272 76.367 8.187 1.00 26.32 125 GLU B N 1
ATOM 3095 C CA . GLU B 1 125 ? -6.108 76.740 7.055 1.00 27.91 125 GLU B CA 1
ATOM 3096 C C . GLU B 1 125 ? -6.780 78.078 7.314 1.00 32.80 125 GLU B C 1
ATOM 3097 O O . GLU B 1 125 ? -7.433 78.267 8.344 1.00 30.07 125 GLU B O 1
ATOM 3103 N N . GLY B 1 126 ? -6.613 79.011 6.380 1.00 34.01 126 GLY B N 1
ATOM 3104 C CA . GLY B 1 126 ? -7.249 80.306 6.479 1.00 25.77 126 GLY B CA 1
ATOM 3105 C C . GLY B 1 126 ? -6.415 81.418 7.087 1.00 32.78 126 GLY B C 1
ATOM 3106 O O . GLY B 1 126 ? -6.886 82.556 7.126 1.00 35.73 126 GLY B O 1
ATOM 3107 N N . GLU B 1 127 ? -5.192 81.146 7.548 1.00 30.52 127 GLU B N 1
ATOM 3108 C CA . GLU B 1 127 ? -4.404 82.175 8.212 1.00 26.59 127 GLU B CA 1
ATOM 3109 C C . GLU B 1 127 ? -3.296 82.756 7.347 1.00 29.69 127 GLU B C 1
ATOM 3110 O O . GLU B 1 127 ? -2.741 83.797 7.716 1.00 27.05 127 GLU B O 1
ATOM 3116 N N . GLY B 1 128 ? -2.969 82.122 6.223 1.00 31.21 128 GLY B N 1
ATOM 3117 C CA . GLY B 1 128 ? -1.843 82.567 5.402 1.00 16.30 128 GLY B CA 1
ATOM 3118 C C . GLY B 1 128 ? -0.539 82.721 6.163 1.00 27.54 128 GLY B C 1
ATOM 3119 O O . GLY B 1 128 ? 0.232 83.645 5.884 1.00 26.06 128 GLY B O 1
ATOM 3120 N N A ARG B 1 129 ? -0.288 81.848 7.136 0.45 24.41 129 ARG B N 1
ATOM 3121 N N B ARG B 1 129 ? -0.260 81.793 7.077 0.55 24.40 129 ARG B N 1
ATOM 3122 C CA A ARG B 1 129 ? 0.931 81.905 7.946 0.45 25.48 129 ARG B CA 1
ATOM 3123 C CA B ARG B 1 129 ? 0.886 81.867 7.985 0.55 25.49 129 ARG B CA 1
ATOM 3124 C C A ARG B 1 129 ? 1.515 80.502 8.059 0.45 22.94 129 ARG B C 1
ATOM 3125 C C B ARG B 1 129 ? 1.511 80.477 8.070 0.55 22.99 129 ARG B C 1
ATOM 3126 O O A ARG B 1 129 ? 1.035 79.688 8.865 0.45 22.36 129 ARG B O 1
ATOM 3127 O O B ARG B 1 129 ? 1.050 79.640 8.860 0.55 22.26 129 ARG B O 1
ATOM 3142 N N . PRO B 1 130 ? 2.552 80.191 7.287 1.00 26.70 130 PRO B N 1
ATOM 3143 C CA . PRO B 1 130 ? 3.110 78.824 7.292 1.00 19.93 130 PRO B CA 1
ATOM 3144 C C . PRO B 1 130 ? 3.672 78.401 8.646 1.00 20.49 130 PRO B C 1
ATOM 3145 O O . PRO B 1 130 ? 4.037 79.220 9.496 1.00 21.81 130 PRO B O 1
ATOM 3149 N N . SER B 1 131 ? 3.723 77.083 8.837 1.00 19.02 131 SER B N 1
ATOM 3150 C CA . SER B 1 131 ? 4.186 76.443 10.062 1.00 19.94 131 SER B CA 1
ATOM 3151 C C . SER B 1 131 ? 5.539 75.794 9.827 1.00 25.56 131 SER B C 1
ATOM 3152 O O . SER B 1 131 ? 5.903 75.450 8.694 1.00 20.51 131 SER B O 1
ATOM 3155 N N . GLY B 1 132 ? 6.263 75.593 10.928 1.00 20.90 132 GLY B N 1
ATOM 3156 C CA . GLY B 1 132 ? 7.567 74.975 10.874 1.00 15.23 132 GLY B CA 1
ATOM 3157 C C . GLY B 1 132 ? 7.988 74.311 12.164 1.00 17.10 132 GLY B C 1
ATOM 3158 O O . GLY B 1 132 ? 7.751 74.820 13.264 1.00 19.41 132 GLY B O 1
ATOM 3159 N N . TRP B 1 133 ? 8.630 73.158 12.035 1.00 19.81 133 TRP B N 1
ATOM 3160 C CA . TRP B 1 133 ? 9.154 72.446 13.184 1.00 18.73 133 TRP B CA 1
ATOM 3161 C C . TRP B 1 133 ? 10.488 71.826 12.815 1.00 15.54 133 TRP B C 1
ATOM 3162 O O . TRP B 1 133 ? 10.722 71.466 11.663 1.00 17.41 133 TRP B O 1
ATOM 3173 N N . VAL B 1 134 ? 11.358 71.717 13.808 1.00 17.19 134 VAL B N 1
ATOM 3174 C CA . VAL B 1 134 ? 12.542 70.879 13.739 1.00 16.61 134 VAL B CA 1
ATOM 3175 C C . VAL B 1 134 ? 12.510 69.969 14.948 1.00 23.48 134 VAL B C 1
ATOM 3176 O O . VAL B 1 134 ? 12.287 70.445 16.067 1.00 20.43 134 VAL B O 1
ATOM 3180 N N . PHE B 1 135 ? 12.721 68.667 14.735 1.00 15.95 135 PHE B N 1
ATOM 3181 C CA . PHE B 1 135 ? 12.996 67.793 15.861 1.00 20.03 135 PHE B CA 1
ATOM 3182 C C . PHE B 1 135 ? 14.225 66.941 15.570 1.00 21.45 135 PHE B C 1
ATOM 3183 O O . PHE B 1 135 ? 14.570 66.683 14.414 1.00 23.65 135 PHE B O 1
ATOM 3191 N N . VAL B 1 136 ? 14.905 66.554 16.647 1.00 18.49 136 VAL B N 1
ATOM 3192 C CA . VAL B 1 136 ? 16.166 65.823 16.599 1.00 24.77 136 VAL B CA 1
ATOM 3193 C C . VAL B 1 136 ? 16.019 64.565 17.439 1.00 20.30 136 VAL B C 1
ATOM 3194 O O . VAL B 1 136 ? 15.632 64.642 18.607 1.00 23.96 136 VAL B O 1
ATOM 3198 N N . ASP B 1 137 ? 16.308 63.407 16.847 1.00 25.92 137 ASP B N 1
ATOM 3199 C CA . ASP B 1 137 ? 16.145 62.147 17.561 1.00 31.58 137 ASP B CA 1
ATOM 3200 C C . ASP B 1 137 ? 17.194 61.145 17.097 1.00 29.46 137 ASP B C 1
ATOM 3201 O O . ASP B 1 137 ? 17.860 61.330 16.075 1.00 25.67 137 ASP B O 1
ATOM 3206 N N . GLU B 1 138 ? 17.330 60.074 17.874 1.00 32.34 138 GLU B N 1
ATOM 3207 C CA . GLU B 1 138 ? 18.117 58.934 17.439 1.00 34.54 138 GLU B CA 1
ATOM 3208 C C . GLU B 1 138 ? 17.387 58.207 16.317 1.00 38.05 138 GLU B C 1
ATOM 3209 O O . GLU B 1 138 ? 16.159 58.081 16.330 1.00 34.12 138 GLU B O 1
ATOM 3215 N N . GLY B 1 139 ? 18.158 57.730 15.333 1.00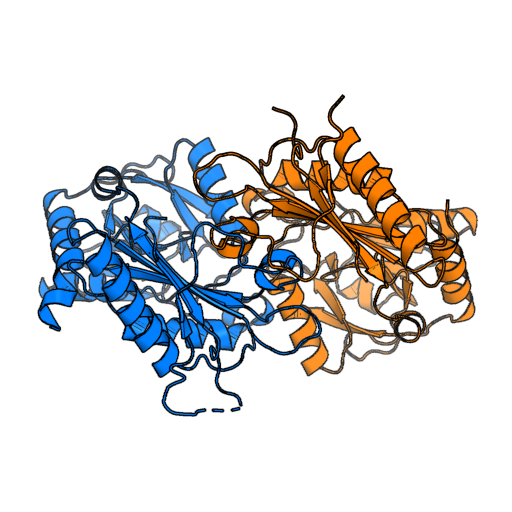 38.25 139 GLY B N 1
ATOM 3216 C CA . GLY B 1 139 ? 17.580 57.072 14.185 1.00 37.61 139 GLY B CA 1
ATOM 3217 C C . GLY B 1 139 ? 17.446 55.564 14.338 1.00 35.77 139 GLY B C 1
ATOM 3218 O O . GLY B 1 139 ? 18.031 54.927 15.216 1.00 43.53 139 GLY B O 1
ATOM 3219 N N . GLU B 1 140 ? 16.639 55.001 13.450 1.00 35.98 140 GLU B N 1
ATOM 3220 C CA . GLU B 1 140 ? 16.496 53.558 13.343 1.00 41.10 140 GLU B CA 1
ATOM 3221 C C . GLU B 1 140 ? 17.853 52.918 13.053 1.00 32.42 140 GLU B C 1
ATOM 3222 O O . GLU B 1 140 ? 18.753 53.551 12.499 1.00 33.28 140 GLU B O 1
ATOM 3228 N N . ASP B 1 141 ? 18.006 51.657 13.452 1.00 34.86 141 ASP B N 1
ATOM 3229 C CA . ASP B 1 141 ? 19.258 50.938 13.239 1.00 32.67 141 ASP B CA 1
ATOM 3230 C C . ASP B 1 141 ? 19.284 50.375 11.823 1.00 31.12 141 ASP B C 1
ATOM 3231 O O . ASP B 1 141 ? 18.403 49.599 11.441 1.00 32.38 141 ASP B O 1
ATOM 3236 N N . PHE B 1 142 ? 20.290 50.766 11.042 1.00 25.40 142 PHE B N 1
ATOM 3237 C CA . PHE B 1 142 ? 20.407 50.307 9.663 1.00 36.85 142 PHE B CA 1
ATOM 3238 C C . PHE B 1 142 ? 21.620 49.403 9.454 1.00 35.28 142 PHE B C 1
ATOM 3239 O O . PHE B 1 142 ? 22.115 49.292 8.328 1.00 35.33 142 PHE B O 1
ATOM 3247 N N . SER B 1 143 ? 22.110 48.761 10.517 1.00 31.19 143 SER B N 1
ATOM 3248 C CA . SER B 1 143 ? 23.317 47.947 10.399 1.00 31.86 143 SER B CA 1
ATOM 3249 C C . SER B 1 143 ? 23.115 46.803 9.416 1.00 34.38 143 SER B C 1
ATOM 3250 O O . SER B 1 143 ? 23.984 46.534 8.575 1.00 35.98 143 SER B O 1
ATOM 3253 N N . GLN B 1 144 ? 21.977 46.115 9.510 1.00 25.75 144 GLN B N 1
ATOM 3254 C CA . GLN B 1 144 ? 21.670 45.057 8.555 1.00 33.53 144 GLN B CA 1
ATOM 3255 C C . GLN B 1 144 ? 21.470 45.615 7.156 1.00 30.22 144 GLN B C 1
ATOM 3256 O O . GLN B 1 144 ? 22.089 45.142 6.199 1.00 27.55 144 GLN B O 1
ATOM 3262 N N . GLN B 1 145 ? 20.615 46.632 7.018 1.00 33.04 145 GLN B N 1
ATOM 3263 C CA . GLN B 1 145 ? 20.339 47.176 5.693 1.00 26.02 145 GLN B CA 1
ATOM 3264 C C . GLN B 1 145 ? 21.619 47.619 4.983 1.00 25.90 145 GLN B C 1
ATOM 3265 O O . GLN B 1 145 ? 21.714 47.506 3.759 1.00 21.12 145 GLN B O 1
ATOM 3271 N N . ARG B 1 146 ? 22.628 48.084 5.725 1.00 19.98 146 ARG B N 1
ATOM 3272 C CA . ARG B 1 146 ? 23.868 48.489 5.073 1.00 24.25 146 ARG B CA 1
ATOM 3273 C C . ARG B 1 146 ? 24.702 47.310 4.574 1.00 28.35 146 ARG B C 1
ATOM 3274 O O . ARG B 1 146 ? 25.710 47.530 3.890 1.00 27.43 146 ARG B O 1
ATOM 3282 N N . LEU B 1 147 ? 24.319 46.076 4.903 1.00 24.81 147 LEU B N 1
ATOM 3283 C CA . LEU B 1 147 ? 24.967 44.894 4.351 1.00 23.59 147 LEU B CA 1
ATOM 3284 C C . LEU B 1 147 ? 24.205 44.295 3.188 1.00 23.63 147 LEU B C 1
ATOM 3285 O O . LEU B 1 147 ? 24.808 43.601 2.365 1.00 27.16 147 LEU B O 1
ATOM 3290 N N . GLY B 1 148 ? 22.905 44.548 3.096 1.00 25.60 148 GLY B N 1
ATOM 3291 C CA . GLY B 1 148 ? 22.171 44.140 1.920 1.00 22.11 148 GLY B CA 1
ATOM 3292 C C . GLY B 1 148 ? 20.683 44.317 2.074 1.00 18.18 148 GLY B C 1
ATOM 3293 O O . GLY B 1 148 ? 20.160 44.231 3.184 1.00 27.70 148 GLY B O 1
ATOM 3294 N N . ILE B 1 149 ? 19.999 44.580 0.965 1.00 19.03 149 ILE B N 1
ATOM 3295 C CA . ILE B 1 149 ? 18.550 44.695 0.931 1.00 18.33 149 ILE B CA 1
ATOM 3296 C C . ILE B 1 149 ? 18.087 44.073 -0.368 1.00 22.62 149 ILE B C 1
ATOM 3297 O O . ILE B 1 149 ? 18.830 44.040 -1.353 1.00 25.07 149 ILE B O 1
ATOM 3302 N N . ARG B 1 150 ? 16.854 43.573 -0.357 1.00 23.60 150 ARG B N 1
ATOM 3303 C CA . ARG B 1 150 ? 16.168 43.104 -1.551 1.00 30.08 150 ARG B CA 1
ATOM 3304 C C . ARG B 1 150 ? 15.210 44.189 -2.028 1.00 29.14 150 ARG B C 1
ATOM 3305 O O . ARG B 1 150 ? 14.691 44.975 -1.233 1.00 25.51 150 ARG B O 1
ATOM 3313 N N . VAL B 1 151 ? 14.976 44.227 -3.336 1.00 23.74 151 VAL B N 1
ATOM 3314 C CA . VAL B 1 151 ? 14.290 45.359 -3.936 1.00 25.23 151 VAL B CA 1
ATOM 3315 C C . VAL B 1 151 ? 13.424 44.864 -5.082 1.00 24.11 151 VAL B C 1
ATOM 3316 O O . VAL B 1 151 ? 13.746 43.881 -5.751 1.00 24.27 151 VAL B O 1
ATOM 3320 N N . VAL B 1 152 ? 12.315 45.561 -5.310 1.00 23.07 152 VAL B N 1
ATOM 3321 C CA . VAL B 1 152 ? 11.504 45.347 -6.497 1.00 23.10 152 VAL B CA 1
ATOM 3322 C C . VAL B 1 152 ? 11.389 46.671 -7.240 1.00 23.00 152 VAL B C 1
ATOM 3323 O O . VAL B 1 152 ? 11.515 47.753 -6.661 1.00 29.12 152 VAL B O 1
ATOM 3327 N N . THR B 1 153 ? 11.163 46.576 -8.542 1.00 23.56 153 THR B N 1
ATOM 3328 C CA . THR B 1 153 ? 10.798 47.744 -9.324 1.00 21.70 153 THR B CA 1
ATOM 3329 C C . THR B 1 153 ? 9.278 47.854 -9.373 1.00 28.54 153 THR B C 1
ATOM 3330 O O . THR B 1 153 ? 8.573 46.845 -9.458 1.00 33.19 153 THR B O 1
ATOM 3334 N N . LEU B 1 154 ? 8.777 49.082 -9.277 1.00 27.01 154 LEU B N 1
ATOM 3335 C CA . LEU B 1 154 ? 7.351 49.351 -9.314 1.00 19.50 154 LEU B CA 1
ATOM 3336 C C . LEU B 1 154 ? 7.086 50.532 -10.224 1.00 20.03 154 LEU B C 1
ATOM 3337 O O . LEU B 1 154 ? 7.819 51.524 -10.197 1.00 22.64 154 LEU B O 1
ATOM 3342 N N . ASP B 1 155 ? 6.034 50.412 -11.022 1.00 18.93 155 ASP B N 1
ATOM 3343 C CA . ASP B 1 155 ? 5.538 51.516 -11.836 1.00 23.18 155 ASP B CA 1
ATOM 3344 C C . ASP B 1 155 ? 5.157 52.710 -10.970 1.00 24.11 155 ASP B C 1
ATOM 3345 O O . ASP B 1 155 ? 4.415 52.569 -9.994 1.00 23.77 155 ASP B O 1
ATOM 3350 N N A ARG B 1 156 ? 5.675 53.883 -11.336 0.40 25.08 156 ARG B N 1
ATOM 3351 N N B ARG B 1 156 ? 5.667 53.892 -11.316 0.60 25.14 156 ARG B N 1
ATOM 3352 C CA A ARG B 1 156 ? 5.344 55.145 -10.686 0.40 26.01 156 ARG B CA 1
ATOM 3353 C CA B ARG B 1 156 ? 5.268 55.112 -10.624 0.60 26.05 156 ARG B CA 1
ATOM 3354 C C A ARG B 1 156 ? 4.184 55.866 -11.366 0.40 26.67 156 ARG B C 1
ATOM 3355 C C B ARG B 1 156 ? 4.135 55.844 -11.338 0.60 26.65 156 ARG B C 1
ATOM 3356 O O A ARG B 1 156 ? 3.729 56.899 -10.862 0.40 23.34 156 ARG B O 1
ATOM 3357 O O B ARG B 1 156 ? 3.651 56.862 -10.834 0.60 23.28 156 ARG B O 1
ATOM 3372 N N . GLY B 1 157 ? 3.701 55.350 -12.493 1.00 26.60 157 GLY B N 1
ATOM 3373 C CA . GLY B 1 157 ? 2.599 55.962 -13.203 1.00 24.28 157 GLY B CA 1
ATOM 3374 C C . GLY B 1 157 ? 3.002 57.131 -14.067 1.00 26.82 157 GLY B C 1
ATOM 3375 O O . GLY B 1 157 ? 2.522 57.260 -15.197 1.00 33.78 157 GLY B O 1
ATOM 3376 N N . TYR B 1 158 ? 3.879 57.989 -13.558 1.00 24.56 158 TYR B N 1
ATOM 3377 C CA . TYR B 1 158 ? 4.271 59.172 -14.307 1.00 30.79 158 TYR B CA 1
ATOM 3378 C C . TYR B 1 158 ? 5.291 58.823 -15.383 1.00 30.65 158 TYR B C 1
ATOM 3379 O O . TYR B 1 158 ? 6.053 57.855 -15.264 1.00 30.92 158 TYR B O 1
ATOM 3388 N N . ARG B 1 159 ? 5.299 59.632 -16.439 1.00 25.60 159 ARG B N 1
ATOM 3389 C CA . ARG B 1 159 ? 6.385 59.606 -17.397 1.00 21.49 159 ARG B CA 1
ATOM 3390 C C . ARG B 1 159 ? 7.619 60.272 -16.797 1.00 26.57 159 ARG B C 1
ATOM 3391 O O . ARG B 1 159 ? 7.527 61.069 -15.860 1.00 27.79 159 ARG B O 1
ATOM 3399 N N . HIS B 1 160 ? 8.789 59.948 -17.362 1.00 23.26 160 HIS B N 1
ATOM 3400 C CA . HIS B 1 160 ? 10.037 60.493 -16.833 1.00 26.01 160 HIS B CA 1
ATOM 3401 C C . HIS B 1 160 ? 10.115 62.006 -16.984 1.00 29.35 160 HIS B C 1
ATOM 3402 O O . HIS B 1 160 ? 10.957 62.640 -16.331 1.00 26.44 160 HIS B O 1
ATOM 3409 N N . ASP B 1 161 ? 9.266 62.601 -17.827 1.00 23.91 161 ASP B N 1
ATOM 3410 C CA . ASP B 1 161 ? 9.353 64.029 -18.108 1.00 26.15 161 ASP B CA 1
ATOM 3411 C C . ASP B 1 161 ? 8.227 64.834 -17.469 1.00 21.64 161 ASP B C 1
ATOM 3412 O O . ASP B 1 161 ? 8.029 65.995 -17.839 1.00 19.88 161 ASP B O 1
ATOM 3417 N N . VAL B 1 162 ? 7.510 64.258 -16.492 1.00 23.00 162 VAL B N 1
ATOM 3418 C CA . VAL B 1 162 ? 6.396 64.967 -15.855 1.00 24.24 162 VAL B CA 1
ATOM 3419 C C . VAL B 1 162 ? 6.820 66.343 -15.365 1.00 23.37 162 VAL B C 1
ATOM 3420 O O . VAL B 1 162 ? 6.056 67.313 -15.457 1.00 22.10 162 VAL B O 1
ATOM 3424 N N . ALA B 1 163 ? 8.026 66.448 -14.802 1.00 18.60 163 ALA B N 1
ATOM 3425 C CA . ALA B 1 163 ? 8.412 67.711 -14.182 1.00 23.40 163 ALA B CA 1
ATOM 3426 C C . ALA B 1 163 ? 8.563 68.835 -15.202 1.00 26.01 163 ALA B C 1
ATOM 3427 O O . ALA B 1 163 ? 8.574 70.006 -14.822 1.00 29.40 163 ALA B O 1
ATOM 3429 N N . GLU B 1 164 ? 8.676 68.508 -16.483 1.00 28.20 164 GLU B N 1
ATOM 3430 C CA . GLU B 1 164 ? 8.793 69.504 -17.534 1.00 23.05 164 GLU B CA 1
ATOM 3431 C C . GLU B 1 164 ? 7.430 69.891 -18.100 1.00 28.88 164 GLU B C 1
ATOM 3432 O O . GLU B 1 164 ? 7.161 71.076 -18.327 1.00 32.28 164 GLU B O 1
ATOM 3438 N N . THR B 1 165 ? 6.561 68.903 -18.305 1.00 17.94 165 THR B N 1
ATOM 3439 C CA . THR B 1 165 ? 5.237 69.096 -18.877 1.00 26.16 165 THR B CA 1
ATOM 3440 C C . THR B 1 165 ? 4.172 69.503 -17.855 1.00 28.68 165 THR B C 1
ATOM 3441 O O . THR B 1 165 ? 3.238 70.234 -18.206 1.00 30.64 165 THR B O 1
ATOM 3445 N N . SER B 1 166 ? 4.291 69.075 -16.600 1.00 25.57 166 SER B N 1
ATOM 3446 C CA . SER B 1 166 ? 3.171 69.087 -15.656 1.00 25.69 166 SER B CA 1
ATOM 3447 C C . SER B 1 166 ? 3.670 69.398 -14.250 1.00 25.85 166 SER B C 1
ATOM 3448 O O . SER B 1 166 ? 3.596 68.560 -13.343 1.00 25.60 166 SER B O 1
ATOM 3451 N N . PRO B 1 167 ? 4.164 70.621 -14.026 1.00 18.50 167 PRO B N 1
ATOM 3452 C CA . PRO B 1 167 ? 4.792 70.943 -12.734 1.00 21.76 167 PRO B CA 1
ATOM 3453 C C . PRO B 1 167 ? 3.821 71.003 -11.563 1.00 26.86 167 PRO B C 1
ATOM 3454 O O . PRO B 1 167 ? 4.279 71.039 -10.410 1.00 24.34 167 PRO B O 1
ATOM 3458 N N . TRP B 1 168 ? 2.508 71.014 -11.812 1.00 21.97 168 TRP B N 1
ATOM 3459 C CA . TRP B 1 168 ? 1.530 70.897 -10.736 1.00 18.78 168 TRP B CA 1
ATOM 3460 C C . TRP B 1 168 ? 1.461 69.494 -10.144 1.00 21.55 168 TRP B C 1
ATOM 3461 O O . TRP B 1 168 ? 0.743 69.288 -9.160 1.00 24.32 168 TRP B O 1
ATOM 3472 N N . LEU B 1 169 ? 2.159 68.523 -10.719 1.00 20.60 169 LEU B N 1
ATOM 3473 C CA . LEU B 1 169 ? 2.239 67.192 -10.127 1.00 15.82 169 LEU B CA 1
ATOM 3474 C C . LEU B 1 169 ? 3.355 67.071 -9.095 1.00 18.92 169 LEU B C 1
ATOM 3475 O O . LEU B 1 169 ? 3.518 66.004 -8.502 1.00 18.07 169 LEU B O 1
ATOM 3480 N N . LEU B 1 170 ? 4.144 68.124 -8.886 1.00 20.48 170 LEU B N 1
ATOM 3481 C CA . LEU B 1 170 ? 5.101 68.226 -7.792 1.00 17.82 170 LEU B CA 1
ATOM 3482 C C . LEU B 1 170 ? 6.228 67.200 -7.860 1.00 21.81 170 LEU B C 1
ATOM 3483 O O . LEU B 1 170 ? 6.979 67.055 -6.891 1.00 22.47 170 LEU B O 1
ATOM 3488 N N . ALA B 1 171 ? 6.371 66.475 -8.965 1.00 23.60 171 ALA B N 1
ATOM 3489 C CA . ALA B 1 171 ? 7.479 65.539 -9.092 1.00 17.46 171 ALA B CA 1
ATOM 3490 C C . ALA B 1 171 ? 8.790 66.240 -8.782 1.00 21.43 171 ALA B C 1
ATOM 3491 O O . ALA B 1 171 ? 9.047 67.345 -9.273 1.00 19.41 171 ALA B O 1
ATOM 3493 N N . GLY B 1 172 ? 9.608 65.598 -7.945 1.00 25.42 172 GLY B N 1
ATOM 3494 C CA . GLY B 1 172 ? 10.900 66.132 -7.564 1.00 25.11 172 GLY B CA 1
ATOM 3495 C C . GLY B 1 172 ? 10.891 67.036 -6.349 1.00 29.02 172 GLY B C 1
ATOM 3496 O O . GLY B 1 172 ? 11.952 67.563 -5.986 1.00 21.13 172 GLY B O 1
ATOM 3497 N N . ALA B 1 173 ? 9.732 67.242 -5.722 1.00 18.48 173 ALA B N 1
ATOM 3498 C CA . ALA B 1 173 ? 9.616 67.987 -4.477 1.00 19.70 173 ALA B CA 1
ATOM 3499 C C . ALA B 1 173 ? 9.568 67.019 -3.314 1.00 18.86 173 ALA B C 1
ATOM 3500 O O . ALA B 1 173 ? 8.857 66.016 -3.363 1.00 18.29 173 ALA B O 1
ATOM 3502 N N . LYS B 1 174 ? 10.320 67.329 -2.268 1.00 16.68 174 LYS B N 1
ATOM 3503 C CA . LYS B 1 174 ? 10.288 66.538 -1.045 1.00 18.08 174 LYS B CA 1
ATOM 3504 C C . LYS B 1 174 ? 9.088 67.016 -0.236 1.00 19.88 174 LYS B C 1
ATOM 3505 O O . LYS B 1 174 ? 9.193 67.903 0.616 1.00 18.97 174 LYS B O 1
ATOM 3511 N N . SER B 1 175 ? 7.924 66.445 -0.516 1.00 15.35 175 SER B N 1
ATOM 3512 C CA . SER B 1 175 ? 6.689 66.967 0.049 1.00 16.07 175 SER B CA 1
ATOM 3513 C C . SER B 1 175 ? 6.197 66.086 1.194 1.00 18.79 175 SER B C 1
ATOM 3514 O O . SER B 1 175 ? 6.630 64.943 1.371 1.00 18.23 175 SER B O 1
ATOM 3517 N N . LEU B 1 176 ? 5.291 66.646 1.991 1.00 17.45 176 LEU B N 1
ATOM 3518 C CA . LEU B 1 176 ? 4.668 65.857 3.037 1.00 14.40 176 LEU B CA 1
ATOM 3519 C C . LEU B 1 176 ? 3.731 64.788 2.482 1.00 18.70 176 LEU B C 1
ATOM 3520 O O . LEU B 1 176 ? 3.343 63.890 3.231 1.00 16.56 176 LEU B O 1
ATOM 3525 N N . SER B 1 177 ? 3.374 64.847 1.193 1.00 18.07 177 SER B N 1
ATOM 3526 C CA . SER B 1 177 ? 2.364 63.953 0.622 1.00 20.04 177 SER B CA 1
ATOM 3527 C C . SER B 1 177 ? 3.034 62.669 0.112 1.00 21.04 177 SER B C 1
ATOM 3528 O O . SER B 1 177 ? 3.208 62.443 -1.086 1.00 19.07 177 SER B O 1
ATOM 3531 N N . TYR B 1 178 ? 3.379 61.790 1.054 1.00 17.57 178 TYR B N 1
ATOM 3532 C CA . TYR B 1 178 ? 4.124 60.573 0.760 1.00 21.97 178 TYR B CA 1
ATOM 3533 C C . TYR B 1 178 ? 3.292 59.300 0.933 1.00 20.97 178 TYR B C 1
ATOM 3534 O O . TYR B 1 178 ? 3.856 58.208 1.069 1.00 21.93 178 TYR B O 1
ATOM 3543 N N . ALA B 1 179 ? 1.963 59.408 0.930 1.00 21.02 179 ALA B N 1
ATOM 3544 C CA . ALA B 1 179 ? 1.154 58.207 1.086 1.00 19.61 179 ALA B CA 1
ATOM 3545 C C . ALA B 1 179 ? 1.593 57.152 0.085 1.00 21.32 179 ALA B C 1
ATOM 3546 O O . ALA B 1 179 ? 1.831 55.994 0.450 1.00 19.62 179 ALA B O 1
ATOM 3548 N N . THR B 1 180 ? 1.757 57.553 -1.183 1.00 20.16 180 THR B N 1
ATOM 3549 C CA . THR B 1 180 ? 2.120 56.592 -2.227 1.00 19.85 180 THR B CA 1
ATOM 3550 C C . THR B 1 180 ? 3.519 56.034 -2.014 1.00 18.13 180 THR B C 1
ATOM 3551 O O . THR B 1 180 ? 3.757 54.853 -2.273 1.00 18.15 180 THR B O 1
ATOM 3555 N N . ASN B 1 181 ? 4.461 56.867 -1.564 1.00 20.32 181 ASN B N 1
ATOM 3556 C CA . ASN B 1 181 ? 5.785 56.354 -1.224 1.00 23.09 181 ASN B CA 1
ATOM 3557 C C . ASN B 1 181 ? 5.667 55.248 -0.187 1.00 23.13 181 ASN B C 1
ATOM 3558 O O . ASN B 1 181 ? 6.231 54.162 -0.355 1.00 25.27 181 ASN B O 1
ATOM 3563 N N . ARG B 1 182 ? 4.906 55.499 0.884 1.00 20.16 182 ARG B N 1
ATOM 3564 C CA . ARG B 1 182 ? 4.679 54.462 1.883 1.00 19.20 182 ARG B CA 1
ATOM 3565 C C . ARG B 1 182 ? 3.983 53.257 1.266 1.00 21.46 182 ARG B C 1
ATOM 3566 O O . ARG B 1 182 ? 4.365 52.107 1.514 1.00 23.79 182 ARG B O 1
ATOM 3574 N N . ALA B 1 183 ? 2.945 53.499 0.465 1.00 20.03 183 ALA B N 1
ATOM 3575 C CA . ALA B 1 183 ? 2.262 52.386 -0.179 1.00 21.59 183 ALA B CA 1
ATOM 3576 C C . ALA B 1 183 ? 3.239 51.514 -0.960 1.00 23.71 183 ALA B C 1
ATOM 3577 O O . ALA B 1 183 ? 3.088 50.291 -0.989 1.00 25.36 183 ALA B O 1
ATOM 3579 N N . ALA B 1 184 ? 4.262 52.118 -1.574 1.00 24.78 184 ALA B N 1
ATOM 3580 C CA . ALA B 1 184 ? 5.243 51.339 -2.323 1.00 24.98 184 ALA B CA 1
ATOM 3581 C C . ALA B 1 184 ? 6.034 50.404 -1.410 1.00 21.98 184 ALA B C 1
ATOM 3582 O O . ALA B 1 184 ? 6.257 49.235 -1.750 1.00 22.66 184 ALA B O 1
ATOM 3584 N N . GLY B 1 185 ? 6.458 50.891 -0.245 1.00 23.08 185 GLY B N 1
ATOM 3585 C CA . GLY B 1 185 ? 7.106 50.010 0.720 1.00 23.12 185 GLY B CA 1
ATOM 3586 C C . GLY B 1 185 ? 6.267 48.795 1.065 1.00 27.26 185 GLY B C 1
ATOM 3587 O O . GLY B 1 185 ? 6.764 47.666 1.096 1.00 27.23 185 GLY B O 1
ATOM 3588 N N . ARG B 1 186 ? 4.972 49.003 1.316 1.00 20.29 186 ARG B N 1
ATOM 3589 C CA . ARG B 1 186 ? 4.130 47.885 1.728 1.00 22.97 186 ARG B CA 1
ATOM 3590 C C . ARG B 1 186 ? 4.003 46.846 0.616 1.00 28.33 186 ARG B C 1
ATOM 3591 O O . ARG B 1 186 ? 4.062 45.638 0.878 1.00 26.42 186 ARG B O 1
ATOM 3599 N N . GLU B 1 187 ? 3.833 47.289 -0.633 1.00 20.06 187 GLU B N 1
ATOM 3600 C CA . GLU B 1 187 ? 3.849 46.343 -1.744 1.00 26.02 187 GLU B CA 1
ATOM 3601 C C . GLU B 1 187 ? 5.156 45.545 -1.771 1.00 28.59 187 GLU B C 1
ATOM 3602 O O . GLU B 1 187 ? 5.143 44.318 -1.926 1.00 28.77 187 GLU B O 1
ATOM 3608 N N . ALA B 1 188 ? 6.295 46.218 -1.598 1.00 25.24 188 ALA B N 1
ATOM 3609 C CA . ALA B 1 188 ? 7.575 45.508 -1.578 1.00 29.31 188 ALA B CA 1
ATOM 3610 C C . ALA B 1 188 ? 7.596 44.426 -0.499 1.00 28.89 188 ALA B C 1
ATOM 3611 O O . ALA B 1 188 ? 8.014 43.286 -0.749 1.00 27.14 188 ALA B O 1
ATOM 3613 N N . ALA B 1 189 ? 7.162 44.768 0.715 1.00 24.77 189 ALA B N 1
ATOM 3614 C CA . ALA B 1 189 ? 7.191 43.794 1.802 1.00 25.65 189 ALA B CA 1
ATOM 3615 C C . ALA B 1 189 ? 6.282 42.607 1.501 1.00 26.53 189 ALA B C 1
ATOM 3616 O O . ALA B 1 189 ? 6.610 41.468 1.842 1.00 27.33 189 ALA B O 1
ATOM 3618 N N . ARG B 1 190 ? 5.136 42.852 0.860 1.00 27.50 190 ARG B N 1
ATOM 3619 C CA . ARG B 1 190 ? 4.267 41.757 0.449 1.00 27.20 190 ARG B CA 1
ATOM 3620 C C . ARG B 1 190 ? 4.960 40.836 -0.544 1.00 30.08 190 ARG B C 1
ATOM 3621 O O . ARG B 1 190 ? 4.552 39.681 -0.682 1.00 33.65 190 ARG B O 1
ATOM 3629 N N . ARG B 1 191 ? 5.988 41.323 -1.242 1.00 26.87 191 ARG B N 1
ATOM 3630 C CA . ARG B 1 191 ? 6.775 40.524 -2.175 1.00 27.70 191 ARG B CA 1
ATOM 3631 C C . ARG B 1 191 ? 8.077 40.029 -1.558 1.00 27.20 191 ARG B C 1
ATOM 3632 O O . ARG B 1 191 ? 8.981 39.605 -2.288 1.00 25.45 191 ARG B O 1
ATOM 3640 N N . GLY B 1 192 ? 8.207 40.101 -0.235 1.00 23.64 192 GLY B N 1
ATOM 3641 C CA . GLY B 1 192 ? 9.443 39.678 0.399 1.00 29.13 192 GLY B CA 1
ATOM 3642 C C . GLY B 1 192 ? 10.621 40.620 0.264 1.00 30.02 192 GLY B C 1
ATOM 3643 O O . GLY B 1 192 ? 11.723 40.268 0.686 1.00 37.20 192 GLY B O 1
ATOM 3644 N N . ALA B 1 193 ? 10.424 41.815 -0.282 1.00 25.76 193 ALA B N 1
ATOM 3645 C CA . ALA B 1 193 ? 11.498 42.772 -0.491 1.00 26.95 193 ALA B CA 1
ATOM 3646 C C . ALA B 1 193 ? 11.521 43.812 0.625 1.00 24.97 193 ALA B C 1
ATOM 3647 O O . ALA B 1 193 ? 10.560 43.970 1.380 1.00 25.91 193 ALA B O 1
ATOM 3649 N N . ASP B 1 194 ? 12.640 44.534 0.708 1.00 24.16 194 ASP B N 1
ATOM 3650 C CA . ASP B 1 194 ? 12.830 45.592 1.694 1.00 20.84 194 ASP B CA 1
ATOM 3651 C C . ASP B 1 194 ? 12.585 46.992 1.143 1.00 24.87 194 ASP B C 1
ATOM 3652 O O . ASP B 1 194 ? 12.389 47.924 1.928 1.00 31.27 194 ASP B O 1
ATOM 3657 N N . ASP B 1 195 ? 12.595 47.175 -0.171 1.00 22.37 195 ASP B N 1
ATOM 3658 C CA . ASP B 1 195 ? 12.547 48.521 -0.717 1.00 23.48 195 ASP B CA 1
ATOM 3659 C C . ASP B 1 195 ? 12.189 48.444 -2.194 1.00 22.68 195 ASP B C 1
ATOM 3660 O O . ASP B 1 195 ? 11.983 47.363 -2.758 1.00 22.27 195 ASP B O 1
ATOM 3665 N N . VAL B 1 196 ? 12.134 49.616 -2.819 1.00 22.29 196 VAL B N 1
ATOM 3666 C CA . VAL B 1 196 ? 11.577 49.786 -4.154 1.00 16.66 196 VAL B CA 1
ATOM 3667 C C . VAL B 1 196 ? 12.499 50.678 -4.965 1.00 23.82 196 VAL B C 1
ATOM 3668 O O . VAL B 1 196 ? 13.066 51.646 -4.448 1.00 23.92 196 VAL B O 1
ATOM 3672 N N . ILE B 1 197 ? 12.629 50.364 -6.245 1.00 23.70 197 ILE B N 1
ATOM 3673 C CA . ILE B 1 197 ? 13.048 51.328 -7.249 1.00 22.91 197 ILE B CA 1
ATOM 3674 C C . ILE B 1 197 ? 11.840 51.603 -8.144 1.00 23.00 197 ILE B C 1
ATOM 3675 O O . ILE B 1 197 ? 11.269 50.677 -8.732 1.00 26.01 197 ILE B O 1
ATOM 3680 N N . PHE B 1 198 ? 11.443 52.864 -8.235 1.00 20.41 198 PHE B N 1
ATOM 3681 C CA . PHE B 1 198 ? 10.387 53.282 -9.144 1.00 18.81 198 PHE B CA 1
ATOM 3682 C C . PHE B 1 198 ? 10.887 53.318 -10.588 1.00 25.09 198 PHE B C 1
ATOM 3683 O O . PHE B 1 198 ? 12.040 53.675 -10.865 1.00 23.51 198 PHE B O 1
ATOM 3691 N N . VAL B 1 199 ? 9.991 52.979 -11.514 1.00 20.83 199 VAL B N 1
ATOM 3692 C CA . VAL B 1 199 ? 10.253 53.053 -12.945 1.00 20.50 199 VAL B CA 1
ATOM 3693 C C . VAL B 1 199 ? 9.167 53.922 -13.568 1.00 22.78 199 VAL B C 1
ATOM 3694 O O . VAL B 1 199 ? 7.993 53.818 -13.201 1.00 25.49 199 VAL B O 1
ATOM 3698 N N . SER B 1 200 ? 9.554 54.810 -14.475 1.00 23.19 200 SER B N 1
ATOM 3699 C CA . SER B 1 200 ? 8.537 55.653 -15.078 1.00 21.97 200 SER B CA 1
ATOM 3700 C C . SER B 1 200 ? 7.685 54.817 -16.021 1.00 30.24 200 SER B C 1
ATOM 3701 O O . SER B 1 200 ? 8.070 53.718 -16.438 1.00 28.71 200 SER B O 1
ATOM 3704 N N . SER B 1 201 ? 6.501 55.341 -16.347 1.00 29.54 201 SER B N 1
ATOM 3705 C CA . SER B 1 201 ? 5.598 54.585 -17.209 1.00 30.27 201 SER B CA 1
ATOM 3706 C C . SER B 1 201 ? 6.213 54.326 -18.579 1.00 25.03 201 SER B C 1
ATOM 3707 O O . SER B 1 201 ? 5.830 53.363 -19.249 1.00 30.52 201 SER B O 1
ATOM 3710 N N . ASP B 1 202 ? 7.160 55.156 -19.008 1.00 23.04 202 ASP B N 1
ATOM 3711 C CA . ASP B 1 202 ? 7.866 54.933 -20.259 1.00 26.88 202 ASP B CA 1
ATOM 3712 C C . ASP B 1 202 ? 9.194 54.199 -20.055 1.00 24.99 202 ASP B C 1
ATOM 3713 O O . ASP B 1 202 ? 10.041 54.202 -20.948 1.00 23.72 202 ASP B O 1
ATOM 3718 N N . GLY B 1 203 ? 9.396 53.590 -18.891 1.00 22.49 203 GLY B N 1
ATOM 3719 C CA . GLY B 1 203 ? 10.424 52.582 -18.730 1.00 24.66 203 GLY B CA 1
ATOM 3720 C C . GLY B 1 203 ? 11.779 53.033 -18.227 1.00 33.73 203 GLY B C 1
ATOM 3721 O O . GLY B 1 203 ? 12.765 52.319 -18.444 1.00 38.14 203 GLY B O 1
ATOM 3722 N N . TYR B 1 204 ? 11.871 54.170 -17.547 1.00 27.71 204 TYR B N 1
ATOM 3723 C CA . TYR B 1 204 ? 13.145 54.671 -17.055 1.00 27.16 204 TYR B CA 1
ATOM 3724 C C . TYR B 1 204 ? 13.236 54.538 -15.541 1.00 28.01 204 TYR B C 1
ATOM 3725 O O . TYR B 1 204 ? 12.261 54.797 -14.823 1.00 27.03 204 TYR B O 1
ATOM 3734 N N . ALA B 1 205 ? 14.410 54.127 -15.068 1.00 17.28 205 ALA B N 1
ATOM 3735 C CA . ALA B 1 205 ? 14.672 54.080 -13.638 1.00 22.19 205 ALA B CA 1
ATOM 3736 C C . ALA B 1 205 ? 14.661 55.493 -13.071 1.00 17.93 205 ALA B C 1
ATOM 3737 O O . ALA B 1 205 ? 15.226 56.414 -13.662 1.00 15.63 205 ALA B O 1
ATOM 3739 N N . LEU B 1 206 ? 14.021 55.663 -11.916 1.00 19.20 206 LEU B N 1
ATOM 3740 C CA . LEU B 1 206 ? 13.859 57.002 -11.345 1.00 18.71 206 LEU B CA 1
ATOM 3741 C C . LEU B 1 206 ? 14.550 57.107 -9.992 1.00 20.73 206 LEU B C 1
ATOM 3742 O O . LEU B 1 206 ? 15.703 57.545 -9.902 1.00 24.16 206 LEU B O 1
ATOM 3747 N N . GLU B 1 207 ? 13.856 5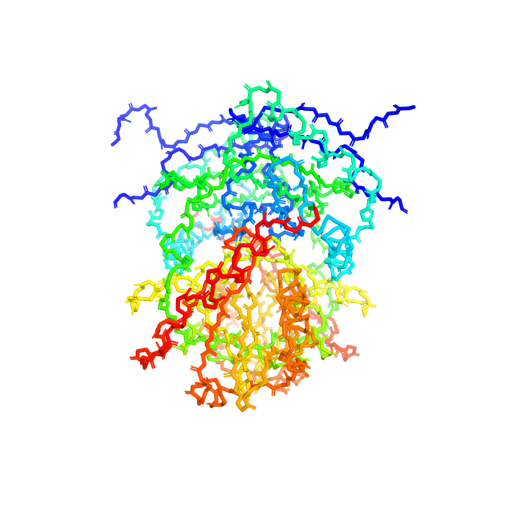6.699 -8.935 1.00 19.29 207 GLU B N 1
ATOM 3748 C CA . GLU B 1 207 ? 14.397 56.785 -7.589 1.00 16.62 207 GLU B CA 1
ATOM 3749 C C . GLU B 1 207 ? 13.645 55.788 -6.728 1.00 18.08 207 GLU B C 1
ATOM 3750 O O . GLU B 1 207 ? 12.660 55.194 -7.163 1.00 20.82 207 GLU B O 1
ATOM 3756 N N . GLY B 1 208 ? 14.133 55.595 -5.507 1.00 17.56 208 GLY B N 1
ATOM 3757 C CA . GLY B 1 208 ? 13.381 54.884 -4.501 1.00 21.93 208 GLY B CA 1
ATOM 3758 C C . GLY B 1 208 ? 12.415 55.801 -3.766 1.00 25.65 208 GLY B C 1
ATOM 3759 O O . GLY B 1 208 ? 12.490 57.029 -3.868 1.00 28.48 208 GLY B O 1
ATOM 3760 N N . PRO B 1 209 ? 11.477 55.217 -3.018 1.00 24.18 209 PRO B N 1
ATOM 3761 C CA . PRO B 1 209 ? 10.503 56.048 -2.287 1.00 25.85 209 PRO B CA 1
ATOM 3762 C C . PRO B 1 209 ? 11.146 56.996 -1.289 1.00 23.44 209 PRO B C 1
ATOM 3763 O O . PRO B 1 209 ? 10.556 58.023 -0.928 1.00 20.78 209 PRO B O 1
ATOM 3767 N N . THR B 1 210 ? 12.332 56.673 -0.806 1.00 21.18 210 THR B N 1
ATOM 3768 C CA . THR B 1 210 ? 12.982 57.532 0.169 1.00 20.94 210 THR B CA 1
ATOM 3769 C C . THR B 1 210 ? 14.455 57.727 -0.157 1.00 27.94 210 THR B C 1
ATOM 3770 O O . THR B 1 210 ? 15.194 58.248 0.688 1.00 26.31 210 THR B O 1
ATOM 3774 N N . SER B 1 211 ? 14.893 57.353 -1.359 1.00 23.63 211 SER B N 1
ATOM 3775 C CA . SER B 1 211 ? 16.312 57.220 -1.641 1.00 19.69 211 SER B CA 1
ATOM 3776 C C . SER B 1 211 ? 16.536 57.316 -3.143 1.00 20.40 211 SER B C 1
ATOM 3777 O O . SER B 1 211 ? 15.599 57.230 -3.940 1.00 20.74 211 SER B O 1
ATOM 3780 N N . ASN B 1 212 ? 17.795 57.506 -3.519 1.00 17.59 212 ASN B N 1
ATOM 3781 C CA . ASN B 1 212 ? 18.201 57.492 -4.916 1.00 16.94 212 ASN B CA 1
ATOM 3782 C C . ASN B 1 212 ? 18.932 56.187 -5.213 1.00 20.93 212 ASN B C 1
ATOM 3783 O O . ASN B 1 212 ? 19.382 55.481 -4.302 1.00 19.93 212 ASN B O 1
ATOM 3788 N N . VAL B 1 213 ? 19.033 55.859 -6.501 1.00 21.79 213 VAL B N 1
ATOM 3789 C CA . VAL B 1 213 ? 19.614 54.596 -6.947 1.00 21.89 213 VAL B CA 1
ATOM 3790 C C . VAL B 1 213 ? 20.967 54.866 -7.591 1.00 21.91 213 VAL B C 1
ATOM 3791 O O . VAL B 1 213 ? 21.101 55.775 -8.420 1.00 20.28 213 VAL B O 1
ATOM 3795 N N . ILE B 1 214 ? 21.967 54.078 -7.203 1.00 16.32 214 ILE B N 1
ATOM 3796 C CA . ILE B 1 214 ? 23.309 54.144 -7.767 1.00 18.62 214 ILE B CA 1
ATOM 3797 C C . ILE B 1 214 ? 23.565 52.857 -8.541 1.00 21.07 214 ILE B C 1
ATOM 3798 O O . ILE B 1 214 ? 23.311 51.759 -8.035 1.00 21.39 214 ILE B O 1
ATOM 3803 N N . VAL B 1 215 ? 24.080 52.992 -9.758 1.00 26.52 215 VAL B N 1
ATOM 3804 C CA . VAL B 1 215 ? 24.297 51.869 -10.664 1.00 23.33 215 VAL B CA 1
ATOM 3805 C C . VAL B 1 215 ? 25.777 51.836 -11.035 1.00 25.51 215 VAL B C 1
ATOM 3806 O O . VAL B 1 215 ? 26.321 52.832 -11.534 1.00 21.21 215 VAL B O 1
ATOM 3810 N N . LEU B 1 216 ? 26.427 50.696 -10.779 1.00 25.02 216 LEU B N 1
ATOM 3811 C CA . LEU B 1 216 ? 27.750 50.389 -11.320 1.00 22.82 216 LEU B CA 1
ATOM 3812 C C . LEU B 1 216 ? 27.562 49.539 -12.573 1.00 23.12 216 LEU B C 1
ATOM 3813 O O . LEU B 1 216 ? 27.134 48.383 -12.488 1.00 24.63 216 LEU B O 1
ATOM 3818 N N . ALA B 1 217 ? 27.889 50.103 -13.732 1.00 23.66 217 ALA B N 1
ATOM 3819 C CA . ALA B 1 217 ? 27.739 49.385 -14.992 1.00 30.25 217 ALA B CA 1
ATOM 3820 C C . ALA B 1 217 ? 28.831 49.829 -15.950 1.00 29.05 217 ALA B C 1
ATOM 3821 O O . ALA B 1 217 ? 29.100 51.028 -16.080 1.00 27.70 217 ALA B O 1
ATOM 3823 N N . ASP B 1 218 ? 29.441 48.861 -16.637 1.00 25.66 218 ASP B N 1
ATOM 3824 C CA . ASP B 1 218 ? 30.526 49.152 -17.572 1.00 24.62 218 ASP B CA 1
ATOM 3825 C C . ASP B 1 218 ? 31.650 49.915 -16.871 1.00 26.19 218 ASP B C 1
ATOM 3826 O O . ASP B 1 218 ? 32.302 50.779 -17.456 1.00 26.54 218 ASP B O 1
ATOM 3831 N N . GLY B 1 219 ? 31.866 49.599 -15.594 1.00 26.17 219 GLY B N 1
ATOM 3832 C CA . GLY B 1 219 ? 32.857 50.283 -14.786 1.00 28.79 219 GLY B CA 1
ATOM 3833 C C . GLY B 1 219 ? 32.543 51.723 -14.436 1.00 38.02 219 GLY B C 1
ATOM 3834 O O . GLY B 1 219 ? 33.429 52.428 -13.932 1.00 32.81 219 GLY B O 1
ATOM 3835 N N . VAL B 1 220 ? 31.318 52.187 -14.691 1.00 26.33 220 VAL B N 1
ATOM 3836 C CA . VAL B 1 220 ? 30.908 53.560 -14.424 1.00 28.07 220 VAL B CA 1
ATOM 3837 C C . VAL B 1 220 ? 29.870 53.584 -13.304 1.00 31.39 220 VAL B C 1
ATOM 3838 O O . VAL B 1 220 ? 29.011 52.693 -13.214 1.00 22.29 220 VAL B O 1
ATOM 3842 N N . VAL B 1 221 ? 29.957 54.599 -12.444 1.00 21.33 221 VAL B N 1
ATOM 3843 C CA . VAL B 1 221 ? 28.979 54.802 -11.378 1.00 19.63 221 VAL B CA 1
ATOM 3844 C C . VAL B 1 221 ? 27.930 55.776 -11.909 1.00 23.37 221 VAL B C 1
ATOM 3845 O O . VAL B 1 221 ? 28.223 56.946 -12.160 1.00 28.99 221 VAL B O 1
ATOM 3849 N N . ARG B 1 222 ? 26.706 55.299 -12.087 1.00 24.22 222 ARG B N 1
ATOM 3850 C CA . ARG B 1 222 ? 25.666 56.093 -12.713 1.00 26.08 222 ARG B CA 1
ATOM 3851 C C . ARG B 1 222 ? 24.511 56.312 -11.746 1.00 25.66 222 ARG B C 1
ATOM 3852 O O . ARG B 1 222 ? 24.360 55.618 -10.735 1.00 23.77 222 ARG B O 1
ATOM 3860 N N . THR B 1 223 ? 23.685 57.293 -12.090 1.00 18.84 223 THR B N 1
ATOM 3861 C CA . THR B 1 223 ? 22.484 57.597 -11.329 1.00 22.25 223 THR B CA 1
ATOM 3862 C C . THR B 1 223 ? 21.517 58.293 -12.266 1.00 20.89 223 THR B C 1
ATOM 3863 O O . THR B 1 223 ? 21.956 58.998 -13.181 1.00 17.97 223 THR B O 1
ATOM 3867 N N . PRO B 1 224 ? 20.207 58.082 -12.110 1.00 23.96 224 PRO B N 1
ATOM 3868 C CA . PRO B 1 224 ? 19.263 58.739 -13.016 1.00 14.85 224 PRO B CA 1
ATOM 3869 C C . PRO B 1 224 ? 19.414 60.246 -12.919 1.00 16.98 224 PRO B C 1
ATOM 3870 O O . PRO B 1 224 ? 19.568 60.797 -11.829 1.00 20.17 224 PRO B O 1
ATOM 3874 N N . GLN B 1 225 ? 19.402 60.910 -14.075 1.00 18.26 225 GLN B N 1
ATOM 3875 C CA . GLN B 1 225 ? 19.447 62.369 -14.097 1.00 25.30 225 GLN B CA 1
ATOM 3876 C C . GLN B 1 225 ? 18.345 62.967 -13.235 1.00 17.11 225 GLN B C 1
ATOM 3877 O O . GLN B 1 225 ? 17.202 62.506 -13.237 1.00 20.09 225 GLN B O 1
ATOM 3883 N N . THR B 1 226 ? 18.683 64.054 -12.578 1.00 16.59 226 THR B N 1
ATOM 3884 C CA . THR B 1 226 ? 17.855 64.723 -11.585 1.00 23.28 226 THR B CA 1
ATOM 3885 C C . THR B 1 226 ? 16.696 65.546 -12.167 1.00 30.03 226 THR B C 1
ATOM 3886 O O . THR B 1 226 ? 15.867 66.047 -11.395 1.00 31.59 226 THR B O 1
ATOM 3890 N N . ASP B 1 227 ? 16.590 65.699 -13.487 1.00 24.13 227 ASP B N 1
ATOM 3891 C CA . ASP B 1 227 ? 15.453 66.418 -14.057 1.00 24.73 227 ASP B CA 1
ATOM 3892 C C . ASP B 1 227 ? 14.294 65.493 -14.434 1.00 22.68 227 ASP B C 1
ATOM 3893 O O . ASP B 1 227 ? 13.329 65.951 -15.050 1.00 25.15 227 ASP B O 1
ATOM 3898 N N . GLN B 1 228 ? 14.357 64.218 -14.061 1.00 19.21 228 GLN B N 1
ATOM 3899 C CA . GLN B 1 228 ? 13.296 63.256 -14.364 1.00 25.67 228 GLN B CA 1
ATOM 3900 C C . GLN B 1 228 ? 12.235 63.213 -13.277 1.00 24.03 228 GLN B C 1
ATOM 3901 O O . GLN B 1 228 ? 11.695 62.151 -12.979 1.00 21.60 228 GLN B O 1
ATOM 3907 N N . GLY B 1 229 ? 11.929 64.349 -12.655 1.00 23.63 229 GLY B N 1
ATOM 3908 C CA . GLY B 1 229 ? 10.966 64.380 -11.577 1.00 19.89 229 GLY B CA 1
ATOM 3909 C C . GLY B 1 229 ? 11.368 63.519 -10.397 1.00 19.63 229 GLY B C 1
ATOM 3910 O O . GLY B 1 229 ? 10.579 62.697 -9.932 1.00 16.79 229 GLY B O 1
ATOM 3911 N N . ILE B 1 230 ? 12.592 63.706 -9.901 1.00 20.06 230 ILE B N 1
ATOM 3912 C CA . ILE B 1 230 ? 13.124 62.981 -8.754 1.00 16.99 230 ILE B CA 1
ATOM 3913 C C . ILE B 1 230 ? 13.905 63.968 -7.899 1.00 21.29 230 ILE B C 1
ATOM 3914 O O . ILE B 1 230 ? 14.168 65.100 -8.307 1.00 24.73 230 ILE B O 1
ATOM 3919 N N . LEU B 1 231 ? 14.302 63.524 -6.708 1.00 16.98 231 LEU B N 1
ATOM 3920 C CA . LEU B 1 231 ? 15.106 64.375 -5.846 1.00 19.57 231 LEU B CA 1
ATOM 3921 C C . LEU B 1 231 ? 16.574 64.303 -6.246 1.00 29.37 231 LEU B C 1
ATOM 3922 O O . LEU B 1 231 ? 17.095 63.234 -6.578 1.00 23.49 231 LEU B O 1
ATOM 3927 N N . ALA B 1 232 ? 17.232 65.455 -6.243 1.00 19.20 232 ALA B N 1
ATOM 3928 C CA . ALA B 1 232 ? 18.681 65.475 -6.344 1.00 27.87 232 ALA B CA 1
ATOM 3929 C C . ALA B 1 232 ? 19.174 65.115 -4.954 1.00 23.76 232 ALA B C 1
ATOM 3930 O O . ALA B 1 232 ? 19.080 65.920 -4.022 1.00 20.14 232 ALA B O 1
ATOM 3932 N N . GLY B 1 233 ? 19.642 63.879 -4.802 1.00 18.69 233 GLY B N 1
ATOM 3933 C CA . GLY B 1 233 ? 19.987 63.386 -3.485 1.00 19.04 233 GLY B CA 1
ATOM 3934 C C . GLY B 1 233 ? 21.261 64.026 -2.953 1.00 24.77 233 GLY B C 1
ATOM 3935 O O . GLY B 1 233 ? 22.226 64.253 -3.686 1.00 24.57 233 GLY B O 1
ATOM 3936 N N . THR B 1 234 ? 21.258 64.322 -1.652 1.00 18.61 234 THR B N 1
ATOM 3937 C CA . THR B 1 234 ? 22.482 64.791 -1.026 1.00 16.39 234 THR B CA 1
ATOM 3938 C C . THR B 1 234 ? 23.414 63.633 -0.713 1.00 17.81 234 THR B C 1
ATOM 3939 O O . THR B 1 234 ? 24.638 63.775 -0.802 1.00 19.76 234 THR B O 1
ATOM 3943 N N . THR B 1 235 ? 22.860 62.481 -0.346 1.00 16.80 235 THR B N 1
ATOM 3944 C CA . THR B 1 235 ? 23.712 61.308 -0.212 1.00 19.67 235 THR B CA 1
ATOM 3945 C C . THR B 1 235 ? 24.275 60.902 -1.566 1.00 22.44 235 THR B C 1
ATOM 3946 O O . THR B 1 235 ? 25.467 60.597 -1.685 1.00 20.75 235 THR B O 1
ATOM 3950 N N . GLN B 1 236 ? 23.436 60.915 -2.605 1.00 23.00 236 GLN B N 1
ATOM 3951 C CA . GLN B 1 236 ? 23.921 60.550 -3.926 1.00 15.90 236 GLN B CA 1
ATOM 3952 C C . GLN B 1 236 ? 25.088 61.435 -4.348 1.00 20.66 236 GLN B C 1
ATOM 3953 O O . GLN B 1 236 ? 26.080 60.935 -4.896 1.00 21.21 236 GLN B O 1
ATOM 3959 N N . ALA B 1 237 ? 25.006 62.746 -4.093 1.00 14.54 237 ALA B N 1
ATOM 3960 C CA . ALA B 1 237 ? 26.126 63.608 -4.476 1.00 22.74 237 ALA B CA 1
ATOM 3961 C C . ALA B 1 237 ? 27.397 63.211 -3.726 1.00 20.55 237 ALA B C 1
ATOM 3962 O O . ALA B 1 237 ? 28.497 63.246 -4.285 1.00 20.87 237 ALA B O 1
ATOM 3964 N N . ALA B 1 238 ? 27.263 62.833 -2.457 1.00 19.50 238 ALA B N 1
ATOM 3965 C CA . ALA B 1 238 ? 28.426 62.436 -1.680 1.00 18.62 238 ALA B CA 1
ATOM 3966 C C . ALA B 1 238 ? 28.957 61.079 -2.135 1.00 17.74 238 ALA B C 1
ATOM 3967 O O . ALA B 1 238 ? 30.168 60.844 -2.093 1.00 19.91 238 ALA B O 1
ATOM 3969 N N . VAL B 1 239 ? 28.074 60.186 -2.586 1.00 18.74 239 VAL B N 1
ATOM 3970 C CA . VAL B 1 239 ? 28.521 58.931 -3.181 1.00 20.27 239 VAL B CA 1
ATOM 3971 C C . VAL B 1 239 ? 29.407 59.211 -4.387 1.00 25.03 239 VAL B C 1
ATOM 3972 O O . VAL B 1 239 ? 30.413 58.526 -4.610 1.00 25.79 239 VAL B O 1
ATOM 3976 N N . PHE B 1 240 ? 29.059 60.237 -5.173 1.00 21.15 240 PHE B N 1
ATOM 3977 C CA . PHE B 1 240 ? 29.841 60.548 -6.363 1.00 23.16 240 PHE B CA 1
ATOM 3978 C C . PHE B 1 240 ? 31.213 61.085 -5.997 1.00 27.31 240 PHE B C 1
ATOM 3979 O O . PHE B 1 240 ? 32.204 60.772 -6.668 1.00 25.53 240 PHE B O 1
ATOM 3987 N N . ASP B 1 241 ? 31.289 61.906 -4.945 1.00 25.49 241 ASP B N 1
ATOM 3988 C CA . ASP B 1 241 ? 32.585 62.383 -4.479 1.00 25.25 241 ASP B CA 1
ATOM 3989 C C . ASP B 1 241 ? 33.452 61.226 -4.022 1.00 20.45 241 ASP B C 1
ATOM 3990 O O . ASP B 1 241 ? 34.642 61.177 -4.340 1.00 30.80 241 ASP B O 1
ATOM 3995 N N . PHE B 1 242 ? 32.865 60.270 -3.297 1.00 21.40 242 PHE B N 1
ATOM 3996 C CA . PHE B 1 242 ? 33.613 59.088 -2.875 1.00 24.80 242 PHE B CA 1
ATOM 3997 C C . PHE B 1 242 ? 34.206 58.350 -4.073 1.00 23.64 242 PHE B C 1
ATOM 3998 O O . PHE B 1 242 ? 35.407 58.056 -4.104 1.00 24.31 242 PHE B O 1
ATOM 4006 N N . PHE B 1 243 ? 33.379 58.053 -5.074 1.00 21.74 243 PHE B N 1
ATOM 4007 C CA . PHE B 1 243 ? 33.853 57.267 -6.208 1.00 23.69 243 PHE B CA 1
ATOM 4008 C C . PHE B 1 243 ? 34.824 58.060 -7.067 1.00 23.22 243 PHE B C 1
ATOM 4009 O O . PHE B 1 243 ? 35.801 57.501 -7.572 1.00 25.60 243 PHE B O 1
ATOM 4017 N N . GLU B 1 244 ? 34.580 59.361 -7.249 1.00 25.48 244 GLU B N 1
ATOM 4018 C CA . GLU B 1 244 ? 35.509 60.167 -8.038 1.00 28.95 244 GLU B CA 1
ATOM 4019 C C . GLU B 1 244 ? 36.889 60.206 -7.393 1.00 28.09 244 GLU B C 1
ATOM 4020 O O . GLU B 1 244 ? 37.903 60.023 -8.069 1.00 27.07 244 GLU B O 1
ATOM 4026 N N . GLU B 1 245 ? 36.951 60.412 -6.081 1.00 31.77 245 GLU B N 1
ATOM 4027 C CA . GLU B 1 245 ? 38.253 60.414 -5.426 1.00 34.95 245 GLU B CA 1
ATOM 4028 C C . GLU B 1 245 ? 38.905 59.039 -5.485 1.00 32.17 245 GLU B C 1
ATOM 4029 O O . GLU B 1 245 ? 40.135 58.937 -5.552 1.00 34.08 245 GLU B O 1
ATOM 4035 N N . ARG B 1 246 ? 38.107 57.976 -5.480 1.00 27.64 246 ARG B N 1
ATOM 4036 C CA . ARG B 1 246 ? 38.662 56.636 -5.537 1.00 23.14 246 ARG B CA 1
ATOM 4037 C C . ARG B 1 246 ? 39.055 56.227 -6.952 1.00 29.09 246 ARG B C 1
ATOM 4038 O O . ARG B 1 246 ? 39.812 55.260 -7.114 1.00 29.16 246 ARG B O 1
ATOM 4046 N N . GLY B 1 247 ? 38.573 56.936 -7.974 1.00 24.75 247 GLY B N 1
ATOM 4047 C CA . GLY B 1 247 ? 39.003 56.718 -9.341 1.00 20.78 247 GLY B CA 1
ATOM 4048 C C . GLY B 1 247 ? 37.999 56.088 -10.287 1.00 22.92 247 GLY B C 1
ATOM 4049 O O . GLY B 1 247 ? 38.375 55.748 -11.416 1.00 25.26 247 GLY B O 1
ATOM 4050 N N . TYR B 1 248 ? 36.747 55.899 -9.866 1.00 24.22 248 TYR B N 1
ATOM 4051 C CA . TYR B 1 248 ? 35.685 55.505 -10.784 1.00 23.95 248 TYR B CA 1
ATOM 4052 C C . TYR B 1 248 ? 35.158 56.732 -11.527 1.00 25.50 248 TYR B C 1
ATOM 4053 O O . TYR B 1 248 ? 35.054 57.811 -10.944 1.00 28.47 248 TYR B O 1
ATOM 4062 N N . PRO B 1 249 ? 34.830 56.606 -12.806 1.00 31.17 249 PRO B N 1
ATOM 4063 C CA . PRO B 1 249 ? 34.088 57.683 -13.476 1.00 31.59 249 PRO B CA 1
ATOM 4064 C C . PRO B 1 249 ? 32.632 57.691 -13.029 1.00 31.22 249 PRO B C 1
ATOM 4065 O O . PRO B 1 249 ? 32.055 56.649 -12.698 1.00 32.50 249 PRO B O 1
ATOM 4069 N N . THR B 1 250 ? 32.035 58.885 -13.025 1.00 25.89 250 THR B N 1
ATOM 4070 C CA . THR B 1 250 ? 30.646 59.059 -12.620 1.00 21.01 250 THR B CA 1
ATOM 4071 C C . THR B 1 250 ? 29.861 59.797 -13.704 1.00 29.38 250 THR B C 1
ATOM 4072 O O . THR B 1 250 ? 30.402 60.632 -14.441 1.00 22.65 250 THR B O 1
ATOM 4076 N N . GLU B 1 251 ? 28.564 59.501 -13.776 1.00 28.78 251 GLU B N 1
ATOM 4077 C CA . GLU B 1 251 ? 27.728 59.988 -14.864 1.00 25.53 251 GLU B CA 1
ATOM 4078 C C . GLU B 1 251 ? 26.284 60.141 -14.395 1.00 24.77 251 GLU B C 1
ATOM 4079 O O . GLU B 1 251 ? 25.738 59.246 -13.740 1.00 20.73 251 GLU B O 1
ATOM 4085 N N . TYR B 1 252 ? 25.669 61.270 -14.741 1.00 22.27 252 TYR B N 1
ATOM 4086 C CA . TYR B 1 252 ? 24.219 61.432 -14.651 1.00 25.01 252 TYR B CA 1
ATOM 4087 C C . TYR B 1 252 ? 23.583 61.035 -15.977 1.00 23.48 252 TYR B C 1
ATOM 4088 O O . TYR B 1 252 ? 23.966 61.548 -17.031 1.00 27.35 252 TYR B O 1
ATOM 4097 N N . ARG B 1 253 ? 22.609 60.133 -15.931 1.00 23.63 253 ARG B N 1
ATOM 4098 C CA . ARG B 1 253 ? 22.115 59.567 -17.178 1.00 35.00 253 ARG B CA 1
ATOM 4099 C C . ARG B 1 253 ? 20.656 59.158 -17.054 1.00 27.99 253 ARG B C 1
ATOM 4100 O O . ARG B 1 253 ? 20.131 58.948 -15.957 1.00 23.11 253 ARG B O 1
ATOM 4108 N N . ARG B 1 254 ? 20.005 59.048 -18.204 1.00 27.41 254 ARG B N 1
ATOM 4109 C CA . ARG B 1 254 ? 18.749 58.320 -18.272 1.00 27.92 254 ARG B CA 1
ATOM 4110 C C . ARG B 1 254 ? 19.068 56.832 -18.325 1.00 27.55 254 ARG B C 1
ATOM 4111 O O . ARG B 1 254 ? 19.826 56.383 -19.188 1.00 35.95 254 ARG B O 1
ATOM 4119 N N . ILE B 1 255 ? 18.517 56.071 -17.388 1.00 28.85 255 ILE B N 1
ATOM 4120 C CA . ILE B 1 255 ? 18.802 54.648 -17.250 1.00 26.26 255 ILE B CA 1
ATOM 4121 C C . ILE B 1 255 ? 17.494 53.907 -17.448 1.00 28.29 255 ILE B C 1
ATOM 4122 O O . ILE B 1 255 ? 16.524 54.149 -16.718 1.00 26.44 255 ILE B O 1
ATOM 4127 N N . SER B 1 256 ? 17.459 53.018 -18.436 1.00 33.08 256 SER B N 1
ATOM 4128 C CA . SER B 1 256 ? 16.241 52.273 -18.706 1.00 27.70 256 SER B CA 1
ATOM 4129 C C . SER B 1 256 ? 16.070 51.161 -17.682 1.00 30.19 256 SER B C 1
ATOM 4130 O O . SER B 1 256 ? 17.015 50.758 -16.999 1.00 32.78 256 SER B O 1
ATOM 4133 N N . ALA B 1 257 ? 14.836 50.664 -17.584 1.00 30.43 257 ALA B N 1
ATOM 4134 C CA . ALA B 1 257 ? 14.566 49.530 -16.710 1.00 37.08 257 ALA B CA 1
ATOM 4135 C C . ALA B 1 257 ? 15.475 48.355 -17.043 1.00 32.89 257 ALA B C 1
ATOM 4136 O O . ALA B 1 257 ? 15.945 47.653 -16.142 1.00 32.83 257 ALA B O 1
ATOM 4138 N N . ASP B 1 258 ? 15.743 48.129 -18.328 1.00 31.03 258 ASP B N 1
ATOM 4139 C CA . ASP B 1 258 ? 16.568 46.984 -18.705 1.00 45.30 258 ASP B CA 1
ATOM 4140 C C . ASP B 1 258 ? 18.021 47.169 -18.271 1.00 38.36 258 ASP B C 1
ATOM 4141 O O . ASP B 1 258 ? 18.626 46.250 -17.704 1.00 32.89 258 ASP B O 1
ATOM 4146 N N . GLU B 1 259 ? 18.600 48.347 -18.535 1.00 32.26 259 GLU B N 1
ATOM 4147 C CA . GLU B 1 259 ? 19.950 48.625 -18.051 1.00 33.21 259 GLU B CA 1
ATOM 4148 C C . GLU B 1 259 ? 20.079 48.288 -16.574 1.00 43.82 259 GLU B C 1
ATOM 4149 O O . GLU B 1 259 ? 21.107 47.756 -16.134 1.00 45.32 259 GLU B O 1
ATOM 4155 N N . LEU B 1 260 ? 19.049 48.616 -15.790 1.00 35.72 260 LEU B N 1
ATOM 4156 C CA . LEU B 1 260 ? 19.062 48.315 -14.364 1.00 37.11 260 LEU B CA 1
ATOM 4157 C C . LEU B 1 260 ? 19.464 46.872 -14.112 1.00 37.75 260 LEU B C 1
ATOM 4158 O O . LEU B 1 260 ? 20.425 46.594 -13.388 1.00 44.83 260 LEU B O 1
ATOM 4163 N N . ARG B 1 261 ? 18.726 45.931 -14.696 1.00 35.52 261 ARG B N 1
ATOM 4164 C CA . ARG B 1 261 ? 18.999 44.535 -14.394 1.00 46.37 261 ARG B CA 1
ATOM 4165 C C . ARG B 1 261 ? 20.308 44.042 -15.005 1.00 38.86 261 ARG B C 1
ATOM 4166 O O . ARG B 1 261 ? 20.826 43.012 -14.564 1.00 49.97 261 ARG B O 1
ATOM 4174 N N . ASP B 1 262 ? 20.867 44.752 -15.981 1.00 39.52 262 ASP B N 1
ATOM 4175 C CA . ASP B 1 262 ? 22.154 44.382 -16.562 1.00 41.76 262 ASP B CA 1
ATOM 4176 C C . ASP B 1 262 ? 23.340 44.961 -15.806 1.00 35.38 262 ASP B C 1
ATOM 4177 O O . ASP B 1 262 ? 24.485 44.673 -16.170 1.00 32.10 262 ASP B O 1
ATOM 4182 N N . ALA B 1 263 ? 23.102 45.763 -14.770 1.00 34.34 263 ALA B N 1
ATOM 4183 C CA . ALA B 1 263 ? 24.195 46.415 -14.070 1.00 30.42 263 ALA B CA 1
ATOM 4184 C C . ALA B 1 263 ? 24.997 45.408 -13.245 1.00 22.57 263 ALA B C 1
ATOM 4185 O O . ALA B 1 263 ? 24.510 44.344 -12.867 1.00 30.53 263 ALA B O 1
ATOM 4187 N N . GLU B 1 264 ? 26.253 45.765 -12.971 1.00 22.14 264 GLU B N 1
ATOM 4188 C CA . GLU B 1 264 ? 27.113 44.913 -12.155 1.00 20.66 264 GLU B CA 1
ATOM 4189 C C . GLU B 1 264 ? 26.687 44.926 -10.693 1.00 18.09 264 GLU B C 1
ATOM 4190 O O . GLU B 1 264 ? 26.778 43.903 -10.014 1.00 28.29 264 GLU B O 1
ATOM 4196 N N . ALA B 1 265 ? 26.215 46.070 -10.193 1.00 24.16 265 ALA B N 1
ATOM 4197 C CA . ALA B 1 265 ? 25.891 46.242 -8.781 1.00 23.73 265 ALA B CA 1
ATOM 4198 C C . ALA B 1 265 ? 25.004 47.470 -8.617 1.00 27.39 265 ALA B C 1
ATOM 4199 O O . ALA B 1 265 ? 24.982 48.358 -9.472 1.00 25.65 265 ALA B O 1
ATOM 4201 N N . LEU B 1 266 ? 24.288 47.519 -7.488 1.00 26.16 266 LEU B N 1
ATOM 4202 C CA . LEU B 1 266 ? 23.300 48.557 -7.232 1.00 20.68 266 LEU B CA 1
ATOM 4203 C C . LEU B 1 266 ? 23.301 48.942 -5.760 1.00 24.39 266 LEU B C 1
ATOM 4204 O O . LEU B 1 266 ? 23.552 48.113 -4.879 1.00 17.46 266 LEU B O 1
ATOM 4209 N N . TRP B 1 267 ? 22.988 50.212 -5.501 1.00 25.85 267 TRP B N 1
ATOM 4210 C CA . TRP B 1 267 ? 22.734 50.691 -4.153 1.00 19.41 267 TRP B CA 1
ATOM 4211 C C . TRP B 1 267 ? 21.576 51.676 -4.168 1.00 21.40 267 TRP B C 1
ATOM 4212 O O . TRP B 1 267 ? 21.365 52.402 -5.148 1.00 24.78 267 TRP B O 1
ATOM 4223 N N . LEU B 1 268 ? 20.836 51.700 -3.061 1.00 18.94 268 LEU B N 1
ATOM 4224 C CA . LEU B 1 268 ? 19.975 52.818 -2.700 1.00 15.75 268 LEU B CA 1
ATOM 4225 C C . LEU B 1 268 ? 20.697 53.661 -1.660 1.00 19.09 268 LEU B C 1
ATOM 4226 O O . LEU B 1 268 ? 21.307 53.127 -0.730 1.00 25.64 268 LEU B O 1
ATOM 4231 N N . VAL B 1 269 ? 20.635 54.972 -1.809 1.00 17.70 269 VAL B N 1
ATOM 4232 C CA . VAL B 1 269 ? 21.330 55.852 -0.882 1.00 20.11 269 VAL B CA 1
ATOM 4233 C C . VAL B 1 269 ? 20.391 56.962 -0.434 1.00 18.75 269 VAL B C 1
ATOM 4234 O O . VAL B 1 269 ? 19.529 57.418 -1.193 1.00 16.73 269 VAL B O 1
ATOM 4238 N N . SER B 1 270 ? 20.571 57.391 0.815 1.00 21.34 270 SER B N 1
ATOM 4239 C CA . SER B 1 270 ? 19.746 58.418 1.443 1.00 20.76 270 SER B CA 1
ATOM 4240 C C . SER B 1 270 ? 20.411 58.833 2.754 1.00 18.85 270 SER B C 1
ATOM 4241 O O . SER B 1 270 ? 21.296 58.143 3.267 1.00 19.82 270 SER B O 1
ATOM 4244 N N . SER B 1 271 ? 19.947 59.963 3.302 1.00 16.33 271 SER B N 1
ATOM 4245 C CA . SER B 1 271 ? 20.692 60.662 4.347 1.00 15.21 271 SER B CA 1
ATOM 4246 C C . SER B 1 271 ? 20.861 59.819 5.605 1.00 18.81 271 SER B C 1
ATOM 4247 O O . SER B 1 271 ? 21.949 59.778 6.191 1.00 18.73 271 SER B O 1
ATOM 4250 N N . VAL B 1 272 ? 19.797 59.175 6.068 1.00 15.32 272 VAL B N 1
ATOM 4251 C CA . VAL B 1 272 ? 19.897 58.494 7.354 1.00 18.58 272 VAL B CA 1
ATOM 4252 C C . VAL B 1 272 ? 20.389 57.058 7.194 1.00 25.43 272 VAL B C 1
ATOM 4253 O O . VAL B 1 272 ? 21.257 56.615 7.953 1.00 17.06 272 VAL B O 1
ATOM 4257 N N . ARG B 1 273 ? 19.869 56.310 6.207 1.00 23.75 273 ARG B N 1
ATOM 4258 C CA . ARG B 1 273 ? 20.344 54.941 5.999 1.00 22.06 273 ARG B CA 1
ATOM 4259 C C . ARG B 1 273 ? 21.751 54.909 5.394 1.00 20.18 273 ARG B C 1
ATOM 4260 O O . ARG B 1 273 ? 22.493 53.942 5.603 1.00 18.30 273 ARG B O 1
ATOM 4268 N N . GLN B 1 274 ? 22.135 55.955 4.662 1.00 18.02 274 GLN B N 1
ATOM 4269 C CA . GLN B 1 274 ? 23.395 55.989 3.927 1.00 23.40 274 GLN B CA 1
ATOM 4270 C C . GLN B 1 274 ? 23.339 54.995 2.763 1.00 22.60 274 GLN B C 1
ATOM 4271 O O . GLN B 1 274 ? 22.360 54.987 2.012 1.00 18.82 274 GLN B O 1
ATOM 4277 N N . ALA B 1 275 ? 24.360 54.160 2.579 1.00 25.13 275 ALA B N 1
ATOM 4278 C CA . ALA B 1 275 ? 24.436 53.290 1.406 1.00 17.41 275 ALA B CA 1
ATOM 4279 C C . ALA B 1 275 ? 23.924 51.891 1.742 1.00 21.56 275 ALA B C 1
ATOM 4280 O O . ALA B 1 275 ? 24.445 51.234 2.645 1.00 22.88 275 ALA B O 1
ATOM 4282 N N . ALA B 1 276 ? 22.907 51.442 1.017 1.00 21.32 276 ALA B N 1
ATOM 4283 C CA . ALA B 1 276 ? 22.342 50.106 1.201 1.00 19.23 276 ALA B CA 1
ATOM 4284 C C . ALA B 1 276 ? 22.511 49.305 -0.078 1.00 24.65 276 ALA B C 1
ATOM 4285 O O . ALA B 1 276 ? 21.789 49.564 -1.060 1.00 20.45 276 ALA B O 1
ATOM 4287 N N . PRO B 1 277 ? 23.409 48.316 -0.108 1.00 22.20 277 PRO B N 1
ATOM 4288 C CA . PRO B 1 277 ? 23.648 47.565 -1.351 1.00 20.11 277 PRO B CA 1
ATOM 4289 C C . PRO B 1 277 ? 22.512 46.594 -1.669 1.00 21.39 277 PRO B C 1
ATOM 4290 O O . PRO B 1 277 ? 21.936 45.959 -0.779 1.00 22.25 277 PRO B O 1
ATOM 4294 N N . ILE B 1 278 ? 22.204 46.465 -2.957 1.00 17.15 278 ILE B N 1
ATOM 4295 C CA . ILE B 1 278 ? 21.102 45.621 -3.404 1.00 24.82 278 ILE B CA 1
ATOM 4296 C C . ILE B 1 278 ? 21.630 44.221 -3.725 1.00 25.13 278 ILE B C 1
ATOM 4297 O O . ILE B 1 278 ? 22.475 44.046 -4.613 1.00 20.22 278 ILE B O 1
ATOM 4302 N N . THR B 1 279 ? 21.148 43.226 -2.981 1.00 22.03 279 THR B N 1
ATOM 4303 C CA . THR B 1 279 ? 21.505 41.832 -3.226 1.00 30.05 279 THR B CA 1
ATOM 4304 C C . THR B 1 279 ? 20.600 41.181 -4.250 1.00 31.66 279 THR B C 1
ATOM 4305 O O . THR B 1 279 ? 21.029 40.246 -4.939 1.00 35.56 279 THR B O 1
ATOM 4309 N N . ALA B 1 280 ? 19.351 41.632 -4.341 1.00 29.56 280 ALA B N 1
ATOM 4310 C CA . ALA B 1 280 ? 18.400 41.108 -5.309 1.00 31.61 280 ALA B CA 1
ATOM 4311 C C . ALA B 1 280 ? 17.518 42.244 -5.799 1.00 30.00 280 ALA B C 1
ATOM 4312 O O . ALA B 1 280 ? 17.067 43.072 -5.003 1.00 29.75 280 ALA B O 1
ATOM 4314 N N . LEU B 1 281 ? 17.292 42.282 -7.113 1.00 28.16 281 LEU B N 1
ATOM 4315 C CA . LEU B 1 281 ? 16.338 43.191 -7.740 1.00 28.38 281 LEU B CA 1
ATOM 4316 C C . LEU B 1 281 ? 15.326 42.349 -8.504 1.00 27.25 281 LEU B C 1
ATOM 4317 O O . LEU B 1 281 ? 15.689 41.666 -9.460 1.00 29.60 281 LEU B O 1
ATOM 4322 N N . ASP B 1 282 ? 14.063 42.398 -8.086 1.00 34.34 282 ASP B N 1
ATOM 4323 C CA . ASP B 1 282 ? 13.019 41.579 -8.695 1.00 29.92 282 ASP B CA 1
ATOM 4324 C C . ASP B 1 282 ? 13.427 40.104 -8.707 1.00 33.10 282 ASP B C 1
ATOM 4325 O O . ASP B 1 282 ? 13.274 39.393 -9.704 1.00 39.65 282 ASP B O 1
ATOM 4330 N N . ASP B 1 283 ? 13.994 39.653 -7.591 1.00 32.48 283 ASP B N 1
ATOM 4331 C CA . ASP B 1 283 ? 14.390 38.259 -7.399 1.00 47.62 283 ASP B CA 1
ATOM 4332 C C . ASP B 1 283 ? 15.632 37.808 -8.175 1.00 46.56 283 ASP B C 1
ATOM 4333 O O . ASP B 1 283 ? 16.156 36.728 -7.887 1.00 46.71 283 ASP B O 1
ATOM 4338 N N . ARG B 1 284 ? 16.131 38.588 -9.141 1.00 36.98 284 ARG B N 1
ATOM 4339 C CA . ARG B 1 284 ? 17.441 38.279 -9.707 1.00 32.75 284 ARG B CA 1
ATOM 4340 C C . ARG B 1 284 ? 18.546 38.712 -8.740 1.00 39.00 284 ARG B C 1
ATOM 4341 O O . ARG B 1 284 ? 18.535 39.841 -8.237 1.00 38.67 284 ARG B O 1
ATOM 4349 N N . GLU B 1 285 ? 19.508 37.823 -8.495 1.00 37.56 285 GLU B N 1
ATOM 4350 C CA . GLU B 1 285 ? 20.564 38.096 -7.529 1.00 33.19 285 GLU B CA 1
ATOM 4351 C C . GLU B 1 285 ? 21.597 39.057 -8.096 1.00 30.60 285 GLU B C 1
ATOM 4352 O O . GLU B 1 285 ? 21.859 39.091 -9.300 1.00 42.02 285 GLU B O 1
ATOM 4358 N N . TYR B 1 286 ? 22.194 39.833 -7.205 1.00 29.99 286 TYR B N 1
ATOM 4359 C CA . TYR B 1 286 ? 23.327 40.681 -7.520 1.00 26.27 286 TYR B CA 1
ATOM 4360 C C . TYR B 1 286 ? 24.431 40.462 -6.499 1.00 34.99 286 TYR B C 1
ATOM 4361 O O . TYR B 1 286 ? 24.165 40.208 -5.317 1.00 32.32 286 TYR B O 1
ATOM 4370 N N . PRO B 1 287 ? 25.684 40.518 -6.941 1.00 38.08 287 PRO B N 1
ATOM 4371 C CA . PRO B 1 287 ? 26.807 40.348 -6.014 1.00 37.05 287 PRO B CA 1
ATOM 4372 C C . PRO B 1 287 ? 27.085 41.658 -5.294 1.00 36.30 287 PRO B C 1
ATOM 4373 O O . PRO B 1 287 ? 27.164 42.721 -5.920 1.00 41.26 287 PRO B O 1
ATOM 4377 N N . VAL B 1 288 ? 27.231 41.583 -3.979 1.00 25.59 288 VAL B N 1
ATOM 4378 C CA . VAL B 1 288 ? 27.539 42.752 -3.170 1.00 24.74 288 VAL B CA 1
ATOM 4379 C C . VAL B 1 288 ? 29.007 42.699 -2.773 1.00 26.22 288 VAL B C 1
ATOM 4380 O O . VAL B 1 288 ? 29.448 41.779 -2.076 1.00 27.65 288 VAL B O 1
ATOM 4384 N N . ASP B 1 289 ? 29.765 43.691 -3.210 1.00 28.23 289 ASP B N 1
ATOM 4385 C CA . ASP B 1 289 ? 31.150 43.844 -2.778 1.00 36.88 289 ASP B CA 1
ATOM 4386 C C . ASP B 1 289 ? 31.141 44.400 -1.353 1.00 35.23 289 ASP B C 1
ATOM 4387 O O . ASP B 1 289 ? 31.009 45.610 -1.146 1.00 30.95 289 ASP B O 1
ATOM 4392 N N . ALA B 1 290 ? 31.289 43.510 -0.360 1.00 26.18 290 ALA B N 1
ATOM 4393 C CA . ALA B 1 290 ? 31.180 43.931 1.038 1.00 32.33 290 ALA B CA 1
ATOM 4394 C C . A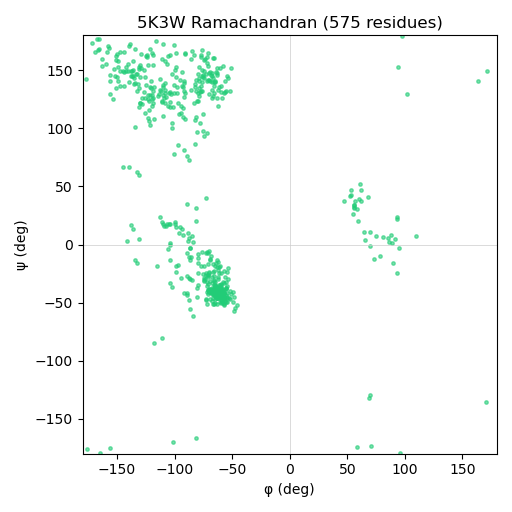LA B 1 290 ? 32.240 44.967 1.406 1.00 33.47 290 ALA B C 1
ATOM 4395 O O . ALA B 1 290 ? 31.952 45.928 2.132 1.00 33.86 290 ALA B O 1
ATOM 4397 N N . ALA B 1 291 ? 33.472 44.789 0.927 1.00 28.71 291 ALA B N 1
ATOM 4398 C CA . ALA B 1 291 ? 34.539 45.704 1.318 1.00 26.17 291 ALA B CA 1
ATOM 4399 C C . ALA B 1 291 ? 34.353 47.075 0.682 1.00 24.59 291 ALA B C 1
ATOM 4400 O O . ALA B 1 291 ? 34.588 48.099 1.331 1.00 25.45 291 ALA B O 1
ATOM 4402 N N . LEU B 1 292 ? 33.913 47.118 -0.577 1.00 28.25 292 LEU B N 1
ATOM 4403 C CA . LEU B 1 292 ? 33.694 48.401 -1.237 1.00 22.01 292 LEU B CA 1
ATOM 4404 C C . LEU B 1 292 ? 32.574 49.173 -0.560 1.00 24.88 292 LEU B C 1
ATOM 4405 O O . LEU B 1 292 ? 32.712 50.368 -0.272 1.00 26.71 292 LEU B O 1
ATOM 4410 N N . THR B 1 293 ? 31.457 48.502 -0.290 1.00 22.24 293 THR B N 1
ATOM 4411 C CA . THR B 1 293 ? 30.343 49.175 0.366 1.00 24.91 293 THR B CA 1
ATOM 4412 C C . THR B 1 293 ? 30.720 49.614 1.775 1.00 22.75 293 THR B C 1
ATOM 4413 O O . THR B 1 293 ? 30.326 50.701 2.221 1.00 26.25 293 THR B O 1
ATOM 4417 N N . ALA B 1 294 ? 31.500 48.796 2.486 1.00 21.76 294 ALA B N 1
ATOM 4418 C CA . ALA B 1 294 ? 31.935 49.180 3.827 1.00 26.53 294 ALA B CA 1
ATOM 4419 C C . ALA B 1 294 ? 32.771 50.452 3.790 1.00 24.52 294 ALA B C 1
ATOM 4420 O O . ALA B 1 294 ? 32.629 51.330 4.654 1.00 29.10 294 ALA B O 1
ATOM 4422 N N . ASP B 1 295 ? 33.642 50.569 2.787 1.00 20.32 295 ASP B N 1
ATOM 4423 C CA . ASP B 1 295 ? 34.410 51.795 2.598 1.00 26.18 295 ASP B CA 1
ATOM 4424 C C . ASP B 1 295 ? 33.505 52.965 2.262 1.00 24.69 295 ASP B C 1
ATOM 4425 O O . ASP B 1 295 ? 33.735 54.089 2.722 1.00 29.29 295 ASP B O 1
ATOM 4430 N N . LEU B 1 296 ? 32.497 52.728 1.424 1.00 20.41 296 LEU B N 1
ATOM 4431 C CA . LEU B 1 296 ? 31.539 53.774 1.100 1.00 23.73 296 LEU B CA 1
ATOM 4432 C C . LEU B 1 296 ? 30.827 54.262 2.356 1.00 26.81 296 LEU B C 1
ATOM 4433 O O . LEU B 1 296 ? 30.752 55.470 2.614 1.00 20.70 296 LEU B O 1
ATOM 4438 N N . ASN B 1 297 ? 30.297 53.326 3.154 1.00 19.20 297 ASN B N 1
ATOM 4439 C CA . ASN B 1 297 ? 29.556 53.717 4.343 1.00 21.55 297 ASN B CA 1
ATOM 4440 C C . ASN B 1 297 ? 30.471 54.327 5.396 1.00 32.39 297 ASN B C 1
ATOM 4441 O O . ASN B 1 297 ? 30.049 55.220 6.143 1.00 31.70 297 ASN B O 1
ATOM 4446 N N . ALA B 1 298 ? 31.729 53.888 5.462 1.00 26.96 298 ALA B N 1
ATOM 4447 C CA . ALA B 1 298 ? 32.660 54.562 6.356 1.00 26.49 298 ALA B CA 1
ATOM 4448 C C . ALA B 1 298 ? 32.845 56.011 5.932 1.00 27.53 298 ALA B C 1
ATOM 4449 O O . ALA B 1 298 ? 32.867 56.920 6.772 1.00 34.25 298 ALA B O 1
ATOM 4451 N N . TYR B 1 299 ? 32.966 56.245 4.627 1.00 21.72 299 TYR B N 1
ATOM 4452 C CA . TYR B 1 299 ? 33.137 57.600 4.122 1.00 21.07 299 TYR B CA 1
ATOM 4453 C C . TYR B 1 299 ? 31.887 58.440 4.363 1.00 23.34 299 TYR B C 1
ATOM 4454 O O . TYR B 1 299 ? 31.975 59.590 4.807 1.00 25.21 299 TYR B O 1
ATOM 4463 N N . LEU B 1 300 ? 30.714 57.885 4.049 1.00 20.96 300 LEU B N 1
ATOM 4464 C CA . LEU B 1 300 ? 29.469 58.624 4.231 1.00 26.20 300 LEU B CA 1
ATOM 4465 C C . LEU B 1 300 ? 29.270 59.006 5.687 1.00 28.34 300 LEU B C 1
ATOM 4466 O O . LEU B 1 300 ? 28.804 60.111 5.984 1.00 25.48 300 LEU B O 1
ATOM 4471 N N . LEU B 1 301 ? 29.630 58.103 6.608 1.00 23.16 301 LEU B N 1
ATOM 4472 C CA . LEU B 1 301 ? 29.447 58.344 8.032 1.00 29.04 301 LEU B CA 1
ATOM 4473 C C . LEU B 1 301 ? 30.492 59.284 8.607 1.00 27.36 301 LEU B C 1
ATOM 4474 O O . LEU B 1 301 ? 30.269 59.860 9.675 1.00 25.82 301 LEU B O 1
ATOM 4479 N N . ALA B 1 302 ? 31.611 59.476 7.929 1.00 23.73 302 ALA B N 1
ATOM 4480 C CA . ALA B 1 302 ? 32.687 60.266 8.501 1.00 33.44 302 ALA B CA 1
ATOM 4481 C C . ALA B 1 302 ? 32.791 61.657 7.901 1.00 37.74 302 ALA B C 1
ATOM 4482 O O . ALA B 1 302 ? 33.645 62.437 8.340 1.00 33.36 302 ALA B O 1
ATOM 4484 N N . ARG B 1 303 ? 31.927 62.007 6.946 1.00 37.33 303 ARG B N 1
ATOM 4485 C CA . ARG B 1 303 ? 32.178 63.188 6.132 1.00 38.11 303 ARG B CA 1
ATOM 4486 C C . ARG B 1 303 ? 31.855 64.479 6.896 1.00 41.78 303 ARG B C 1
ATOM 4487 O O . ARG B 1 303 ? 31.142 64.477 7.908 1.00 31.71 303 ARG B O 1
ATOM 4495 N N . THR B 1 304 ? 32.389 65.591 6.364 1.00 46.68 304 THR B N 1
ATOM 4496 C CA . THR B 1 304 ? 32.579 66.889 7.053 1.00 52.62 304 THR B CA 1
ATOM 4497 C C . THR B 1 304 ? 32.410 66.795 8.561 1.00 48.58 304 THR B C 1
ATOM 4498 O O . THR B 1 304 ? 33.378 66.526 9.268 1.00 44.57 304 THR B O 1
#

Sequence (588 aa):
TRATLLTVTAPTRPRAAGDAGFVLADFGAPQVRITDLGITRGDGVFETIAVIDGHPQALELHLGRLAHSAALLDLPEPDAAVWREAVLAGVADYRSRNGDGGELFAKLILTRGIEGEGRPSGWVFVDEGEDFSQQRLGIRVVTLDRGYRHDVAETSPWLLAGAKSLSYATNRAAGREAARRGADDVIFVSSDGYALEGPTSNVIVLADGVVRTPQTDQGILAGTTQAAVFDFFEERGYPTEYRRISADELRDAEALWLVSSVRQAAPITALDDREYPVDAALTADLNAYLLARTDLEHRATLLTVTAPTRPGDAGFVLADFGAPQVRITDLGITRGDGVFETIAVIDGHHPQALELHLGRLAHSAALLDLPEPDAAVWREAVLAGVADYRSRNGDGGELFAKLILTRGIEGEGRRPSGWVFVDEGEDFSQQRLGIRVVTLDRRGYRHDVAETSPWLLAGAKSLSYATNRAAGREAARRGADDVIFVSSDGYALEGPTSNVIVLADGVVRTPQTDQGILAGTTQAAVFDFFEERGYPTEYRRISADELRDAEALWLVSSVRQAAPITALDDREYPVDAALTADLNAYLLART